Protein AF-A0A9W7KYF1-F1 (afdb_monomer)

Organism: NCBI:txid1714387

InterPro domains:
  IPR005123 Oxoglutarate/iron-dependent dioxygenase domain [PS51471] (275-374)
  IPR006620 Prolyl 4-hydroxylase, alpha subunit [SM00702] (197-373)

Sequence (445 aa):
MAAASLTLPQHHPLSLSLAASPSGSWTSSAPGLAEISIEPDSRSPYSCKTWLCLVGGAGLGADEDVLFGGDPRRPVCVRVLGVEMSHPGIDDLGCVVDAKFWAAVLKDDEVTLALIEKHLRILLSVEAETADGSTPSDLTKQKVGTITKFRNLKPANNSAILASTATLNPDHCHPDLSAFLSSPTTASLDFISSPTPGVYTFELFPPPFCAELVAIIDAFEATTLPRRRPNTMNNYGLVLTEIGLEAYATSLLERIIAPLSARLWPEEVFSTSLDAHHTFCVEYRAEELGKGDRNLDMHHDASEVTLNVCLGRGEFSASGLRFCGEFGKADHRQSKLQLQHSLGRAVLHLGRHRHGADDIASGERVNLIVWARSSAFRAAAAYGHVNPDGYPKKPESGEVHQVCLSKANDADYEARVKITETDTTTLAKRKYTPFSAPPKSCAKF

Nearest PDB structures (foldseek):
  6n1f-assembly6_D-2  TM=7.512E-01  e=1.565E-05  Burkholderia pseudomallei 1710b
  3dkq-assembly1_B-2  TM=5.457E-01  e=2.165E-06  Shewanella baltica OS155
  6n1f-assembly5_B  TM=5.625E-01  e=7.623E-06  Burkholderia pseudomallei 1710b
  4hmz-assembly1_A  TM=4.192E-01  e=8.978E-03  Streptomyces bikiniensis
  3ryk-assembly1_B  TM=3.007E-01  e=6.487E-02  Bacillus anthracis str. Ames

Foldseek 3Di:
DDDPPPPPPQFALALVQLVPDPDPQWDAPFRQKIWGWAQADPQFPCNVDIKIKIKFAPFLWPVVCVVPPNDPPGRMWIFIPPCPDQFFQAALRRTRRDPVLCCQQVVDSHRHPVSNNVSVNVRRRDDDPDDDDDGSSVNNVLLVVLLVVLCVVCFLVVDQLLDLQHADDPLQFDVVCVQCLVPVQDDDPPQWDDLDQQKIKGQTGDLVNLVSVVRSQVSSVPDPRDFDALDDQFPDWGFVVSNRNVNHLQNCCVRPVQSVLCVRCVVDPCNNFFRDKGKIKGKAAAVVVPDGHFKTAKDFAPAQKKKKAKSFDPDWDAWWKWWQAFALDQRHQHTDDTHDHDHRMIMMGGRRTIIMIHGTHHGMIMMIMMRTHGSNVVRCCSGVVDPDPSPPRDHHDDQRDLSSDDPVHDPCRVVNVVVVVVVVVVVVVVPDPDDDDDDDDDDDD

Structure (mmCIF, N/CA/C/O backbone):
data_AF-A0A9W7KYF1-F1
#
_entry.id   AF-A0A9W7KYF1-F1
#
loop_
_atom_site.group_PDB
_atom_site.id
_atom_site.type_symbol
_atom_site.label_atom_id
_atom_site.label_alt_id
_atom_site.label_comp_id
_atom_site.label_asym_id
_atom_site.label_entity_id
_atom_site.label_seq_id
_atom_site.pdbx_PDB_ins_code
_atom_site.Cartn_x
_atom_site.Cartn_y
_atom_site.Cartn_z
_atom_site.occupancy
_atom_site.B_iso_or_equiv
_atom_site.auth_seq_id
_atom_site.auth_comp_id
_atom_site.auth_asym_id
_atom_site.auth_atom_id
_atom_site.pdbx_PDB_model_num
ATOM 1 N N . MET A 1 1 ? 0.204 -2.495 -36.358 1.00 29.50 1 MET A N 1
ATOM 2 C CA . MET A 1 1 ? 0.672 -1.096 -36.249 1.00 29.50 1 MET A CA 1
ATOM 3 C C . MET A 1 1 ? 1.858 -1.085 -35.307 1.00 29.50 1 MET A C 1
ATOM 5 O O . MET A 1 1 ? 1.791 -1.772 -34.296 1.00 29.50 1 MET A O 1
ATOM 9 N N . ALA A 1 2 ? 2.956 -0.435 -35.698 1.00 24.34 2 ALA A N 1
ATOM 10 C CA . ALA A 1 2 ? 4.209 -0.426 -34.951 1.00 24.34 2 ALA A CA 1
ATOM 11 C C . ALA A 1 2 ? 3.977 0.064 -33.516 1.00 24.34 2 ALA A C 1
ATOM 13 O O . ALA A 1 2 ? 3.364 1.112 -33.319 1.00 24.34 2 ALA A O 1
ATOM 14 N N . ALA A 1 3 ? 4.448 -0.708 -32.534 1.00 24.06 3 ALA A N 1
ATOM 15 C CA . ALA A 1 3 ? 4.550 -0.244 -31.163 1.00 24.06 3 ALA A CA 1
ATOM 16 C C . ALA A 1 3 ? 5.411 1.021 -31.183 1.00 24.06 3 ALA A C 1
ATOM 18 O O . ALA A 1 3 ? 6.588 0.963 -31.545 1.00 24.06 3 ALA A O 1
ATOM 19 N N . ALA A 1 4 ? 4.812 2.166 -30.861 1.00 24.08 4 ALA A N 1
ATOM 20 C CA . ALA A 1 4 ? 5.579 3.349 -30.534 1.00 24.08 4 ALA A CA 1
ATOM 21 C C . ALA A 1 4 ? 6.437 2.969 -29.325 1.00 24.08 4 ALA A C 1
ATOM 23 O O . ALA A 1 4 ? 5.937 2.840 -28.209 1.00 24.08 4 ALA A O 1
ATOM 24 N N . SER A 1 5 ? 7.718 2.696 -29.574 1.00 28.28 5 SER A N 1
ATOM 25 C CA . SER A 1 5 ? 8.731 2.715 -28.534 1.00 28.28 5 SER A CA 1
ATOM 26 C C . SER A 1 5 ? 8.645 4.105 -27.926 1.00 28.28 5 SER A C 1
ATOM 28 O O . SER A 1 5 ? 9.065 5.073 -28.557 1.00 28.28 5 SER A O 1
ATOM 30 N N . LEU A 1 6 ? 8.032 4.213 -26.748 1.00 28.14 6 LEU A N 1
ATOM 31 C CA . LEU A 1 6 ? 8.177 5.367 -25.876 1.00 28.14 6 LEU A CA 1
ATOM 32 C C . LEU A 1 6 ? 9.672 5.475 -25.573 1.00 28.14 6 LEU A C 1
ATOM 34 O O . LEU A 1 6 ? 10.180 4.857 -24.643 1.00 28.14 6 LEU A O 1
ATOM 38 N N . THR A 1 7 ? 10.403 6.194 -26.420 1.00 30.31 7 THR A N 1
ATOM 39 C CA . THR A 1 7 ? 11.729 6.694 -26.087 1.00 30.31 7 THR A CA 1
ATOM 40 C C . THR A 1 7 ? 11.509 7.704 -24.976 1.00 30.31 7 THR A C 1
ATOM 42 O O . THR A 1 7 ? 11.184 8.861 -25.243 1.00 30.31 7 THR A O 1
ATOM 45 N N . LEU A 1 8 ? 11.593 7.234 -23.729 1.00 36.69 8 LEU A N 1
ATOM 46 C CA . LEU A 1 8 ? 11.694 8.106 -22.568 1.00 36.69 8 LEU A CA 1
ATOM 47 C C . LEU A 1 8 ? 12.859 9.079 -22.833 1.00 36.69 8 LEU A C 1
ATOM 49 O O . LEU A 1 8 ? 13.900 8.635 -23.335 1.00 36.69 8 LEU A O 1
ATOM 53 N N . PRO A 1 9 ? 12.686 10.393 -22.599 1.00 42.69 9 PRO A N 1
ATOM 54 C CA . PRO A 1 9 ? 13.756 11.364 -22.798 1.00 42.69 9 PRO A CA 1
ATOM 55 C C . PRO A 1 9 ? 14.997 10.896 -22.041 1.00 42.69 9 PRO A C 1
ATOM 57 O O . PRO A 1 9 ? 14.893 10.499 -20.882 1.00 42.69 9 PRO A O 1
ATOM 60 N N . GLN A 1 10 ? 16.147 10.891 -22.727 1.00 53.44 10 GLN A N 1
ATOM 61 C CA . GLN A 1 10 ? 17.312 10.129 -22.279 1.00 53.44 10 GLN A CA 1
ATOM 62 C C . GLN A 1 10 ? 17.768 10.486 -20.866 1.00 53.44 10 GLN A C 1
ATOM 64 O O . GLN A 1 10 ? 18.215 9.569 -20.210 1.00 53.44 10 GLN A O 1
ATOM 69 N N . HIS A 1 11 ? 17.567 11.713 -20.371 1.00 57.72 11 HIS A N 1
ATOM 70 C CA . HIS A 1 11 ? 17.575 12.066 -18.944 1.00 57.72 11 HIS A CA 1
ATOM 71 C C . HIS A 1 11 ? 16.837 13.409 -18.756 1.00 57.72 11 HIS A C 1
ATOM 73 O O . HIS A 1 11 ? 16.943 14.295 -19.604 1.00 57.72 11 HIS A O 1
ATOM 79 N N . HIS A 1 12 ? 16.087 13.587 -17.665 1.00 64.25 12 HIS A N 1
ATOM 80 C CA . HIS A 1 12 ? 15.487 14.884 -17.304 1.00 64.25 12 HIS A CA 1
ATOM 81 C C . HIS A 1 12 ? 16.576 15.878 -16.831 1.00 64.25 12 HIS A C 1
ATOM 83 O O . HIS A 1 12 ? 17.525 15.419 -16.197 1.00 64.25 12 HIS A O 1
ATOM 89 N N . PRO A 1 13 ? 16.469 17.211 -17.032 1.00 64.25 13 PRO A N 1
ATOM 90 C CA . PRO A 1 13 ? 17.468 18.177 -16.544 1.00 64.25 13 PRO A CA 1
ATOM 91 C C . PRO A 1 13 ? 17.846 18.021 -15.058 1.00 64.25 13 PRO A C 1
ATOM 93 O O . PRO A 1 13 ? 19.026 18.075 -14.713 1.00 64.25 13 PRO A O 1
ATOM 96 N N . LEU A 1 14 ? 16.885 17.699 -14.179 1.00 67.62 14 LEU A N 1
ATOM 97 C CA . LEU A 1 14 ? 17.199 17.390 -12.774 1.00 67.62 14 LEU A CA 1
ATOM 98 C C . LEU A 1 14 ? 18.061 16.144 -12.586 1.00 67.62 14 LEU A C 1
ATOM 100 O O . LEU A 1 14 ? 18.840 16.101 -11.642 1.00 67.62 14 LEU A O 1
ATOM 104 N N . SER A 1 15 ? 17.945 15.141 -13.456 1.00 64.69 15 SER A N 1
ATOM 105 C CA . SER A 1 15 ? 18.788 13.942 -13.404 1.00 64.69 15 SER A CA 1
ATOM 106 C C . SER A 1 15 ? 20.269 14.315 -13.568 1.00 64.69 15 SER A C 1
ATOM 108 O O . SER A 1 15 ? 21.120 13.792 -12.851 1.00 64.69 15 SER A O 1
ATOM 110 N N . LEU A 1 16 ? 20.576 15.310 -14.414 1.00 60.34 16 LEU A N 1
ATOM 111 C CA . LEU A 1 16 ? 21.928 15.866 -14.559 1.00 60.34 16 LEU A CA 1
ATOM 112 C C . LEU A 1 16 ? 22.352 16.678 -13.324 1.00 60.34 16 LEU A C 1
ATOM 114 O O . LEU A 1 16 ? 23.473 16.514 -12.843 1.00 60.34 16 LEU A O 1
ATOM 118 N N . SER A 1 17 ? 21.458 17.508 -12.770 1.00 62.62 17 SER A N 1
ATOM 119 C CA . SER A 1 17 ? 21.727 18.274 -11.539 1.00 62.62 17 SER A CA 1
ATOM 120 C C . SER A 1 17 ? 21.992 17.370 -10.328 1.00 62.62 17 SER A C 1
ATOM 122 O O . SER A 1 17 ? 22.847 17.702 -9.510 1.00 62.62 17 SER A O 1
ATOM 124 N N . LEU A 1 18 ? 21.284 16.242 -10.210 1.00 63.47 18 LEU A N 1
ATOM 125 C CA . LEU A 1 18 ? 21.453 15.252 -9.141 1.00 63.47 18 LEU A CA 1
ATOM 126 C C . LEU A 1 18 ? 22.800 14.521 -9.231 1.00 63.47 18 LEU A C 1
ATOM 128 O O . LEU A 1 18 ? 23.380 14.173 -8.208 1.00 63.47 18 LEU A O 1
ATOM 132 N N . ALA A 1 19 ? 23.320 14.317 -10.444 1.00 55.62 19 ALA A N 1
ATOM 133 C CA . ALA A 1 19 ? 24.601 13.653 -10.670 1.00 55.62 19 ALA A CA 1
ATOM 134 C C . ALA A 1 19 ? 25.825 14.566 -10.439 1.00 55.62 19 ALA A C 1
ATOM 136 O O . ALA A 1 19 ? 26.931 14.065 -10.237 1.00 55.62 19 ALA A O 1
ATOM 137 N N . ALA A 1 20 ? 25.655 15.894 -10.491 1.00 47.97 20 ALA A N 1
ATOM 138 C CA . ALA A 1 20 ? 26.758 16.845 -10.648 1.00 47.97 20 ALA A CA 1
ATOM 139 C C . ALA A 1 20 ? 27.249 17.545 -9.362 1.00 47.97 20 ALA A C 1
ATOM 141 O O . ALA A 1 20 ? 28.203 18.320 -9.444 1.00 47.97 20 ALA A O 1
ATOM 142 N N . SER A 1 21 ? 26.650 17.347 -8.177 1.00 49.94 21 SER A N 1
ATOM 143 C CA . SER A 1 21 ? 27.073 18.098 -6.974 1.00 49.94 21 SER A CA 1
ATOM 144 C C . SER A 1 21 ? 26.776 17.415 -5.633 1.00 49.94 21 SER A C 1
ATOM 146 O O . SER A 1 21 ? 25.646 17.472 -5.158 1.00 49.94 21 SER A O 1
ATOM 148 N N . PRO A 1 22 ? 27.795 16.892 -4.926 1.00 48.75 22 PRO A N 1
ATOM 149 C CA . PRO A 1 22 ? 27.780 16.799 -3.476 1.00 48.75 22 PRO A CA 1
ATOM 150 C C . PRO A 1 22 ? 28.412 18.077 -2.901 1.00 48.75 22 PRO A C 1
ATOM 152 O O . PRO A 1 22 ? 29.596 18.109 -2.567 1.00 48.75 22 PRO A O 1
ATOM 155 N N . SER A 1 23 ? 27.647 19.165 -2.812 1.00 46.78 23 SER A N 1
ATOM 156 C CA . SER A 1 23 ? 28.066 20.331 -2.024 1.00 46.78 23 SER A CA 1
ATOM 157 C C . SER A 1 23 ? 26.863 21.063 -1.428 1.00 46.78 23 SER A C 1
ATOM 159 O O . SER A 1 23 ? 26.029 21.578 -2.172 1.00 46.78 23 SER A O 1
ATOM 161 N N . GLY A 1 24 ? 26.808 21.154 -0.094 1.00 62.00 24 GLY A N 1
ATOM 162 C CA . GLY A 1 24 ? 25.816 21.940 0.657 1.00 62.00 24 GLY A CA 1
ATOM 163 C C . GLY A 1 24 ? 24.699 21.129 1.335 1.00 62.00 24 GLY A C 1
ATOM 164 O O . GLY A 1 24 ? 24.876 19.952 1.624 1.00 62.00 24 GLY A O 1
ATOM 165 N N . SER A 1 25 ? 23.566 21.793 1.595 1.00 61.53 25 SER A N 1
ATOM 166 C CA . SER A 1 25 ? 22.330 21.413 2.330 1.00 61.53 25 SER A CA 1
ATOM 167 C C . SER A 1 25 ? 21.547 20.189 1.819 1.00 61.53 25 SER A C 1
ATOM 169 O O . SER A 1 25 ? 20.420 19.941 2.258 1.00 61.53 25 SER A O 1
ATOM 171 N N . TRP A 1 26 ? 22.130 19.418 0.905 1.00 74.75 26 TRP A N 1
ATOM 172 C CA . TRP A 1 26 ? 21.479 18.337 0.173 1.00 74.75 26 TRP A CA 1
ATOM 173 C C . TRP A 1 26 ? 22.388 17.135 0.006 1.00 74.75 26 TRP A C 1
ATOM 175 O O . TRP A 1 26 ? 23.589 17.262 -0.246 1.00 74.75 26 TRP A O 1
ATOM 185 N N . THR A 1 27 ? 21.775 15.962 0.073 1.00 75.81 27 THR A N 1
ATOM 186 C CA . THR A 1 27 ? 22.416 14.666 -0.120 1.00 75.81 27 THR A CA 1
ATOM 187 C C . THR A 1 27 ? 21.661 13.889 -1.195 1.00 75.81 27 THR A C 1
ATOM 189 O O . THR A 1 27 ? 20.439 13.963 -1.303 1.00 75.81 27 THR A O 1
ATOM 192 N N . SER A 1 28 ? 22.384 13.146 -2.037 1.00 75.00 28 SER A N 1
ATOM 193 C CA . SER A 1 28 ? 21.749 12.156 -2.912 1.00 75.00 28 SER A CA 1
ATOM 194 C C . SER A 1 28 ? 21.692 10.832 -2.165 1.00 75.00 28 SER A C 1
ATOM 196 O O . SER A 1 28 ? 22.735 10.271 -1.828 1.00 75.00 28 SER A O 1
ATOM 198 N N . SER A 1 29 ? 20.482 10.354 -1.882 1.00 69.75 29 SER A N 1
ATOM 199 C CA . SER A 1 29 ? 20.260 9.080 -1.189 1.00 69.75 29 SER A CA 1
ATOM 200 C C . SER A 1 29 ? 20.114 7.903 -2.161 1.00 69.75 29 SER A C 1
ATOM 202 O O . SER A 1 29 ? 20.443 6.772 -1.808 1.00 69.75 29 SER A O 1
ATOM 204 N N . ALA A 1 30 ? 19.682 8.164 -3.401 1.00 78.56 30 ALA A N 1
ATOM 205 C CA . ALA A 1 30 ? 19.608 7.196 -4.495 1.00 78.56 30 ALA A CA 1
ATOM 206 C C . ALA A 1 30 ? 19.632 7.906 -5.867 1.00 78.56 30 ALA A C 1
ATOM 208 O O . ALA A 1 30 ? 19.342 9.103 -5.941 1.00 78.56 30 ALA A O 1
ATOM 209 N N . PRO A 1 31 ? 19.934 7.203 -6.980 1.00 81.50 31 PRO A N 1
ATOM 210 C CA . PRO A 1 31 ? 19.815 7.774 -8.320 1.00 81.50 31 PRO A CA 1
ATOM 211 C C . PRO A 1 31 ? 18.426 8.373 -8.551 1.00 81.50 31 PRO A C 1
ATOM 213 O O . PRO A 1 31 ? 17.417 7.711 -8.331 1.00 81.50 31 PRO A O 1
ATOM 216 N N . GLY A 1 32 ? 18.362 9.629 -8.992 1.00 80.62 32 GLY A N 1
ATOM 217 C CA . GLY A 1 32 ? 17.087 10.310 -9.211 1.00 80.62 32 GLY A CA 1
ATOM 218 C C . GLY A 1 32 ? 16.401 10.850 -7.948 1.00 80.62 32 GLY A C 1
ATOM 219 O O . GLY A 1 32 ? 15.364 11.495 -8.080 1.00 80.62 32 GLY A O 1
ATOM 220 N N . LEU A 1 33 ? 16.969 10.636 -6.755 1.00 86.19 33 LEU A N 1
ATOM 221 C CA . LEU A 1 33 ? 16.429 11.089 -5.474 1.00 86.19 33 LEU A CA 1
ATOM 222 C C . LEU A 1 33 ? 17.439 11.967 -4.720 1.00 86.19 33 LEU A C 1
ATOM 224 O O . LEU A 1 33 ? 18.577 11.562 -4.461 1.00 86.19 33 LEU A O 1
ATOM 228 N N . ALA A 1 34 ? 17.000 13.160 -4.332 1.00 87.69 34 ALA A N 1
ATOM 229 C CA . ALA A 1 34 ? 17.704 14.028 -3.398 1.00 87.69 34 ALA A CA 1
ATOM 230 C C . ALA A 1 34 ? 16.909 14.217 -2.117 1.00 87.69 34 ALA A C 1
ATOM 232 O O . ALA A 1 34 ? 15.682 14.286 -2.122 1.00 87.69 34 ALA A O 1
ATOM 233 N N . GLU A 1 35 ? 17.648 14.379 -1.037 1.00 89.19 35 GLU A N 1
ATOM 234 C CA . GLU A 1 35 ? 17.168 14.813 0.256 1.00 89.19 35 GLU A CA 1
ATOM 235 C C . GLU A 1 35 ? 17.724 16.212 0.527 1.00 89.19 35 GLU A C 1
ATOM 237 O O . GLU A 1 35 ? 18.906 16.481 0.304 1.00 89.19 35 GLU A O 1
ATOM 242 N N . ILE A 1 36 ? 16.860 17.121 0.969 1.00 89.00 36 ILE A N 1
ATOM 243 C CA . ILE A 1 36 ? 17.187 18.514 1.268 1.00 89.00 36 ILE A CA 1
ATOM 244 C C . ILE A 1 36 ? 16.769 18.801 2.701 1.00 89.00 36 ILE A C 1
ATOM 246 O O . ILE A 1 36 ? 15.604 18.617 3.061 1.00 89.00 36 ILE A O 1
ATOM 250 N N . SER A 1 37 ? 17.705 19.299 3.503 1.00 89.00 37 SER A N 1
ATOM 251 C CA . SER A 1 37 ? 17.412 19.804 4.844 1.00 89.00 37 SER A CA 1
ATOM 252 C C . SER A 1 37 ? 17.206 21.314 4.800 1.00 89.00 37 SER A C 1
ATOM 254 O O . SER A 1 37 ? 18.118 22.077 4.472 1.00 89.00 37 SER A O 1
ATOM 256 N N . ILE A 1 38 ? 15.998 21.757 5.141 1.00 87.38 38 ILE A N 1
ATOM 257 C CA . ILE A 1 38 ? 15.623 23.168 5.175 1.00 87.38 38 ILE A CA 1
ATOM 258 C C . ILE A 1 38 ? 15.496 23.628 6.622 1.00 87.38 38 ILE A C 1
ATOM 260 O O . ILE A 1 38 ? 14.592 23.219 7.346 1.00 87.38 38 ILE A O 1
ATOM 264 N N . GLU A 1 39 ? 16.377 24.539 7.014 1.00 84.88 39 GLU A N 1
ATOM 265 C CA . GLU A 1 39 ? 16.246 25.320 8.243 1.00 84.88 39 GLU A CA 1
ATOM 266 C C . GLU A 1 39 ? 15.586 26.666 7.905 1.00 84.88 39 GLU A C 1
ATOM 268 O O . GLU A 1 39 ? 16.143 27.424 7.097 1.00 84.88 39 GLU A O 1
ATOM 273 N N . PRO A 1 40 ? 14.393 26.967 8.446 1.00 77.19 40 PRO A N 1
ATOM 274 C CA . PRO A 1 40 ? 13.743 28.257 8.242 1.00 77.19 40 PRO A CA 1
ATOM 275 C C . PRO A 1 40 ? 14.566 29.414 8.825 1.00 77.19 40 PRO A C 1
ATOM 277 O O . PRO A 1 40 ? 15.349 29.234 9.757 1.00 77.19 40 PRO A O 1
ATOM 280 N N . ASP A 1 41 ? 14.372 30.625 8.290 1.00 75.25 41 ASP A N 1
ATOM 281 C CA . ASP A 1 41 ? 14.965 31.853 8.850 1.00 75.25 41 ASP A CA 1
ATOM 282 C C . ASP A 1 41 ? 14.582 31.999 10.334 1.00 75.25 41 ASP A C 1
ATOM 284 O O . ASP A 1 41 ? 13.485 31.610 10.734 1.00 75.25 41 ASP A O 1
ATOM 288 N N . SER A 1 42 ? 15.448 32.595 11.158 1.00 76.88 42 SER A N 1
ATOM 289 C CA . SER A 1 42 ? 15.198 32.781 12.596 1.00 76.88 42 SER A CA 1
ATOM 290 C C . SER A 1 42 ? 13.941 33.601 12.912 1.00 76.88 42 SER A C 1
ATOM 292 O O . SER A 1 42 ? 13.422 33.525 14.024 1.00 76.88 42 SER A O 1
ATOM 294 N N . ARG A 1 43 ? 13.433 34.370 11.945 1.00 73.56 43 ARG A N 1
ATOM 295 C CA . ARG A 1 43 ? 12.169 35.117 12.038 1.00 73.56 43 ARG A CA 1
ATOM 296 C C . ARG A 1 43 ? 10.941 34.287 11.664 1.00 73.56 43 ARG A C 1
ATOM 298 O O . ARG A 1 43 ? 9.827 34.761 11.856 1.00 73.56 43 ARG A O 1
ATOM 305 N N . SER A 1 44 ? 11.124 33.089 11.112 1.00 74.06 44 SER A N 1
ATOM 306 C CA . SER A 1 44 ? 10.028 32.177 10.791 1.00 74.06 44 SER A CA 1
ATOM 307 C C . SER A 1 44 ? 9.395 31.622 12.075 1.00 74.06 44 SER A C 1
ATOM 309 O O . SER A 1 44 ? 10.125 31.273 13.013 1.00 74.06 44 SER A O 1
ATOM 311 N N . PRO A 1 45 ? 8.062 31.431 12.110 1.00 68.88 45 PRO A N 1
ATOM 312 C CA . PRO A 1 45 ? 7.385 30.698 13.189 1.00 68.88 45 PRO A CA 1
ATOM 313 C C . PRO A 1 45 ? 7.877 29.248 13.319 1.00 68.88 45 PRO A C 1
ATOM 315 O O . PRO A 1 45 ? 7.692 28.618 14.357 1.00 68.88 45 PRO A O 1
ATOM 318 N N . TYR A 1 46 ? 8.507 28.715 12.268 1.00 73.69 46 TYR A N 1
ATOM 319 C CA . TYR A 1 46 ? 9.025 27.353 12.198 1.00 73.69 46 TYR A CA 1
ATOM 320 C C . TYR A 1 46 ? 10.544 27.289 12.408 1.00 73.69 46 TYR A C 1
ATOM 322 O O . TYR A 1 46 ? 11.146 26.253 12.152 1.00 73.69 46 TYR A O 1
ATOM 330 N N . SER A 1 47 ? 11.177 28.365 12.889 1.00 76.69 47 SER A N 1
ATOM 331 C CA . SER A 1 47 ? 12.635 28.466 13.087 1.00 76.69 47 SER A CA 1
ATOM 332 C C . SER A 1 47 ? 13.245 27.399 14.008 1.00 76.69 47 SER A C 1
ATOM 334 O O . SER A 1 47 ? 14.448 27.164 13.958 1.00 76.69 47 SER A O 1
ATOM 336 N N . CYS A 1 48 ? 12.437 26.723 14.832 1.00 75.94 48 CYS A N 1
ATOM 337 C CA . CYS A 1 48 ? 12.871 25.606 15.675 1.00 75.94 48 CYS A CA 1
ATOM 338 C C . CYS A 1 48 ? 12.801 24.227 14.993 1.00 75.94 48 CYS A C 1
ATOM 340 O O . CYS A 1 48 ? 13.176 23.231 15.613 1.00 75.94 48 CYS A O 1
ATOM 342 N N . LYS A 1 49 ? 12.301 24.145 13.753 1.00 78.88 49 LYS A N 1
ATOM 343 C CA . LYS A 1 49 ? 12.085 22.894 13.021 1.00 78.88 49 LYS A CA 1
ATOM 344 C C . LYS A 1 49 ? 12.980 22.832 11.788 1.00 78.88 49 LYS A C 1
ATOM 346 O O . LYS A 1 49 ? 12.902 23.688 10.915 1.00 78.88 49 LYS A O 1
ATOM 351 N N . THR A 1 50 ? 13.750 21.756 11.672 1.00 85.88 50 THR A N 1
ATOM 352 C CA . THR A 1 50 ? 14.381 21.370 10.407 1.00 85.88 50 THR A CA 1
ATOM 353 C C . THR A 1 50 ? 13.377 20.571 9.584 1.00 85.88 50 THR A C 1
ATOM 355 O O . THR A 1 50 ? 12.813 19.585 10.063 1.00 85.88 50 THR A O 1
ATOM 358 N N . TRP A 1 51 ? 13.133 20.995 8.349 1.00 86.81 51 TRP A N 1
ATOM 359 C CA . TRP A 1 51 ? 12.268 20.284 7.415 1.00 86.81 51 TRP A CA 1
ATOM 360 C C . TRP A 1 51 ? 13.104 19.393 6.515 1.00 86.81 51 TRP A C 1
ATOM 362 O O . TRP A 1 51 ? 14.004 19.870 5.824 1.00 86.81 51 TRP A O 1
ATOM 372 N N . LEU A 1 52 ? 12.772 18.108 6.495 1.00 89.31 52 LEU A N 1
ATOM 373 C CA . LEU A 1 52 ? 13.386 17.154 5.588 1.00 89.31 52 LEU A CA 1
ATOM 374 C C . LEU A 1 52 ? 12.520 17.016 4.339 1.00 89.31 52 LEU A C 1
ATOM 376 O O . LEU A 1 52 ? 11.338 16.697 4.445 1.00 89.31 52 LEU A O 1
ATOM 380 N N . CYS A 1 53 ? 13.086 17.286 3.167 1.00 89.94 53 CYS A N 1
ATOM 381 C CA . CYS A 1 53 ? 12.360 17.284 1.901 1.00 89.94 53 CYS A CA 1
ATOM 382 C C . CYS A 1 53 ? 13.004 16.303 0.923 1.00 89.94 53 CYS A C 1
ATOM 384 O O . CYS A 1 53 ? 14.198 16.394 0.656 1.00 89.94 53 CYS A O 1
ATOM 386 N N . LEU A 1 54 ? 12.212 15.410 0.343 1.00 89.56 54 LEU A N 1
ATOM 387 C CA . LEU A 1 54 ? 12.611 14.563 -0.772 1.00 89.56 54 LEU A CA 1
ATOM 388 C C . LEU A 1 54 ? 12.274 15.244 -2.096 1.00 89.56 54 LEU A C 1
ATOM 390 O O . LEU A 1 54 ? 11.179 15.783 -2.262 1.00 89.56 54 LEU A O 1
ATOM 394 N N . VAL A 1 55 ? 13.200 15.192 -3.048 1.00 88.12 55 VAL A N 1
ATOM 395 C CA . VAL A 1 55 ? 13.049 15.724 -4.406 1.00 88.12 55 VAL A CA 1
ATOM 396 C C . VAL A 1 55 ? 13.410 14.649 -5.414 1.00 88.12 55 VAL A C 1
ATOM 398 O O . VAL A 1 55 ? 14.474 14.040 -5.342 1.00 88.12 55 VAL A O 1
ATOM 401 N N . GLY A 1 56 ? 12.523 14.418 -6.371 1.00 84.50 56 GLY A N 1
ATOM 402 C CA . GLY A 1 56 ? 12.598 13.261 -7.256 1.00 84.50 56 GLY A CA 1
ATOM 403 C C . GLY A 1 56 ? 11.507 13.312 -8.312 1.00 84.50 56 GLY A C 1
ATOM 404 O O . GLY A 1 56 ? 11.001 14.390 -8.605 1.00 84.50 56 GLY A O 1
ATOM 405 N N . GLY A 1 57 ? 11.190 12.183 -8.940 1.00 76.81 57 GLY A N 1
ATOM 406 C CA . GLY A 1 57 ? 10.184 12.121 -10.006 1.00 76.81 57 GLY A CA 1
ATOM 407 C C . GLY A 1 57 ? 8.749 11.960 -9.497 1.00 76.81 57 GLY A C 1
ATOM 408 O O . GLY A 1 57 ? 8.505 11.918 -8.293 1.00 76.81 57 GLY A O 1
ATOM 409 N N . ALA A 1 58 ? 7.802 11.795 -10.424 1.00 66.19 58 ALA A N 1
ATOM 410 C CA . ALA A 1 58 ? 6.364 11.670 -10.143 1.00 66.19 58 ALA A CA 1
ATOM 411 C C . ALA A 1 58 ? 5.976 10.553 -9.146 1.00 66.19 58 ALA A C 1
ATOM 413 O O . ALA A 1 58 ? 4.873 10.568 -8.618 1.00 66.19 58 ALA A O 1
ATOM 414 N N . GLY A 1 59 ? 6.865 9.597 -8.860 1.00 65.12 59 GLY A N 1
ATOM 415 C CA . GLY A 1 59 ? 6.591 8.488 -7.944 1.00 65.12 59 GLY A CA 1
ATOM 416 C C . GLY A 1 59 ? 7.078 8.671 -6.500 1.00 65.12 59 GLY A C 1
ATOM 417 O O . GLY A 1 59 ? 7.099 7.694 -5.761 1.00 65.12 59 GLY A O 1
ATOM 418 N N . LEU A 1 60 ? 7.470 9.878 -6.077 1.00 70.94 60 LEU A N 1
ATOM 419 C CA . LEU A 1 60 ? 7.903 10.156 -4.695 1.00 70.94 60 LEU A CA 1
ATOM 420 C C . LEU A 1 60 ? 6.787 10.156 -3.626 1.00 70.94 60 LEU A C 1
ATOM 422 O O . LEU A 1 60 ? 7.066 10.346 -2.439 1.00 70.94 60 LEU A O 1
ATOM 426 N N . GLY A 1 61 ? 5.530 9.962 -4.026 1.00 59.34 61 GLY A N 1
ATOM 427 C CA . GLY A 1 61 ? 4.361 10.034 -3.150 1.00 59.34 61 GLY A CA 1
ATOM 428 C C . GLY A 1 61 ? 3.268 9.031 -3.513 1.00 59.34 61 GLY A C 1
ATOM 429 O O . GLY A 1 61 ? 3.505 8.028 -4.197 1.00 59.34 61 GLY A O 1
ATOM 430 N N . ALA A 1 62 ? 2.048 9.283 -3.028 1.00 53.06 62 ALA A N 1
ATOM 431 C CA . ALA A 1 62 ? 0.906 8.510 -3.481 1.00 53.06 62 ALA A CA 1
ATOM 432 C C . ALA A 1 62 ? 0.559 8.902 -4.929 1.00 53.06 62 ALA A C 1
ATOM 434 O O . ALA A 1 62 ? 0.418 10.086 -5.203 1.00 53.06 62 ALA A O 1
ATOM 435 N N . ASP A 1 63 ? 0.352 7.939 -5.841 1.00 49.59 63 ASP A N 1
ATOM 436 C CA . ASP A 1 63 ? -0.111 8.179 -7.231 1.00 49.59 63 ASP A CA 1
ATOM 437 C C . ASP A 1 63 ? -1.474 8.913 -7.343 1.00 49.59 63 ASP A C 1
ATOM 439 O O . ASP A 1 63 ? -2.056 9.029 -8.422 1.00 49.59 63 ASP A O 1
ATOM 443 N N . GLU A 1 64 ? -2.014 9.417 -6.234 1.00 49.09 64 GLU A N 1
ATOM 444 C CA . GLU A 1 64 ? -3.235 10.210 -6.190 1.00 49.09 64 GLU A CA 1
ATOM 445 C C . GLU A 1 64 ? -3.109 11.537 -6.947 1.00 49.09 64 GLU A C 1
ATOM 447 O O . GLU A 1 64 ? -4.116 12.012 -7.476 1.00 49.09 64 GLU A O 1
ATOM 452 N N . ASP A 1 65 ? -1.890 12.061 -7.118 1.00 39.00 65 ASP A N 1
ATOM 453 C CA . ASP A 1 65 ? -1.612 13.193 -8.013 1.00 39.00 65 ASP A CA 1
ATOM 454 C C . ASP A 1 65 ? -2.075 12.911 -9.457 1.00 39.00 65 ASP A C 1
ATOM 456 O O . ASP A 1 65 ? -2.555 13.811 -10.142 1.00 39.00 65 ASP A O 1
ATOM 460 N N . VAL A 1 66 ? -2.039 11.658 -9.923 1.00 41.53 66 VAL A N 1
ATOM 461 C CA . VAL A 1 66 ? -2.516 11.292 -11.272 1.00 41.53 66 VAL A CA 1
ATOM 462 C C . VAL A 1 66 ? -4.034 11.064 -11.297 1.00 41.53 66 VAL A C 1
ATOM 464 O O . VAL A 1 66 ? -4.680 11.235 -12.331 1.00 41.53 66 VAL A O 1
ATOM 467 N N . LEU A 1 67 ? -4.634 10.711 -10.157 1.00 35.19 67 LEU A N 1
ATOM 468 C CA . LEU A 1 67 ? -6.056 10.368 -10.044 1.00 35.19 67 LEU A CA 1
ATOM 469 C C . LEU A 1 67 ? -6.977 11.581 -9.854 1.00 35.19 67 LEU A C 1
ATOM 471 O O . LEU A 1 67 ? -8.156 11.493 -10.201 1.00 35.19 67 LEU A O 1
ATOM 475 N N . PHE A 1 68 ? -6.465 12.705 -9.343 1.00 30.88 68 PHE A N 1
ATOM 476 C CA . PHE A 1 68 ? -7.271 13.889 -9.004 1.00 30.88 68 PHE A CA 1
ATOM 477 C C . PHE A 1 68 ? -6.879 15.168 -9.762 1.00 30.88 68 PHE A C 1
ATOM 479 O O . PHE A 1 68 ? -7.230 16.271 -9.350 1.00 30.88 68 PHE A O 1
ATOM 486 N N . GLY A 1 69 ? -6.223 15.027 -10.918 1.00 29.69 69 GLY A N 1
ATOM 487 C CA . GLY A 1 69 ? -5.954 16.149 -11.824 1.00 29.69 69 GLY A CA 1
ATOM 488 C C . GLY A 1 69 ? -4.659 16.912 -11.543 1.00 29.69 69 GLY A C 1
ATOM 489 O O . GLY A 1 69 ? -4.516 18.045 -12.007 1.00 29.69 69 GLY A O 1
ATOM 490 N N . GLY A 1 70 ? -3.708 16.308 -10.826 1.00 36.22 70 GLY A N 1
ATOM 491 C CA . GLY A 1 70 ? -2.325 16.768 -10.832 1.00 36.22 70 GLY A CA 1
ATOM 492 C C . GLY A 1 70 ? -1.768 16.713 -12.253 1.00 36.22 70 GLY A C 1
ATOM 493 O O . GLY A 1 70 ? -2.112 15.842 -13.053 1.00 36.22 70 GLY A O 1
ATOM 494 N N . ASP A 1 71 ? -0.962 17.713 -12.603 1.00 43.78 71 ASP A N 1
ATOM 495 C CA . ASP A 1 71 ? -0.445 17.862 -13.958 1.00 43.78 71 ASP A CA 1
ATOM 496 C C . ASP A 1 71 ? 0.503 16.689 -14.290 1.00 43.78 71 ASP A C 1
ATOM 498 O O . ASP A 1 71 ? 1.595 16.619 -13.715 1.00 43.78 71 ASP A O 1
ATOM 502 N N . PRO A 1 72 ? 0.156 15.797 -15.244 1.00 40.66 72 PRO A N 1
ATOM 503 C CA . PRO A 1 72 ? 1.017 14.689 -15.667 1.00 40.66 72 PRO A CA 1
ATOM 504 C C . PRO A 1 72 ? 2.322 15.169 -16.327 1.00 40.66 72 PRO A C 1
ATOM 506 O O . PRO A 1 72 ? 3.175 14.358 -16.684 1.00 40.66 72 PRO A O 1
ATOM 509 N N . ARG A 1 73 ? 2.490 16.488 -16.497 1.00 41.62 73 ARG A N 1
ATOM 510 C CA . ARG A 1 73 ? 3.708 17.150 -16.966 1.00 41.62 73 ARG A CA 1
ATOM 511 C C . ARG A 1 73 ? 4.632 17.606 -15.841 1.00 41.62 73 ARG A C 1
ATOM 513 O O . ARG A 1 73 ? 5.534 18.378 -16.141 1.00 41.62 73 ARG A O 1
ATOM 520 N N . ARG A 1 74 ? 4.449 17.207 -14.576 1.00 58.69 74 ARG A N 1
ATOM 521 C CA . ARG A 1 74 ? 5.466 17.463 -13.541 1.00 58.69 74 ARG A CA 1
ATOM 522 C C . ARG A 1 74 ? 6.491 16.327 -13.540 1.00 58.69 74 ARG A C 1
ATOM 524 O O . ARG A 1 74 ? 6.269 15.311 -12.888 1.00 58.69 74 ARG A O 1
ATOM 531 N N . PRO A 1 75 ? 7.643 16.476 -14.220 1.00 65.12 75 PRO A N 1
ATOM 532 C CA . PRO A 1 75 ? 8.728 15.504 -14.127 1.00 65.12 75 PRO A CA 1
ATOM 533 C C . PRO A 1 75 ? 9.371 15.474 -12.732 1.00 65.12 75 PRO A C 1
ATOM 535 O O . PRO A 1 75 ? 10.269 14.671 -12.505 1.00 65.12 75 PRO A O 1
ATOM 538 N N . VAL A 1 76 ? 8.922 16.342 -11.815 1.00 79.31 76 VAL A N 1
ATOM 539 C CA . VAL A 1 76 ? 9.487 16.570 -10.488 1.00 79.31 76 VAL A CA 1
ATOM 540 C C . VAL A 1 76 ? 8.384 16.562 -9.440 1.00 79.31 76 VAL A C 1
ATOM 542 O O . VAL A 1 76 ? 7.385 17.262 -9.591 1.00 79.31 76 VAL A O 1
ATOM 545 N N . CYS A 1 77 ? 8.606 15.840 -8.351 1.00 84.00 77 CYS A N 1
ATOM 546 C CA . CYS A 1 77 ? 7.813 15.890 -7.133 1.00 84.00 77 CYS A CA 1
ATOM 547 C C . CYS A 1 77 ? 8.712 16.330 -5.971 1.00 84.00 77 CYS A C 1
ATOM 549 O O . CYS A 1 77 ? 9.909 16.021 -5.943 1.00 84.00 77 CYS A O 1
ATOM 551 N N . VAL A 1 78 ? 8.128 17.066 -5.025 1.00 86.88 78 VAL A N 1
ATOM 552 C CA . VAL A 1 78 ? 8.779 17.463 -3.777 1.00 86.88 78 VAL A CA 1
ATOM 553 C C . VAL A 1 78 ? 7.884 17.043 -2.623 1.00 86.88 78 VAL A C 1
ATOM 555 O O . VAL A 1 78 ? 6.741 17.495 -2.545 1.00 86.88 78 VAL A O 1
ATOM 558 N N . ARG A 1 79 ? 8.403 16.195 -1.735 1.00 88.00 79 ARG A N 1
ATOM 559 C CA . ARG A 1 79 ? 7.681 15.671 -0.575 1.00 88.00 79 ARG A CA 1
ATOM 560 C C . ARG A 1 79 ? 8.396 16.049 0.712 1.00 88.00 79 ARG A C 1
ATOM 562 O O . ARG A 1 79 ? 9.537 15.667 0.934 1.00 88.00 79 ARG A O 1
ATOM 569 N N . VAL A 1 80 ? 7.718 16.785 1.571 1.00 86.81 80 VAL A N 1
ATOM 570 C CA . VAL A 1 80 ? 8.172 17.137 2.910 1.00 86.81 80 VAL A CA 1
ATOM 571 C C . VAL A 1 80 ? 7.815 15.996 3.860 1.00 86.81 80 VAL A C 1
ATOM 573 O O . VAL A 1 80 ? 6.668 15.558 3.924 1.00 86.81 80 VAL A O 1
ATOM 576 N N . LEU A 1 81 ? 8.803 15.487 4.586 1.00 84.94 81 LEU A N 1
ATOM 577 C CA . LEU A 1 81 ? 8.639 14.399 5.544 1.00 84.94 81 LEU A CA 1
ATOM 578 C C . LEU A 1 81 ? 8.242 14.948 6.921 1.00 84.94 81 LEU A C 1
ATOM 580 O O . LEU A 1 81 ? 8.609 16.065 7.294 1.00 84.94 81 LEU A O 1
ATOM 584 N N . GLY A 1 82 ? 7.489 14.160 7.696 1.00 73.94 82 GLY A N 1
ATOM 585 C CA . GLY A 1 82 ? 7.105 14.536 9.065 1.00 73.94 82 GLY A CA 1
ATOM 586 C C . GLY A 1 82 ? 6.229 15.796 9.131 1.00 73.94 82 GLY A C 1
ATOM 587 O O . GLY A 1 82 ? 6.398 16.657 10.008 1.00 73.94 82 GLY A O 1
ATOM 588 N N . VAL A 1 83 ? 5.316 15.953 8.170 1.00 68.31 83 VAL A N 1
ATOM 589 C CA . VAL A 1 83 ? 4.332 17.043 8.159 1.00 68.31 83 VAL A CA 1
ATOM 590 C C . VAL A 1 83 ? 3.193 16.681 9.112 1.00 68.31 83 VAL A C 1
ATOM 592 O O . VAL A 1 83 ? 2.124 16.243 8.718 1.00 68.31 83 VAL A O 1
ATOM 595 N N . GLU A 1 84 ? 3.437 16.862 10.408 1.00 58.69 84 GLU A N 1
ATOM 596 C CA . GLU A 1 84 ? 2.429 16.641 11.459 1.00 58.69 84 GLU A CA 1
ATOM 597 C C . GLU A 1 84 ? 1.434 17.809 11.593 1.00 58.69 84 GLU A C 1
ATOM 599 O O . GLU A 1 84 ? 0.480 17.753 12.367 1.00 58.69 84 GLU A O 1
ATOM 604 N N . MET A 1 85 ? 1.671 18.900 10.861 1.00 60.25 85 MET A N 1
ATOM 605 C CA . MET A 1 85 ? 0.943 20.160 10.975 1.00 60.25 85 MET A CA 1
ATOM 606 C C . MET A 1 85 ? 0.491 20.620 9.592 1.00 60.25 85 MET A C 1
ATOM 608 O O . MET A 1 85 ? 1.259 20.528 8.638 1.00 60.25 85 MET A O 1
ATOM 612 N N . SER A 1 86 ? -0.716 21.179 9.478 1.00 65.88 86 SER A N 1
ATOM 613 C CA . SER A 1 86 ? -1.180 21.754 8.211 1.00 65.88 86 SER A CA 1
ATOM 614 C C . SER A 1 86 ? -0.283 22.922 7.796 1.00 65.88 86 SER A C 1
ATOM 616 O O . SER A 1 86 ? -0.221 23.922 8.518 1.00 65.88 86 SER A O 1
ATOM 618 N N . HIS A 1 87 ? 0.359 22.824 6.634 1.00 74.44 87 HIS A N 1
ATOM 619 C CA . HIS A 1 87 ? 1.145 23.907 6.050 1.00 74.44 87 HIS A CA 1
ATOM 620 C C . HIS A 1 87 ? 0.466 24.400 4.760 1.00 74.44 87 HIS A C 1
ATOM 622 O O . HIS A 1 87 ? 0.092 23.582 3.919 1.00 74.44 87 HIS A O 1
ATOM 628 N N . PRO A 1 88 ? 0.281 25.717 4.556 1.00 72.56 88 PRO A N 1
ATOM 629 C CA . PRO A 1 88 ? -0.236 26.239 3.294 1.00 72.56 88 PRO A CA 1
ATOM 630 C C . PRO A 1 88 ? 0.656 25.806 2.130 1.00 72.56 88 PRO A C 1
ATOM 632 O O . PRO A 1 88 ? 1.857 26.059 2.145 1.00 72.56 88 PRO A O 1
ATOM 635 N N . GLY A 1 89 ? 0.084 25.126 1.139 1.00 76.88 89 GLY A N 1
ATOM 636 C CA . GLY A 1 89 ? 0.839 24.702 -0.039 1.00 76.88 89 GLY A CA 1
ATOM 637 C C . GLY A 1 89 ? 1.535 23.344 0.064 1.00 76.88 89 GLY A C 1
ATOM 638 O O . GLY A 1 89 ? 2.225 22.959 -0.879 1.00 76.88 89 GLY A O 1
ATOM 639 N N . ILE A 1 90 ? 1.330 22.615 1.162 1.00 79.56 90 ILE A N 1
ATOM 640 C CA . ILE A 1 90 ? 1.707 21.207 1.312 1.00 79.56 90 ILE A CA 1
ATOM 641 C C . ILE A 1 90 ? 0.429 20.429 1.623 1.00 79.56 90 ILE A C 1
ATOM 643 O O . ILE A 1 90 ? -0.366 20.872 2.454 1.00 79.56 90 ILE A O 1
ATOM 647 N N . ASP A 1 91 ? 0.203 19.320 0.928 1.00 75.44 91 ASP A N 1
ATOM 648 C CA . ASP A 1 91 ? -0.940 18.453 1.200 1.00 75.44 91 ASP A CA 1
ATOM 649 C C . ASP A 1 91 ? -0.700 17.531 2.409 1.00 75.44 91 ASP A C 1
ATOM 651 O O . ASP A 1 91 ? 0.328 17.574 3.089 1.00 75.44 91 ASP A O 1
ATOM 655 N N . ASP A 1 92 ? -1.685 16.699 2.723 1.00 69.38 92 ASP A N 1
ATOM 656 C CA . ASP A 1 92 ? -1.643 15.771 3.849 1.00 69.38 92 ASP A CA 1
ATOM 657 C C . ASP A 1 92 ? -0.731 14.551 3.639 1.00 69.38 92 ASP A C 1
ATOM 659 O O . ASP A 1 92 ? -0.512 13.796 4.584 1.00 69.38 92 ASP A O 1
ATOM 663 N N . LEU A 1 93 ? -0.176 14.370 2.440 1.00 72.75 93 LEU A N 1
ATOM 664 C CA . LEU A 1 93 ? 0.851 13.370 2.133 1.00 72.75 93 LEU A CA 1
ATOM 665 C C . LEU A 1 93 ? 2.269 13.959 2.197 1.00 72.75 93 LEU A C 1
ATOM 667 O O . LEU A 1 93 ? 3.263 13.240 2.016 1.00 72.75 93 LEU A O 1
ATOM 671 N N . GLY A 1 94 ? 2.361 15.264 2.461 1.00 80.44 94 GLY A N 1
ATOM 672 C CA . GLY A 1 94 ? 3.594 16.031 2.473 1.00 80.44 94 GLY A CA 1
ATOM 673 C C . GLY A 1 94 ? 4.005 16.547 1.095 1.00 80.44 94 GLY A C 1
ATOM 674 O O . GLY A 1 94 ? 5.074 17.144 0.982 1.00 80.44 94 GLY A O 1
ATOM 675 N N . CYS A 1 95 ? 3.218 16.348 0.039 1.00 82.19 95 CYS A N 1
ATOM 676 C CA . CYS A 1 95 ? 3.581 16.803 -1.300 1.00 82.19 95 CYS A CA 1
ATOM 677 C C . CYS A 1 95 ? 3.376 18.315 -1.431 1.00 82.19 95 CYS A C 1
ATOM 679 O O . CYS A 1 95 ? 2.372 18.881 -0.993 1.00 82.19 95 CYS A O 1
ATOM 681 N N . VAL A 1 96 ? 4.342 18.994 -2.050 1.00 82.69 96 VAL A N 1
ATOM 682 C CA . VAL A 1 96 ? 4.226 20.423 -2.344 1.00 82.69 96 VAL A CA 1
ATOM 683 C C . VAL A 1 96 ? 3.224 20.612 -3.477 1.00 82.69 96 VAL A C 1
ATOM 685 O O . VAL A 1 96 ? 3.445 20.192 -4.612 1.00 82.69 96 VAL A O 1
ATOM 688 N N . VAL A 1 97 ? 2.138 21.311 -3.183 1.00 79.31 97 VAL A N 1
ATOM 689 C CA . VAL A 1 97 ? 1.016 21.574 -4.096 1.00 79.31 97 VAL A CA 1
ATOM 690 C C . VAL A 1 97 ? 0.833 23.068 -4.381 1.00 79.31 97 VAL A C 1
ATOM 692 O O . VAL A 1 97 ? 0.015 23.439 -5.221 1.00 79.31 97 VAL A O 1
ATOM 695 N N . ASP A 1 98 ? 1.620 23.933 -3.734 1.00 80.25 98 ASP A N 1
ATOM 696 C CA . ASP A 1 98 ? 1.554 25.386 -3.902 1.00 80.25 98 ASP A CA 1
ATOM 697 C C . ASP A 1 98 ? 1.782 25.837 -5.354 1.00 80.25 98 ASP A C 1
ATOM 699 O O . ASP A 1 98 ? 2.828 25.597 -5.962 1.00 80.25 98 ASP A O 1
ATOM 703 N N . ALA A 1 99 ? 0.805 26.550 -5.916 1.00 80.69 99 ALA A N 1
ATOM 704 C CA . ALA A 1 99 ? 0.876 27.003 -7.300 1.00 80.69 99 ALA A CA 1
ATOM 705 C C . ALA A 1 99 ? 1.982 28.048 -7.527 1.00 80.69 99 ALA A C 1
ATOM 707 O O . ALA A 1 99 ? 2.576 28.068 -8.605 1.00 80.69 99 ALA A O 1
ATOM 708 N N . LYS A 1 100 ? 2.289 28.902 -6.536 1.00 83.12 100 LYS A N 1
ATOM 709 C CA . LYS A 1 100 ? 3.337 29.931 -6.668 1.00 83.12 100 LYS A CA 1
ATOM 710 C C . LYS A 1 100 ? 4.726 29.298 -6.652 1.00 83.12 100 LYS A C 1
ATOM 712 O O . LYS A 1 100 ? 5.572 29.695 -7.451 1.00 83.12 100 LYS A O 1
ATOM 717 N N . PHE A 1 101 ? 4.940 28.302 -5.796 1.00 86.12 101 PHE A N 1
ATOM 718 C CA . PHE A 1 101 ? 6.137 27.469 -5.777 1.00 86.12 101 PHE A CA 1
ATOM 719 C C . PHE A 1 101 ? 6.375 26.858 -7.157 1.00 86.12 101 PHE A C 1
ATOM 721 O O . PHE A 1 101 ? 7.424 27.088 -7.757 1.00 86.12 101 PHE A O 1
ATOM 728 N N . TRP A 1 102 ? 5.380 26.160 -7.712 1.00 84.75 102 TRP A N 1
ATOM 729 C CA . TRP A 1 102 ? 5.539 25.498 -9.008 1.00 84.75 102 TRP A CA 1
ATOM 730 C C . TRP A 1 102 ? 5.678 26.476 -10.171 1.00 84.75 102 TRP A C 1
ATOM 732 O O . TRP A 1 102 ? 6.498 26.239 -11.052 1.00 84.75 102 TRP A O 1
ATOM 742 N N . ALA A 1 103 ? 4.960 27.601 -10.159 1.00 83.94 103 ALA A N 1
ATOM 743 C CA . ALA A 1 103 ? 5.129 28.648 -11.165 1.00 83.94 103 ALA A CA 1
ATOM 744 C C . ALA A 1 103 ? 6.545 29.249 -11.159 1.00 83.94 103 ALA A C 1
ATOM 746 O O . ALA A 1 103 ? 7.020 29.700 -12.198 1.00 83.94 103 ALA A O 1
ATOM 747 N N . ALA A 1 104 ? 7.221 29.263 -10.007 1.00 85.56 104 ALA A N 1
ATOM 748 C CA . ALA A 1 104 ? 8.590 29.747 -9.895 1.00 85.56 104 ALA A CA 1
ATOM 749 C C . ALA A 1 104 ? 9.636 28.679 -10.256 1.00 85.56 104 ALA A C 1
ATOM 751 O O . ALA A 1 104 ? 10.618 28.998 -10.922 1.00 85.56 104 ALA A O 1
ATOM 752 N N . VAL A 1 105 ? 9.418 27.424 -9.850 1.00 84.50 105 VAL A N 1
ATOM 753 C CA . VAL A 1 105 ? 10.322 26.294 -10.132 1.00 84.50 105 VAL A CA 1
ATOM 754 C C . VAL A 1 105 ? 10.287 25.884 -11.606 1.00 84.50 105 VAL A C 1
ATOM 756 O O . VAL A 1 105 ? 11.321 25.529 -12.158 1.00 84.50 105 VAL A O 1
ATOM 759 N N . LEU A 1 106 ? 9.120 25.953 -12.250 1.00 82.00 106 LEU A N 1
ATOM 760 C CA . LEU A 1 106 ? 8.907 25.541 -13.645 1.00 82.00 106 LEU A CA 1
ATOM 761 C C . LEU A 1 106 ? 8.913 26.727 -14.622 1.00 82.00 106 LEU A C 1
ATOM 763 O O . LEU A 1 106 ? 8.365 26.629 -15.718 1.00 82.00 106 LEU A O 1
ATOM 767 N N . LYS A 1 107 ? 9.456 27.877 -14.204 1.00 78.62 107 LYS A N 1
ATOM 768 C CA . LYS A 1 107 ? 9.438 29.104 -15.008 1.00 78.62 107 LYS A CA 1
ATOM 769 C C . LYS A 1 107 ? 10.286 28.988 -16.280 1.00 78.62 107 LYS A C 1
ATOM 771 O O . LYS A 1 107 ? 9.897 29.533 -17.309 1.00 78.62 107 LYS A O 1
ATOM 776 N N . ASP A 1 108 ? 11.421 28.307 -16.178 1.00 75.44 108 ASP A N 1
ATOM 777 C CA . ASP A 1 108 ? 12.409 28.129 -17.242 1.00 75.44 108 ASP A CA 1
ATOM 778 C C . ASP A 1 108 ? 12.565 26.626 -17.561 1.00 75.44 108 ASP A C 1
ATOM 780 O O . ASP A 1 108 ? 12.143 25.774 -16.778 1.00 75.44 108 ASP A O 1
ATOM 784 N N . ASP A 1 109 ? 13.195 26.283 -18.691 1.00 69.31 109 ASP A N 1
ATOM 785 C CA . ASP A 1 109 ? 13.368 24.883 -19.133 1.00 69.31 109 ASP A CA 1
ATOM 786 C C . ASP A 1 109 ? 14.355 24.068 -18.262 1.00 69.31 109 ASP A C 1
ATOM 788 O O . ASP A 1 109 ? 14.469 22.848 -18.409 1.00 69.31 109 ASP A O 1
ATOM 792 N N . GLU A 1 110 ? 15.079 24.719 -17.344 1.00 75.94 110 GLU A N 1
ATOM 793 C CA . GLU A 1 110 ? 16.077 24.093 -16.474 1.00 75.94 110 GLU A CA 1
ATOM 794 C C . GLU A 1 110 ? 15.624 24.092 -15.006 1.00 75.94 110 GLU A C 1
ATOM 796 O O . GLU A 1 110 ? 15.733 25.086 -14.286 1.00 75.94 110 GLU A O 1
ATOM 801 N N . VAL A 1 111 ? 15.149 22.937 -14.534 1.00 79.88 111 VAL A N 1
ATOM 802 C CA . VAL A 1 111 ? 14.843 22.723 -13.115 1.00 79.88 111 VAL A CA 1
ATOM 803 C C . VAL A 1 111 ? 16.090 22.185 -12.410 1.00 79.88 111 VAL A C 1
ATOM 805 O O . VAL A 1 111 ? 16.621 21.144 -12.796 1.00 79.88 111 VAL A O 1
ATOM 808 N N . THR A 1 112 ? 16.543 22.875 -11.360 1.00 83.50 112 THR A N 1
ATOM 809 C CA . THR A 1 112 ? 17.721 22.498 -10.556 1.00 83.50 112 THR A CA 1
ATOM 810 C C . THR A 1 112 ? 17.360 22.331 -9.086 1.00 83.50 112 THR A C 1
ATOM 812 O O . THR A 1 112 ? 16.396 22.929 -8.601 1.00 83.50 112 THR A O 1
ATOM 815 N N . LEU A 1 113 ? 18.170 21.569 -8.344 1.00 84.12 113 LEU A N 1
ATOM 816 C CA . LEU A 1 113 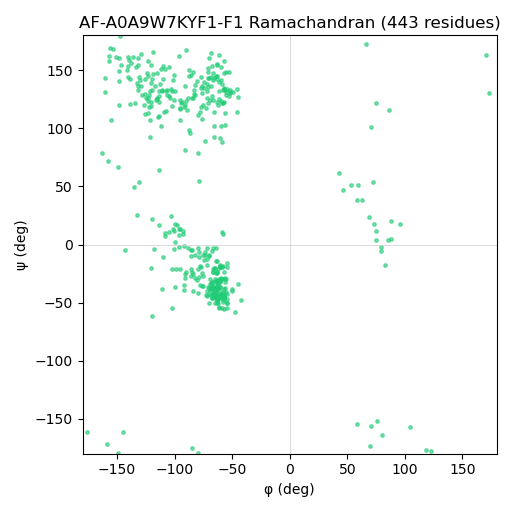? 18.041 21.505 -6.887 1.00 84.12 113 LEU A CA 1
ATOM 817 C C . LEU A 1 113 ? 18.167 22.907 -6.270 1.00 84.12 113 LEU A C 1
ATOM 819 O O . LEU A 1 113 ? 17.272 23.314 -5.535 1.00 84.12 113 LEU A O 1
ATOM 823 N N . ALA A 1 114 ? 19.187 23.685 -6.665 1.00 85.06 114 ALA A N 1
ATOM 824 C CA . ALA A 1 114 ? 19.408 25.085 -6.260 1.00 85.06 114 ALA A CA 1
ATOM 825 C C . ALA A 1 114 ? 18.114 25.923 -6.260 1.00 85.06 114 ALA A C 1
ATOM 827 O O . ALA A 1 114 ? 17.800 26.622 -5.291 1.00 85.06 114 ALA A O 1
ATOM 828 N N . LEU A 1 115 ? 17.346 25.820 -7.348 1.00 87.31 115 LEU A N 1
ATOM 829 C CA . LEU A 1 115 ? 16.073 26.512 -7.513 1.00 87.31 115 LEU A CA 1
ATOM 830 C C . LEU A 1 115 ? 14.989 25.972 -6.566 1.00 87.31 115 LEU A C 1
ATOM 832 O O . LEU A 1 115 ? 14.272 26.761 -5.948 1.00 87.31 115 LEU A O 1
ATOM 836 N N . ILE A 1 116 ? 14.894 24.648 -6.419 1.00 88.88 116 ILE A N 1
ATOM 837 C CA . ILE A 1 116 ? 13.922 23.987 -5.539 1.00 88.88 116 ILE A CA 1
ATOM 838 C C . ILE A 1 116 ? 14.146 24.365 -4.071 1.00 88.88 116 ILE A C 1
ATOM 840 O O . ILE A 1 116 ? 13.197 24.812 -3.433 1.00 88.88 116 ILE A O 1
ATOM 844 N N . GLU A 1 117 ? 15.367 24.274 -3.530 1.00 88.62 117 GLU A N 1
ATOM 845 C CA . GLU A 1 117 ? 15.630 24.692 -2.136 1.00 88.62 117 GLU A CA 1
ATOM 846 C C . GLU A 1 117 ? 15.314 26.163 -1.925 1.00 88.62 117 GLU A C 1
ATOM 848 O O . GLU A 1 117 ? 14.699 26.517 -0.921 1.00 88.62 117 GLU A O 1
ATOM 853 N N . LYS A 1 118 ? 15.715 27.033 -2.859 1.00 88.19 118 LYS A N 1
ATOM 854 C CA . LYS A 1 118 ? 15.437 28.466 -2.753 1.00 88.19 118 LYS A CA 1
ATOM 855 C C . LYS A 1 118 ? 13.940 28.712 -2.561 1.00 88.19 118 LYS A C 1
ATOM 857 O O . LYS A 1 118 ? 13.556 29.490 -1.689 1.00 88.19 118 LYS A O 1
ATOM 862 N N . HIS A 1 119 ? 13.099 28.056 -3.358 1.00 88.88 119 HIS A N 1
ATOM 863 C CA . HIS A 1 119 ? 11.650 28.220 -3.272 1.00 88.88 119 HIS A CA 1
ATOM 864 C C . HIS A 1 119 ? 11.015 27.435 -2.116 1.00 88.88 119 HIS A C 1
ATOM 866 O O . HIS A 1 119 ? 10.032 27.915 -1.555 1.00 88.88 119 HIS A O 1
ATOM 872 N N . LEU A 1 120 ? 11.606 26.317 -1.685 1.00 88.81 120 LEU A N 1
ATOM 873 C CA . LEU A 1 120 ? 11.218 25.610 -0.461 1.00 88.81 120 LEU A CA 1
ATOM 874 C C . LEU A 1 120 ? 11.466 26.463 0.779 1.00 88.81 120 LEU A C 1
ATOM 876 O O . LEU A 1 120 ? 10.589 26.553 1.629 1.00 88.81 120 LEU A O 1
ATOM 880 N N . ARG A 1 121 ? 12.618 27.139 0.869 1.00 87.75 121 ARG A N 1
ATOM 881 C CA . ARG A 1 121 ? 12.907 28.082 1.957 1.00 87.75 121 ARG A CA 1
ATOM 882 C C . ARG A 1 121 ? 11.845 29.162 2.019 1.00 87.75 121 ARG A C 1
ATOM 884 O O . ARG A 1 121 ? 11.360 29.437 3.103 1.00 87.75 121 ARG A O 1
ATOM 891 N N . ILE A 1 122 ? 11.442 29.734 0.883 1.00 86.38 122 ILE A N 1
ATOM 892 C CA . ILE A 1 122 ? 10.359 30.727 0.850 1.00 86.38 122 ILE A CA 1
ATOM 893 C C . ILE A 1 122 ? 9.059 30.103 1.361 1.00 86.38 122 ILE A C 1
ATOM 895 O O . ILE A 1 122 ? 8.491 30.638 2.306 1.00 86.38 122 ILE A O 1
ATOM 899 N N . LEU A 1 123 ? 8.630 28.974 0.785 1.00 84.44 123 LEU A N 1
ATOM 900 C CA . LEU A 1 123 ? 7.387 28.291 1.154 1.00 84.44 123 LEU A CA 1
ATOM 901 C C . LEU A 1 123 ? 7.333 27.989 2.658 1.00 84.44 123 LEU A C 1
ATOM 903 O O . LEU A 1 123 ? 6.376 28.373 3.315 1.00 84.44 123 LEU A O 1
ATOM 907 N N . LEU A 1 124 ? 8.387 27.380 3.200 1.00 83.69 124 LEU A N 1
ATOM 908 C CA . LEU A 1 124 ? 8.482 26.926 4.592 1.00 83.69 124 LEU A CA 1
ATOM 909 C C . LEU A 1 124 ? 8.813 28.046 5.595 1.00 83.69 124 LEU A C 1
ATOM 911 O O . LEU A 1 124 ? 8.893 27.785 6.795 1.00 83.69 124 LEU A O 1
ATOM 915 N N . SER A 1 125 ? 9.040 29.281 5.131 1.00 76.50 125 SER A N 1
ATOM 916 C CA . SER A 1 125 ? 9.325 30.433 6.002 1.00 76.50 125 SER A CA 1
ATOM 917 C C . SER A 1 125 ? 8.091 31.265 6.343 1.00 76.50 125 SER A C 1
ATOM 919 O O . SER A 1 125 ? 8.144 32.015 7.318 1.00 76.50 125 SER A O 1
ATOM 921 N N . VAL A 1 126 ? 7.017 31.190 5.550 1.00 64.94 126 VAL A N 1
ATOM 922 C CA . VAL A 1 126 ? 5.863 32.097 5.672 1.00 64.94 126 VAL A CA 1
ATOM 923 C C . VAL A 1 126 ? 4.896 31.615 6.759 1.00 64.94 126 VAL A C 1
ATOM 925 O O . VAL A 1 126 ? 4.508 30.449 6.774 1.00 64.94 126 VAL A O 1
ATOM 928 N N . GLU A 1 127 ? 4.447 32.518 7.638 1.00 54.84 127 GLU A N 1
ATOM 929 C CA . GLU A 1 127 ? 3.175 32.315 8.343 1.00 54.84 127 GLU A CA 1
ATOM 930 C C . GLU A 1 127 ? 2.036 32.314 7.318 1.00 54.84 127 GLU A C 1
ATOM 932 O O . GLU A 1 127 ? 2.080 33.028 6.318 1.00 54.84 127 GLU A O 1
ATOM 937 N N . ALA A 1 128 ? 1.011 31.498 7.553 1.00 50.09 128 ALA A N 1
ATOM 938 C CA . ALA A 1 128 ? -0.140 31.384 6.670 1.00 50.09 128 ALA A CA 1
ATOM 939 C C . ALA A 1 128 ? -0.894 32.724 6.518 1.00 50.09 128 ALA A C 1
ATOM 941 O O . ALA A 1 128 ? -1.829 32.996 7.268 1.00 50.09 128 ALA A O 1
ATOM 942 N N . GLU A 1 129 ? -0.558 33.544 5.519 1.00 40.34 129 GLU A N 1
ATOM 943 C CA . GLU A 1 129 ? -1.459 34.606 5.068 1.00 40.34 129 GLU A CA 1
ATOM 944 C C . GLU A 1 129 ? -2.572 33.976 4.225 1.00 40.34 129 GLU A C 1
ATOM 946 O O . GLU A 1 129 ? -2.363 33.489 3.112 1.00 40.34 129 GLU A O 1
ATOM 951 N N . THR A 1 130 ? -3.775 33.947 4.798 1.00 38.28 130 THR A N 1
ATOM 952 C CA . THR A 1 130 ? -4.982 33.429 4.150 1.00 38.28 130 THR A CA 1
ATOM 953 C C . THR A 1 130 ? -5.466 34.412 3.088 1.00 38.28 130 THR A C 1
ATOM 955 O O . THR A 1 130 ? -6.280 35.296 3.341 1.00 38.28 130 THR A O 1
ATOM 958 N N . ALA A 1 131 ? -4.969 34.245 1.868 1.00 35.91 131 ALA A N 1
ATOM 959 C CA . ALA A 1 131 ? -5.645 34.753 0.689 1.00 35.91 131 ALA A CA 1
ATOM 960 C C . ALA A 1 131 ? -6.561 33.645 0.158 1.00 35.91 131 ALA A C 1
ATOM 962 O O . ALA A 1 131 ? -6.066 32.592 -0.229 1.00 35.91 131 ALA A O 1
ATOM 963 N N . ASP A 1 132 ? -7.866 33.929 0.134 1.00 39.34 132 ASP A N 1
ATOM 964 C CA . ASP A 1 132 ? -8.870 33.221 -0.670 1.00 39.34 132 ASP A CA 1
ATOM 965 C C . ASP A 1 132 ? -9.221 31.776 -0.235 1.00 39.34 132 ASP A C 1
ATOM 967 O O . ASP A 1 132 ? -8.520 30.805 -0.497 1.00 39.34 132 ASP A O 1
ATOM 971 N N . GLY A 1 133 ? -10.365 31.658 0.453 1.00 48.50 133 GLY A N 1
ATOM 972 C CA . GLY A 1 133 ? -11.464 30.794 -0.003 1.00 48.50 133 GLY A CA 1
ATOM 973 C C . GLY A 1 133 ? -11.124 29.405 -0.549 1.00 48.50 133 GLY A C 1
ATOM 974 O O . GLY A 1 133 ? -11.518 29.057 -1.653 1.00 48.50 133 GLY A O 1
ATOM 975 N N . SER A 1 134 ? -10.525 28.578 0.296 1.00 45.12 134 SER A N 1
ATOM 976 C CA . SER A 1 134 ? -10.164 27.170 0.110 1.00 45.12 134 SER A CA 1
ATOM 977 C C . SER A 1 134 ? -8.815 26.869 -0.554 1.00 45.12 134 SER A C 1
ATOM 979 O O . SER A 1 134 ? -8.567 27.162 -1.718 1.00 45.12 134 SER A O 1
ATOM 981 N N . THR A 1 135 ? -7.922 26.242 0.216 1.00 45.84 135 THR A N 1
ATOM 982 C CA . THR A 1 135 ? -6.545 25.888 -0.179 1.00 45.84 135 THR A CA 1
ATOM 983 C C . THR A 1 135 ? -6.271 24.410 0.118 1.00 45.84 135 THR A C 1
ATOM 985 O O . THR A 1 135 ? -6.972 23.825 0.939 1.00 45.84 135 THR A O 1
ATOM 988 N N . PRO A 1 136 ? -5.214 23.788 -0.438 1.00 47.94 136 PRO A N 1
ATOM 989 C CA . PRO A 1 136 ? -4.805 22.426 -0.066 1.00 47.94 136 PRO A CA 1
ATOM 990 C C . PRO A 1 136 ? -4.567 22.213 1.443 1.00 47.94 136 PRO A C 1
ATOM 992 O O . PRO A 1 136 ? -4.681 21.093 1.931 1.00 47.94 136 PRO A O 1
ATOM 995 N N . SER A 1 137 ? -4.363 23.299 2.207 1.00 52.59 137 SER A N 1
ATOM 996 C CA . SER A 1 137 ? -4.351 23.271 3.677 1.00 52.59 137 SER A CA 1
ATOM 997 C C . SER A 1 137 ? -5.675 22.801 4.299 1.00 52.59 137 SER A C 1
ATOM 999 O O . SER A 1 137 ? -5.686 22.381 5.456 1.00 52.59 137 SER A O 1
ATOM 1001 N N . ASP A 1 138 ? -6.785 22.842 3.561 1.00 60.50 138 ASP A N 1
ATOM 1002 C CA . ASP A 1 138 ? -8.102 22.432 4.042 1.00 60.50 138 ASP A CA 1
ATOM 1003 C C . ASP A 1 138 ? -8.299 20.927 4.015 1.00 60.50 138 ASP A C 1
ATOM 1005 O O . ASP A 1 138 ? -8.978 20.424 4.900 1.00 60.50 138 ASP A O 1
ATOM 1009 N N . LEU A 1 139 ? -7.674 20.200 3.083 1.00 64.50 139 LEU A N 1
ATOM 1010 C CA . LEU A 1 139 ? -7.727 18.736 3.074 1.00 64.50 139 LEU A CA 1
ATOM 1011 C C . LEU A 1 139 ? -6.970 18.171 4.274 1.00 64.50 139 LEU A C 1
ATOM 1013 O O . LEU A 1 139 ? -7.529 17.379 5.029 1.00 64.50 139 LEU A O 1
ATOM 1017 N N . THR A 1 140 ? -5.761 18.669 4.549 1.00 68.44 140 THR A N 1
ATOM 1018 C CA . THR A 1 140 ? -5.011 18.296 5.757 1.00 68.44 140 THR A CA 1
ATOM 1019 C C . THR A 1 140 ? -5.771 18.674 7.027 1.00 68.44 140 THR A C 1
ATOM 1021 O O . THR A 1 140 ? -5.909 17.850 7.930 1.00 68.44 140 THR A O 1
ATOM 1024 N N . LYS A 1 141 ? -6.341 19.887 7.110 1.00 70.62 141 LYS A N 1
ATOM 1025 C CA . LYS A 1 141 ? -7.181 20.288 8.257 1.00 70.62 141 LYS A CA 1
ATOM 1026 C C . LYS A 1 141 ? -8.444 19.435 8.376 1.00 70.62 141 LYS A C 1
ATOM 1028 O O . LYS A 1 141 ? -8.848 19.102 9.489 1.00 70.62 141 LYS A O 1
ATOM 1033 N N . GLN A 1 142 ? -9.066 19.066 7.260 1.00 76.62 142 GLN A N 1
ATOM 1034 C CA . GLN A 1 142 ? -10.250 18.214 7.216 1.00 76.62 142 GLN A CA 1
ATOM 1035 C C . GLN A 1 142 ? -9.918 16.798 7.677 1.00 76.62 142 GLN A C 1
ATOM 1037 O O . GLN A 1 142 ? -10.667 16.256 8.489 1.00 76.62 142 GLN A O 1
ATOM 1042 N N . LYS A 1 143 ? -8.801 16.221 7.227 1.00 82.12 143 LYS A N 1
ATOM 1043 C CA . LYS A 1 143 ? -8.290 14.921 7.673 1.00 82.12 143 LYS A CA 1
ATOM 1044 C C . LYS A 1 143 ? -7.970 14.941 9.159 1.00 82.12 143 LYS A C 1
ATOM 1046 O O . LYS A 1 143 ? -8.560 14.177 9.917 1.00 82.12 143 LYS A O 1
ATOM 1051 N N . VAL A 1 144 ? -7.144 15.884 9.619 1.00 82.00 144 VAL A N 1
ATOM 1052 C CA . VAL A 1 144 ? -6.812 16.045 11.048 1.00 82.00 144 VAL A CA 1
ATOM 1053 C C . VAL A 1 144 ? -8.076 16.249 11.888 1.00 82.00 144 VAL A C 1
ATOM 1055 O O . VAL A 1 144 ? -8.233 15.635 12.947 1.00 82.00 144 VAL A O 1
ATOM 1058 N N . GLY A 1 145 ? -9.020 17.060 11.409 1.00 86.19 145 GLY A N 1
ATOM 1059 C CA . GLY A 1 145 ? -10.314 17.271 12.052 1.00 86.19 145 GLY A CA 1
ATOM 1060 C C . GLY A 1 145 ? -11.180 16.010 12.085 1.00 86.19 145 GLY A C 1
ATOM 1061 O O . GLY A 1 145 ? -11.831 15.748 13.096 1.00 86.19 145 GLY A O 1
ATOM 1062 N N . THR A 1 146 ? -11.169 15.213 11.017 1.00 90.19 146 THR A N 1
ATOM 1063 C CA . THR A 1 146 ? -11.871 13.926 10.912 1.00 90.19 146 THR A CA 1
ATOM 1064 C C . THR A 1 146 ? -11.299 12.922 11.902 1.00 90.19 146 THR A C 1
ATOM 1066 O O . THR A 1 146 ? -12.047 12.396 12.723 1.00 90.19 146 THR A O 1
ATOM 1069 N N . ILE A 1 147 ? -9.977 12.752 11.919 1.00 91.06 147 ILE A N 1
ATOM 1070 C CA . ILE A 1 147 ? -9.258 11.880 12.854 1.00 91.06 147 ILE A CA 1
ATOM 1071 C C . ILE A 1 147 ? -9.532 12.298 14.301 1.00 91.06 147 ILE A C 1
ATOM 1073 O O . ILE A 1 147 ? -9.859 11.463 15.141 1.00 91.06 147 ILE A O 1
ATOM 1077 N N . THR A 1 148 ? -9.450 13.596 14.603 1.00 91.38 148 THR A N 1
ATOM 1078 C CA . THR A 1 148 ? -9.697 14.117 15.958 1.00 91.38 148 THR A CA 1
ATOM 1079 C C . THR A 1 148 ? -11.131 13.843 16.405 1.00 91.38 148 THR A C 1
ATOM 1081 O O . THR A 1 148 ? -11.354 13.337 17.505 1.00 91.38 148 THR A O 1
ATOM 1084 N N . LYS A 1 149 ? -12.118 14.131 15.546 1.00 94.12 149 LYS A N 1
ATOM 1085 C CA . LYS A 1 149 ? -13.531 13.841 15.831 1.00 94.12 149 LYS A CA 1
ATOM 1086 C C . LYS A 1 149 ? -13.759 12.350 16.032 1.00 94.12 149 LYS A C 1
ATOM 1088 O O . LYS A 1 149 ? -14.429 11.988 16.991 1.00 94.12 149 LYS A O 1
ATOM 1093 N N . PHE A 1 150 ? -13.183 11.508 15.177 1.00 94.88 150 PHE A N 1
ATOM 1094 C CA . PHE A 1 150 ? -13.322 10.061 15.277 1.00 94.88 150 PHE A CA 1
ATOM 1095 C C . PHE A 1 150 ? -12.717 9.516 16.574 1.00 94.88 150 PHE A C 1
ATOM 1097 O O . PHE A 1 150 ? -13.402 8.818 17.315 1.00 94.88 150 PHE A O 1
ATOM 1104 N N . ARG A 1 151 ? -11.489 9.916 16.930 1.00 93.81 151 ARG A N 1
ATOM 1105 C CA . ARG A 1 151 ? -10.847 9.540 18.205 1.00 93.81 151 ARG A CA 1
ATOM 1106 C C . ARG A 1 151 ? -11.678 9.950 19.423 1.00 93.81 151 ARG A C 1
ATOM 1108 O O . ARG A 1 151 ? -11.787 9.178 20.373 1.00 93.81 151 ARG A O 1
ATOM 1115 N N . ASN A 1 152 ? -12.327 11.115 19.385 1.00 94.31 152 ASN A N 1
ATOM 1116 C CA . ASN A 1 152 ? -13.200 11.574 20.471 1.00 94.31 152 ASN A CA 1
ATOM 1117 C C . ASN A 1 152 ? -14.447 10.693 20.674 1.00 94.31 152 ASN A C 1
ATOM 1119 O O . ASN A 1 152 ? -15.009 10.700 21.770 1.00 94.31 152 ASN A O 1
ATOM 1123 N N . LEU A 1 153 ? -14.854 9.908 19.668 1.00 94.00 153 LEU A N 1
ATOM 1124 C CA . LEU A 1 153 ? -15.912 8.899 19.807 1.00 94.00 153 LEU A CA 1
ATOM 1125 C C . LEU A 1 153 ? -15.445 7.645 20.560 1.00 94.00 153 LEU A C 1
ATOM 1127 O O . LEU A 1 153 ? -16.277 6.812 20.908 1.00 94.00 153 LEU A O 1
ATOM 1131 N N . LYS A 1 154 ? -14.140 7.516 20.839 1.00 91.56 154 LYS A N 1
ATOM 1132 C CA . LYS A 1 154 ? -13.518 6.365 21.516 1.00 91.56 154 LYS A CA 1
ATOM 1133 C C . LYS A 1 154 ? -13.870 5.022 20.848 1.00 91.56 154 LYS A C 1
ATOM 1135 O O . LYS A 1 154 ? -14.317 4.100 21.538 1.00 91.56 154 LYS A O 1
ATOM 1140 N N . PRO A 1 155 ? -13.682 4.894 19.520 1.00 90.88 155 PRO A N 1
ATOM 1141 C CA . PRO A 1 155 ? -14.002 3.671 18.784 1.00 90.88 155 PRO A CA 1
ATOM 1142 C C . PRO A 1 155 ? -13.247 2.466 19.357 1.00 90.88 155 PRO A C 1
ATOM 1144 O O . PRO A 1 155 ? -12.134 2.609 19.872 1.00 90.88 155 PRO A O 1
ATOM 1147 N N . ALA A 1 156 ? -13.880 1.290 19.289 1.00 88.75 156 ALA A N 1
ATOM 1148 C CA . ALA A 1 156 ? -13.336 0.025 19.790 1.00 88.75 156 ALA A CA 1
ATOM 1149 C C . ALA A 1 156 ? -12.724 0.135 21.205 1.00 88.75 156 ALA A C 1
ATOM 1151 O O . ALA A 1 156 ? -11.612 -0.319 21.454 1.00 88.75 156 ALA A O 1
ATOM 1152 N N . ASN A 1 157 ? -13.437 0.781 22.137 1.00 88.88 157 ASN A N 1
ATOM 1153 C CA . ASN A 1 157 ? -12.986 1.017 23.516 1.00 88.88 157 ASN A CA 1
ATOM 1154 C C . ASN A 1 157 ? -11.663 1.795 23.625 1.00 88.88 157 ASN A C 1
ATOM 1156 O O . ASN A 1 157 ? -10.862 1.536 24.521 1.00 88.88 157 ASN A O 1
ATOM 1160 N N . ASN A 1 158 ? -11.464 2.787 22.750 1.00 87.19 158 ASN A N 1
ATOM 1161 C CA . ASN A 1 158 ? -10.236 3.581 22.678 1.00 87.19 158 ASN A CA 1
ATOM 1162 C C . ASN A 1 158 ? -9.003 2.707 22.405 1.00 87.19 158 ASN A C 1
ATOM 1164 O O . ASN A 1 158 ? -8.005 2.767 23.128 1.00 87.19 158 ASN A O 1
ATOM 1168 N N . SER A 1 159 ? -9.120 1.887 21.360 1.00 92.06 159 SER A N 1
ATOM 1169 C CA . SER A 1 159 ? -8.058 1.015 20.868 1.00 92.06 159 SER A CA 1
ATOM 1170 C C . SER A 1 159 ? -6.710 1.744 20.770 1.00 92.06 159 SER A C 1
ATOM 1172 O O . SER A 1 159 ? -6.611 2.860 20.249 1.00 92.06 159 SER A O 1
ATOM 1174 N N . ALA A 1 160 ? -5.653 1.092 21.261 1.00 93.81 160 ALA A N 1
ATOM 1175 C CA . ALA A 1 160 ? -4.313 1.669 21.318 1.00 93.81 160 ALA A CA 1
ATOM 1176 C C . ALA A 1 160 ? -3.706 1.908 19.926 1.00 93.81 160 ALA A C 1
ATOM 1178 O O . ALA A 1 160 ? -2.859 2.790 19.777 1.00 93.81 160 ALA A O 1
ATOM 1179 N N . ILE A 1 161 ? -4.157 1.178 18.898 1.00 94.38 161 ILE A N 1
ATOM 1180 C CA . ILE A 1 161 ? -3.621 1.322 17.537 1.00 94.38 161 ILE A CA 1
ATOM 1181 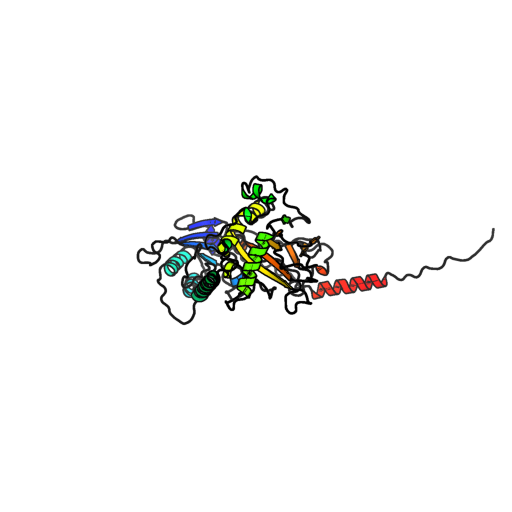C C . ILE A 1 161 ? -4.046 2.627 16.851 1.00 94.38 161 ILE A C 1
ATOM 1183 O O . ILE A 1 161 ? -3.449 3.011 15.850 1.00 94.38 161 ILE A O 1
ATOM 1187 N N . LEU A 1 162 ? -5.020 3.350 17.415 1.00 93.75 162 LEU A N 1
ATOM 1188 C CA . LEU A 1 162 ? -5.425 4.681 16.954 1.00 93.75 162 LEU A CA 1
ATOM 1189 C C . LEU A 1 162 ? -4.572 5.816 17.528 1.00 93.75 162 LEU A C 1
ATOM 1191 O O . LEU A 1 162 ? -4.782 6.973 17.150 1.00 93.75 162 LEU A O 1
ATOM 1195 N N . ALA A 1 163 ? -3.639 5.537 18.443 1.00 91.75 163 ALA A N 1
ATOM 1196 C CA . ALA A 1 163 ? -2.716 6.547 18.951 1.00 91.75 163 ALA A CA 1
ATOM 1197 C C . ALA A 1 163 ? -1.812 7.078 17.823 1.00 91.75 163 ALA A C 1
ATOM 1199 O O . ALA A 1 163 ? -1.391 6.333 16.943 1.00 91.75 163 ALA A O 1
ATOM 1200 N N . SER A 1 164 ? -1.454 8.366 17.862 1.00 87.19 164 SER A N 1
ATOM 1201 C CA . SER A 1 164 ? -0.540 8.965 16.870 1.00 87.19 164 SER A CA 1
ATOM 1202 C C . SER A 1 164 ? 0.876 8.384 16.908 1.00 87.19 164 SER A C 1
ATOM 1204 O O . SER A 1 164 ? 1.641 8.591 15.979 1.00 87.19 164 SER A O 1
ATOM 1206 N N . THR A 1 165 ? 1.217 7.658 17.970 1.00 91.38 165 THR A N 1
ATOM 1207 C CA . THR A 1 165 ? 2.491 6.956 18.164 1.00 91.38 165 THR A CA 1
ATOM 1208 C C . THR A 1 165 ? 2.314 5.435 18.177 1.00 91.38 165 THR A C 1
ATOM 1210 O O . THR A 1 165 ? 3.176 4.713 18.678 1.00 91.38 165 THR A O 1
ATOM 1213 N N . ALA A 1 166 ? 1.174 4.934 17.689 1.00 94.56 166 ALA A N 1
ATOM 1214 C CA . ALA A 1 166 ? 0.893 3.508 17.653 1.00 94.56 166 ALA A CA 1
ATOM 1215 C C . ALA A 1 166 ? 1.948 2.756 16.836 1.00 94.56 166 ALA A C 1
ATOM 1217 O O . ALA A 1 166 ? 2.343 3.183 15.755 1.00 94.56 166 ALA A O 1
ATOM 1218 N N . THR A 1 167 ? 2.365 1.601 17.348 1.00 96.12 167 THR A N 1
ATOM 1219 C CA . THR A 1 167 ? 3.306 0.705 16.675 1.00 96.12 167 THR A CA 1
ATOM 1220 C C . THR A 1 167 ? 2.783 -0.726 16.702 1.00 96.12 167 THR A C 1
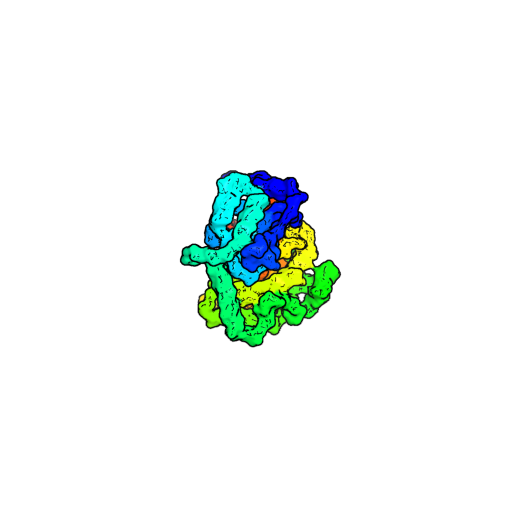ATOM 1222 O O . THR A 1 167 ? 1.917 -1.082 17.508 1.00 96.12 167 THR A O 1
ATOM 1225 N N . LEU A 1 168 ? 3.305 -1.568 15.811 1.00 94.81 168 LEU A N 1
ATOM 1226 C CA . LEU A 1 168 ? 2.974 -2.987 15.762 1.00 94.81 168 LEU A CA 1
ATOM 1227 C C . LEU A 1 168 ? 3.481 -3.702 17.030 1.00 94.81 168 LEU A C 1
ATOM 1229 O O . LEU A 1 168 ? 4.662 -4.006 17.151 1.00 94.81 168 LEU A O 1
ATOM 1233 N N . ASN A 1 169 ? 2.617 -3.996 17.994 1.00 91.94 169 ASN A N 1
ATOM 1234 C CA . ASN A 1 169 ? 2.965 -4.855 19.127 1.00 91.94 169 ASN A CA 1
ATOM 1235 C C . ASN A 1 169 ? 3.031 -6.334 18.673 1.00 91.94 169 ASN A C 1
ATOM 1237 O O . ASN A 1 169 ? 2.166 -6.747 17.898 1.00 91.94 169 ASN A O 1
ATOM 1241 N N . PRO A 1 170 ? 4.006 -7.144 19.136 1.00 91.38 170 PRO A N 1
ATOM 1242 C CA . PRO A 1 170 ? 3.969 -8.602 18.998 1.00 91.38 170 PRO A CA 1
ATOM 1243 C C . PRO A 1 170 ? 2.621 -9.262 19.326 1.00 91.38 170 PRO A C 1
ATOM 1245 O O . PRO A 1 170 ? 2.252 -10.203 18.635 1.00 91.38 170 PRO A O 1
ATOM 1248 N N . ASP A 1 171 ? 1.854 -8.744 20.292 1.00 92.94 171 ASP A N 1
ATOM 1249 C CA . ASP A 1 171 ? 0.520 -9.270 20.644 1.00 92.94 171 ASP A CA 1
ATOM 1250 C C . ASP A 1 171 ? -0.521 -9.094 19.523 1.00 92.94 171 ASP A C 1
ATOM 1252 O O . ASP A 1 171 ? -1.537 -9.789 19.486 1.00 92.94 171 ASP A O 1
ATOM 1256 N N . HIS A 1 172 ? -0.273 -8.179 18.582 1.00 96.44 172 HIS A N 1
ATOM 1257 C CA . HIS A 1 172 ? -1.092 -8.027 17.380 1.00 96.44 172 HIS A CA 1
ATOM 1258 C C . HIS A 1 172 ? -0.763 -9.078 16.314 1.00 96.44 172 HIS A C 1
ATOM 1260 O O . HIS A 1 172 ? -1.470 -9.155 15.315 1.00 96.44 172 HIS A O 1
ATOM 1266 N N . CYS A 1 173 ? 0.318 -9.846 16.474 1.00 97.75 173 CYS A N 1
ATOM 1267 C CA . CYS A 1 173 ? 0.820 -10.779 15.472 1.00 97.75 173 CYS A CA 1
ATOM 1268 C C . CYS A 1 173 ? 0.613 -12.235 15.902 1.00 97.75 173 CYS A C 1
ATOM 1270 O O . CYS A 1 173 ? 0.578 -12.560 17.088 1.00 97.75 173 CYS A O 1
ATOM 1272 N N . HIS A 1 174 ? 0.504 -13.138 14.931 1.00 97.81 174 HIS A N 1
ATOM 1273 C CA . HIS A 1 174 ? 0.491 -14.569 15.198 1.00 97.81 174 HIS A CA 1
ATOM 1274 C C . HIS A 1 174 ? 1.818 -14.988 15.870 1.00 97.81 174 HIS A C 1
ATOM 1276 O O . HIS A 1 174 ? 2.880 -14.511 15.452 1.00 97.81 174 HIS A O 1
ATOM 1282 N N . PRO A 1 175 ? 1.807 -15.883 16.880 1.00 96.25 175 PRO A N 1
ATOM 1283 C CA . PRO A 1 175 ? 3.007 -16.240 17.645 1.00 96.25 175 PRO A CA 1
ATOM 1284 C C . PRO A 1 175 ? 4.189 -16.744 16.806 1.00 96.25 175 PRO A C 1
ATOM 1286 O O . PRO A 1 175 ? 5.343 -16.511 17.172 1.00 96.25 175 PRO A O 1
ATOM 1289 N N . ASP A 1 176 ? 3.920 -17.373 15.661 1.00 96.06 176 ASP A N 1
ATOM 1290 C CA . ASP A 1 176 ? 4.954 -17.882 14.748 1.00 96.06 176 ASP A CA 1
ATOM 1291 C C . ASP A 1 176 ? 5.850 -16.771 14.169 1.00 96.06 176 ASP A C 1
ATOM 1293 O O . ASP A 1 176 ? 6.987 -17.030 13.777 1.00 96.06 176 ASP A O 1
ATOM 1297 N N . LEU A 1 177 ? 5.387 -15.514 14.173 1.00 95.94 177 LEU A N 1
ATOM 1298 C CA . LEU A 1 177 ? 6.168 -14.360 13.719 1.00 95.94 177 LEU A CA 1
ATOM 1299 C C . LEU A 1 177 ? 7.117 -13.822 14.800 1.00 95.94 177 LEU A C 1
ATOM 1301 O O . LEU A 1 177 ? 7.946 -12.965 14.503 1.00 95.94 177 LEU A O 1
ATOM 1305 N N . SER A 1 178 ? 7.031 -14.289 16.048 1.00 94.81 178 SER A N 1
ATOM 1306 C CA . SER A 1 178 ? 7.778 -13.724 17.187 1.00 94.81 178 SER A CA 1
ATOM 1307 C C . SER A 1 178 ? 9.300 -13.705 16.986 1.00 94.81 178 SER A C 1
ATOM 1309 O O . SER A 1 178 ? 9.953 -12.690 17.253 1.00 94.81 178 SER A O 1
ATOM 1311 N N . ALA A 1 179 ? 9.866 -14.802 16.473 1.00 95.88 179 ALA A N 1
ATOM 1312 C CA . ALA A 1 179 ? 11.291 -14.903 16.168 1.00 95.88 179 ALA A CA 1
ATOM 1313 C C . ALA A 1 179 ? 11.695 -13.917 15.063 1.00 95.88 179 ALA A C 1
ATOM 1315 O O . ALA A 1 179 ? 12.701 -13.219 15.190 1.00 95.88 179 ALA A O 1
ATOM 1316 N N . PHE A 1 180 ? 10.872 -13.808 14.017 1.00 97.31 180 PHE A N 1
ATOM 1317 C CA . PHE A 1 180 ? 11.075 -12.853 12.933 1.00 97.31 180 PHE A CA 1
ATOM 1318 C C . PHE A 1 180 ? 10.999 -11.405 13.420 1.00 97.31 180 PHE A C 1
ATOM 1320 O O . PHE A 1 180 ? 11.912 -10.630 13.162 1.00 97.31 180 PHE A O 1
ATOM 1327 N N . LEU A 1 181 ? 9.987 -11.049 14.208 1.00 95.81 181 LEU A N 1
ATOM 1328 C CA . LEU A 1 181 ? 9.825 -9.704 14.769 1.00 95.81 181 LEU A CA 1
ATOM 1329 C C . LEU A 1 181 ? 10.999 -9.275 15.657 1.00 95.81 181 LEU A C 1
ATOM 1331 O O . LEU A 1 181 ? 11.285 -8.083 15.762 1.00 95.81 181 LEU A O 1
ATOM 1335 N N . SER A 1 182 ? 11.657 -10.239 16.300 1.00 95.88 182 SER A N 1
ATOM 1336 C CA . SER A 1 182 ? 12.808 -10.004 17.176 1.00 95.88 182 SER A CA 1
ATOM 1337 C C . SER A 1 182 ? 14.134 -9.946 16.410 1.00 95.88 182 SER A C 1
ATOM 1339 O O . SER A 1 182 ? 15.096 -9.336 16.873 1.00 95.88 182 SER A O 1
ATOM 1341 N N . SER A 1 183 ? 14.236 -10.612 15.259 1.00 96.38 183 SER A N 1
ATOM 1342 C CA . SER A 1 183 ? 15.470 -10.711 14.465 1.00 96.38 183 SER A CA 1
ATOM 1343 C C . SER A 1 183 ? 15.158 -10.822 12.966 1.00 96.38 183 SER A C 1
ATOM 1345 O O . SER A 1 183 ? 15.437 -11.851 12.349 1.00 96.38 183 SER A O 1
ATOM 1347 N N . PRO A 1 184 ? 14.600 -9.768 12.344 1.00 94.75 184 PRO A N 1
ATOM 1348 C CA . PRO A 1 184 ? 13.997 -9.857 11.009 1.00 94.75 184 PRO A CA 1
ATOM 1349 C C . PRO A 1 184 ? 15.005 -10.148 9.889 1.00 94.75 184 PRO A C 1
ATOM 1351 O O . PRO A 1 184 ? 14.646 -10.655 8.830 1.00 94.75 184 PRO A O 1
ATOM 1354 N N . THR A 1 185 ? 16.287 -9.865 10.119 1.00 94.69 185 THR A N 1
ATOM 1355 C CA . THR A 1 185 ? 17.358 -10.119 9.150 1.00 94.69 185 THR A CA 1
ATOM 1356 C C . THR A 1 185 ? 17.862 -11.560 9.176 1.00 94.69 185 THR A C 1
ATOM 1358 O O . THR A 1 185 ? 18.297 -12.060 8.138 1.00 94.69 185 THR A O 1
ATOM 1361 N N . THR A 1 186 ? 17.794 -12.250 10.318 1.00 95.75 186 THR A N 1
ATOM 1362 C CA . THR A 1 186 ? 18.453 -13.554 10.531 1.00 95.75 186 THR A CA 1
ATOM 1363 C C . THR A 1 186 ? 17.505 -14.690 10.892 1.00 95.75 186 THR A C 1
ATOM 1365 O O . THR A 1 186 ? 17.875 -15.848 10.701 1.00 95.75 186 THR A O 1
ATOM 1368 N N . ALA A 1 187 ? 16.300 -14.396 11.383 1.00 96.81 187 ALA A N 1
ATOM 1369 C CA . ALA A 1 187 ? 15.320 -15.411 11.744 1.00 96.81 187 ALA A CA 1
ATOM 1370 C C . ALA A 1 187 ? 14.939 -16.296 10.547 1.00 96.81 187 ALA A C 1
ATOM 1372 O O . ALA A 1 187 ? 15.004 -15.882 9.382 1.00 96.81 187 ALA A O 1
ATOM 1373 N N . SER A 1 188 ? 14.527 -17.527 10.859 1.00 95.94 188 SER A N 1
ATOM 1374 C CA . SER A 1 188 ? 13.948 -18.428 9.866 1.00 95.94 188 SER A CA 1
ATOM 1375 C C . SER A 1 188 ? 12.604 -17.891 9.372 1.00 95.94 188 SER A C 1
ATOM 1377 O O . SER A 1 188 ? 11.857 -17.273 10.131 1.00 95.94 188 SER A O 1
ATOM 1379 N N . LEU A 1 189 ? 12.291 -18.157 8.103 1.00 97.44 189 LEU A N 1
ATOM 1380 C CA . LEU A 1 189 ? 11.013 -17.809 7.475 1.00 97.44 189 LEU A CA 1
ATOM 1381 C C . LEU A 1 189 ? 10.091 -19.031 7.339 1.00 97.44 189 LEU A C 1
ATOM 1383 O O . LEU A 1 189 ? 9.215 -19.040 6.483 1.00 97.44 189 LEU A O 1
ATOM 1387 N N . ASP A 1 190 ? 10.268 -20.056 8.181 1.00 96.69 190 ASP A N 1
ATOM 1388 C CA . ASP A 1 190 ? 9.481 -21.304 8.138 1.00 96.69 190 ASP A CA 1
ATOM 1389 C C . ASP A 1 190 ? 7.970 -21.087 8.351 1.00 96.69 190 ASP A C 1
ATOM 1391 O O . ASP A 1 190 ? 7.163 -21.942 7.996 1.00 96.69 190 ASP A O 1
ATOM 1395 N N . PHE A 1 191 ? 7.574 -19.931 8.894 1.00 97.12 191 PHE A N 1
ATOM 1396 C CA . PHE A 1 191 ? 6.172 -19.520 9.025 1.00 97.12 191 PHE A CA 1
ATOM 1397 C C . PHE A 1 191 ? 5.532 -19.092 7.688 1.00 97.12 191 PHE A C 1
ATOM 1399 O O . PHE A 1 191 ? 4.320 -18.880 7.625 1.00 97.12 191 PHE A O 1
ATOM 1406 N N . ILE A 1 192 ? 6.325 -18.951 6.619 1.00 98.12 192 ILE A N 1
ATOM 1407 C CA . ILE A 1 192 ? 5.879 -18.540 5.286 1.00 98.12 192 ILE A CA 1
ATOM 1408 C C . ILE A 1 192 ? 5.787 -19.752 4.360 1.00 98.12 192 ILE A C 1
ATOM 1410 O O . ILE A 1 192 ? 6.722 -20.533 4.213 1.00 98.12 192 ILE A O 1
ATOM 1414 N N . SER A 1 193 ? 4.667 -19.857 3.650 1.00 97.69 193 SER A N 1
ATOM 1415 C CA . SER A 1 193 ? 4.483 -20.774 2.522 1.00 97.69 193 SER A CA 1
ATOM 1416 C C . SER A 1 193 ? 4.453 -20.008 1.198 1.00 97.69 193 SER A C 1
ATOM 1418 O O . SER A 1 193 ? 4.014 -18.862 1.158 1.00 97.69 193 SER A O 1
ATOM 1420 N N . SER A 1 194 ? 4.875 -20.637 0.097 1.00 97.75 194 SER A N 1
ATOM 1421 C CA . SER A 1 194 ? 4.758 -20.069 -1.255 1.00 97.75 194 SER A CA 1
ATOM 1422 C C . SER A 1 194 ? 3.938 -21.005 -2.152 1.00 97.75 194 SER A C 1
ATOM 1424 O O . SER A 1 194 ? 4.489 -21.949 -2.718 1.00 97.75 194 SER A O 1
ATOM 1426 N N . PRO A 1 195 ? 2.608 -20.807 -2.254 1.00 96.44 195 PRO A N 1
ATOM 1427 C CA . PRO A 1 195 ? 1.742 -21.667 -3.067 1.00 96.44 195 PRO A CA 1
ATOM 1428 C C . PRO A 1 195 ? 2.010 -21.557 -4.578 1.00 96.44 195 PRO A C 1
ATOM 1430 O O . PRO A 1 195 ? 1.701 -22.476 -5.331 1.00 96.44 195 PRO A O 1
ATOM 1433 N N . THR A 1 196 ? 2.583 -20.441 -5.028 1.00 95.94 196 THR A N 1
ATOM 1434 C CA . THR A 1 196 ? 3.116 -20.244 -6.382 1.00 95.94 196 THR A CA 1
ATOM 1435 C C . THR A 1 196 ? 4.310 -19.291 -6.289 1.00 95.94 196 THR A C 1
ATOM 1437 O O . THR A 1 196 ? 4.300 -18.435 -5.400 1.00 95.94 196 THR A O 1
ATOM 1440 N N . PRO A 1 197 ? 5.327 -19.390 -7.170 1.00 95.31 197 PRO A N 1
ATOM 1441 C CA . PRO A 1 197 ? 6.487 -18.503 -7.124 1.00 95.31 197 PRO A CA 1
ATOM 1442 C C . PRO A 1 197 ? 6.096 -17.025 -7.027 1.00 95.31 197 PRO A C 1
ATOM 1444 O O . PRO A 1 197 ? 5.243 -16.561 -7.779 1.00 95.31 197 PRO A O 1
ATOM 1447 N N . GLY A 1 198 ? 6.713 -16.306 -6.086 1.00 95.75 198 GLY A N 1
ATOM 1448 C CA . GLY A 1 198 ? 6.506 -14.870 -5.884 1.00 95.75 198 GLY A CA 1
ATOM 1449 C C . GLY A 1 198 ? 5.185 -14.472 -5.209 1.00 95.75 198 GLY A C 1
ATOM 1450 O O . GLY A 1 198 ? 4.936 -13.278 -5.042 1.00 95.75 198 GLY A O 1
ATOM 1451 N N . VAL A 1 199 ? 4.366 -15.440 -4.789 1.00 98.19 199 VAL A N 1
ATOM 1452 C CA . VAL A 1 199 ? 3.225 -15.229 -3.889 1.00 98.19 199 VAL A CA 1
ATOM 1453 C C . VAL A 1 199 ? 3.502 -15.986 -2.599 1.00 98.19 199 VAL A C 1
ATOM 1455 O O . VAL A 1 199 ? 3.750 -17.195 -2.616 1.00 98.19 199 VAL A O 1
ATOM 1458 N N . TYR A 1 200 ? 3.457 -15.273 -1.481 1.00 98.69 200 TYR A N 1
ATOM 1459 C CA . TYR A 1 200 ? 3.767 -15.794 -0.156 1.00 98.69 200 TYR A CA 1
ATOM 1460 C C . TYR A 1 200 ? 2.557 -15.671 0.759 1.00 98.69 200 TYR A C 1
ATOM 1462 O O . TYR A 1 200 ? 1.825 -14.688 0.698 1.00 98.69 200 TYR A O 1
ATOM 1470 N N . THR A 1 201 ? 2.341 -16.664 1.613 1.00 98.62 201 THR A N 1
ATOM 1471 C CA . THR A 1 201 ? 1.218 -16.710 2.551 1.00 98.62 201 THR A CA 1
ATOM 1472 C C . THR A 1 201 ? 1.700 -17.075 3.942 1.00 98.62 201 THR A C 1
ATOM 1474 O O . THR A 1 201 ? 2.520 -17.984 4.079 1.00 98.62 201 THR A O 1
ATOM 1477 N N . PHE A 1 202 ? 1.163 -16.419 4.963 1.00 98.56 202 PHE A N 1
ATOM 1478 C CA . PHE A 1 202 ? 1.450 -16.715 6.366 1.00 98.56 202 PHE A CA 1
ATOM 1479 C C . PHE A 1 202 ? 0.318 -16.213 7.260 1.00 98.56 202 PHE A C 1
ATOM 1481 O O . PHE A 1 202 ? -0.431 -15.318 6.873 1.00 98.56 202 PHE A O 1
ATOM 1488 N N . GLU A 1 203 ? 0.182 -16.775 8.456 1.00 98.38 203 GLU A N 1
ATOM 1489 C CA . GLU A 1 203 ? -0.766 -16.276 9.453 1.00 98.38 203 GLU A CA 1
ATOM 1490 C C . GLU A 1 203 ? -0.161 -15.030 10.110 1.00 98.38 203 GLU A C 1
ATOM 1492 O O . GLU A 1 203 ? 0.889 -15.112 10.741 1.00 98.38 203 GLU A O 1
ATOM 1497 N N . LEU A 1 204 ? -0.768 -13.857 9.903 1.00 98.50 204 LEU A N 1
ATOM 1498 C CA . LEU A 1 204 ? -0.221 -12.583 10.378 1.00 98.50 204 LEU A CA 1
ATOM 1499 C C . LEU A 1 204 ? -0.947 -12.099 11.624 1.00 98.50 204 LEU A C 1
ATOM 1501 O O . LEU A 1 204 ? -0.293 -11.839 12.627 1.00 98.50 204 LEU A O 1
ATOM 1505 N N . PHE A 1 205 ? -2.271 -11.972 11.578 1.00 98.44 205 PHE A N 1
ATOM 1506 C CA . PHE A 1 205 ? -3.049 -11.425 12.688 1.00 98.44 205 PHE A CA 1
ATOM 1507 C C . PHE A 1 205 ? -3.849 -12.520 13.395 1.00 98.44 205 PHE A C 1
ATOM 1509 O O . PHE A 1 205 ? -4.535 -13.296 12.732 1.00 98.44 205 PHE A O 1
ATOM 1516 N N . PRO A 1 206 ? -3.812 -12.596 14.737 1.00 97.69 206 PRO A N 1
ATOM 1517 C CA . PRO A 1 206 ? -4.679 -13.499 15.468 1.00 97.69 206 PRO A CA 1
ATOM 1518 C C . PRO A 1 206 ? -6.134 -12.985 15.416 1.00 97.69 206 PRO A C 1
ATOM 1520 O O . PRO A 1 206 ? -6.358 -11.770 15.373 1.00 97.69 206 PRO A O 1
ATOM 1523 N N . PRO A 1 207 ? -7.147 -13.872 15.494 1.00 97.38 207 PRO A N 1
ATOM 1524 C CA . PRO A 1 207 ? -8.559 -13.490 15.396 1.00 97.38 207 PRO A CA 1
ATOM 1525 C C . PRO A 1 207 ? -9.011 -12.328 16.302 1.00 97.38 207 PRO A C 1
ATOM 1527 O O . PRO A 1 207 ? -9.760 -11.478 15.816 1.00 97.38 207 PRO A O 1
ATOM 1530 N N . PRO A 1 208 ? -8.564 -12.213 17.575 1.00 96.81 208 PRO A N 1
ATOM 1531 C CA . PRO A 1 208 ? -8.933 -11.075 18.419 1.00 96.81 208 PRO A CA 1
ATOM 1532 C C . PRO A 1 208 ? -8.478 -9.7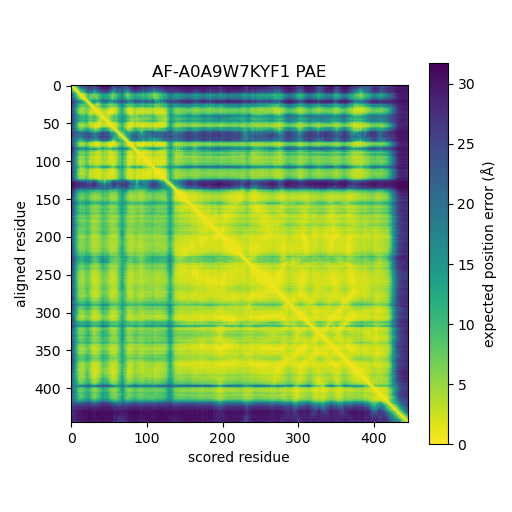27 17.850 1.00 96.81 208 PRO A C 1
ATOM 1534 O O . PRO A 1 208 ? -9.216 -8.749 17.937 1.00 96.81 208 PRO A O 1
ATOM 1537 N N . PHE A 1 209 ? -7.299 -9.681 17.225 1.00 97.56 209 PHE A N 1
ATOM 1538 C CA . PHE A 1 209 ? -6.781 -8.453 16.631 1.00 97.56 209 PHE A CA 1
ATOM 1539 C C . PHE A 1 209 ? -7.486 -8.115 15.308 1.00 97.56 209 PHE A C 1
ATOM 1541 O O . PHE A 1 209 ? -7.795 -6.953 15.048 1.00 97.56 209 PHE A O 1
ATOM 1548 N N . CYS A 1 210 ? -7.844 -9.125 14.504 1.00 98.25 210 CYS A N 1
ATOM 1549 C CA . CYS A 1 210 ? -8.725 -8.918 13.350 1.00 98.25 210 CYS A CA 1
ATOM 1550 C C . CYS A 1 210 ? -10.062 -8.290 13.770 1.00 98.25 210 CYS A C 1
ATOM 1552 O O . CYS A 1 210 ? -10.505 -7.325 13.150 1.00 98.25 210 CYS A O 1
ATOM 1554 N N . ALA A 1 211 ? -10.675 -8.791 14.848 1.00 97.12 211 ALA A N 1
ATOM 1555 C CA . ALA A 1 211 ? -11.931 -8.256 15.370 1.00 97.12 211 ALA A CA 1
ATOM 1556 C C . ALA A 1 211 ? -11.797 -6.806 15.867 1.00 97.12 211 ALA A C 1
ATOM 1558 O O . ALA A 1 211 ? -12.705 -6.006 15.655 1.00 97.12 211 ALA A O 1
ATOM 1559 N N . GLU A 1 212 ? -10.670 -6.444 16.487 1.00 97.31 212 GLU A N 1
ATOM 1560 C CA . GLU A 1 212 ? -10.386 -5.063 16.895 1.00 97.31 212 GLU A CA 1
ATOM 1561 C C . GLU A 1 212 ? -10.305 -4.114 15.689 1.00 97.31 212 GLU A C 1
ATOM 1563 O O . GLU A 1 212 ? -10.954 -3.065 15.690 1.00 97.31 212 GLU A O 1
ATOM 1568 N N . LEU A 1 213 ? -9.576 -4.496 14.633 1.00 97.38 213 LEU A N 1
ATOM 1569 C CA . LEU A 1 213 ? -9.487 -3.710 13.396 1.00 97.38 213 LEU A CA 1
ATOM 1570 C C . LEU A 1 213 ? -10.854 -3.541 12.723 1.00 97.38 213 LEU A C 1
ATOM 1572 O O . LEU A 1 213 ? -11.210 -2.427 12.337 1.00 97.38 213 LEU A O 1
ATOM 1576 N N . VAL A 1 214 ? -11.635 -4.619 12.618 1.00 97.56 214 VAL A N 1
ATOM 1577 C CA . VAL A 1 214 ? -12.997 -4.568 12.061 1.00 97.56 214 VAL A CA 1
ATOM 1578 C C . VAL A 1 214 ? -13.889 -3.663 12.907 1.00 97.56 214 VAL A C 1
ATOM 1580 O O . VAL A 1 214 ? -14.573 -2.813 12.354 1.00 97.56 214 VAL A O 1
ATOM 1583 N N . ALA A 1 215 ? -13.818 -3.742 14.238 1.00 97.19 215 ALA A N 1
ATOM 1584 C CA . ALA A 1 215 ? -14.593 -2.868 15.117 1.00 97.19 215 ALA A CA 1
ATOM 1585 C C . ALA A 1 215 ? -14.242 -1.378 14.945 1.00 97.19 215 ALA A C 1
ATOM 1587 O O . ALA A 1 215 ? -15.121 -0.524 15.066 1.00 97.19 215 ALA A O 1
ATOM 1588 N N . ILE A 1 216 ? -12.979 -1.044 14.656 1.00 97.31 216 ILE A N 1
ATOM 1589 C CA . ILE A 1 216 ? -12.569 0.331 14.330 1.00 97.31 216 ILE A CA 1
ATOM 1590 C C . ILE A 1 216 ? -13.165 0.769 12.988 1.00 97.31 216 ILE A C 1
ATOM 1592 O O . ILE A 1 216 ? -13.708 1.871 12.903 1.00 97.31 216 ILE A O 1
ATOM 1596 N N . ILE A 1 217 ? -13.079 -0.083 11.963 1.00 96.00 217 ILE A N 1
ATOM 1597 C CA . ILE A 1 217 ? -13.646 0.179 10.632 1.00 96.00 217 ILE A CA 1
ATOM 1598 C C . ILE A 1 217 ? -15.157 0.410 10.759 1.00 96.00 217 ILE A C 1
ATOM 1600 O O . ILE A 1 217 ? -15.634 1.486 10.406 1.00 96.00 217 ILE A O 1
ATOM 1604 N N . ASP A 1 218 ? -15.884 -0.524 11.372 1.00 95.44 218 ASP A N 1
ATOM 1605 C CA . ASP A 1 218 ? -17.336 -0.458 11.573 1.00 95.44 218 ASP A CA 1
ATOM 1606 C C . ASP A 1 218 ? -17.742 0.797 12.359 1.00 95.44 218 ASP A C 1
ATOM 1608 O O . ASP A 1 218 ? -18.715 1.478 12.020 1.00 95.44 218 ASP A O 1
ATOM 1612 N N . ALA A 1 219 ? -16.974 1.154 13.396 1.00 96.19 219 ALA A N 1
ATOM 1613 C CA . ALA A 1 219 ? -17.218 2.366 14.169 1.00 96.19 219 ALA A CA 1
ATOM 1614 C C . ALA A 1 219 ? -17.060 3.635 13.321 1.00 96.19 219 ALA A C 1
ATOM 1616 O O . ALA A 1 219 ? -17.813 4.586 13.532 1.00 96.19 219 ALA A O 1
ATOM 1617 N N . PHE A 1 220 ? -16.111 3.672 12.378 1.00 95.44 220 PHE A N 1
ATOM 1618 C CA . PHE A 1 220 ? -15.964 4.798 11.454 1.00 95.44 220 PHE A CA 1
ATOM 1619 C C . PHE A 1 220 ? -17.100 4.831 10.429 1.00 95.44 220 PHE A C 1
ATOM 1621 O O . PHE A 1 220 ? -17.680 5.894 10.188 1.00 95.44 220 PHE A O 1
ATOM 1628 N N . GLU A 1 221 ? -17.454 3.678 9.858 1.00 93.06 221 GLU A N 1
ATOM 1629 C CA . GLU A 1 221 ? -18.535 3.544 8.876 1.00 93.06 221 GLU A CA 1
ATOM 1630 C C . GLU A 1 221 ? -19.901 3.967 9.432 1.00 93.06 221 GLU A C 1
ATOM 1632 O O . GLU A 1 221 ? -20.724 4.518 8.696 1.00 93.06 221 GLU A O 1
ATOM 1637 N N . ALA A 1 222 ? -20.121 3.776 10.736 1.00 94.44 222 ALA A N 1
ATOM 1638 C CA . ALA A 1 222 ? -21.315 4.227 11.449 1.00 94.44 222 ALA A CA 1
ATOM 1639 C C . ALA A 1 222 ? -21.404 5.759 11.613 1.00 94.44 222 ALA A C 1
ATOM 1641 O O . ALA A 1 222 ? -22.439 6.278 12.039 1.00 94.44 222 ALA A O 1
ATOM 1642 N N . THR A 1 223 ? -20.342 6.504 11.292 1.00 94.81 223 THR A N 1
ATOM 1643 C CA . THR A 1 223 ? -20.333 7.969 11.370 1.00 94.81 223 THR A CA 1
ATOM 1644 C C . THR A 1 223 ? -20.779 8.633 10.064 1.00 94.81 223 THR A C 1
ATOM 1646 O O . THR A 1 223 ? -20.838 8.035 8.991 1.00 94.81 223 THR A O 1
ATOM 1649 N N . THR A 1 224 ? -21.044 9.939 10.136 1.00 93.31 224 THR A N 1
ATOM 1650 C CA . THR A 1 224 ? -21.220 10.804 8.958 1.00 93.31 224 THR A CA 1
ATOM 1651 C C . THR A 1 224 ? -19.942 11.571 8.611 1.00 93.31 224 THR A C 1
ATOM 1653 O O . THR A 1 224 ? -20.012 12.601 7.936 1.00 93.31 224 THR A O 1
ATOM 1656 N N . LEU A 1 225 ? -18.786 11.148 9.135 1.00 91.50 225 LEU A N 1
ATOM 1657 C CA . LEU A 1 225 ? -17.521 11.815 8.857 1.00 91.50 225 LEU A CA 1
ATOM 1658 C C . LEU A 1 225 ? -17.130 11.630 7.378 1.00 91.50 225 LEU A C 1
ATOM 1660 O O . LEU A 1 225 ? -17.562 10.664 6.738 1.00 91.50 225 LEU A O 1
ATOM 1664 N N . PRO A 1 226 ? -16.347 12.563 6.804 1.00 86.75 226 PRO A N 1
ATOM 1665 C CA . PRO A 1 226 ? -15.864 12.436 5.435 1.00 86.75 226 PRO A CA 1
ATOM 1666 C C . PRO A 1 226 ? -15.114 11.116 5.238 1.00 86.75 226 PRO A C 1
ATOM 1668 O O . PRO A 1 226 ? -14.241 10.776 6.030 1.00 86.75 226 PRO A O 1
ATOM 1671 N N . ARG A 1 227 ? -15.458 10.388 4.172 1.00 81.94 227 ARG A N 1
ATOM 1672 C CA . ARG A 1 227 ? -14.829 9.116 3.806 1.00 81.94 227 ARG A CA 1
ATOM 1673 C C . ARG A 1 227 ? -14.212 9.226 2.420 1.00 81.94 227 ARG A C 1
ATOM 1675 O O . ARG A 1 227 ? -14.835 9.781 1.511 1.00 81.94 227 ARG A O 1
ATOM 1682 N N . ARG A 1 228 ? -13.022 8.661 2.251 1.00 78.69 228 ARG A N 1
ATOM 1683 C CA . ARG A 1 228 ? -12.377 8.520 0.948 1.00 78.69 228 ARG A CA 1
ATOM 1684 C C . ARG A 1 228 ? -12.545 7.093 0.448 1.00 78.69 228 ARG A C 1
ATOM 1686 O O . ARG A 1 228 ? -12.472 6.155 1.239 1.00 78.69 228 ARG A O 1
ATOM 1693 N N . ARG A 1 229 ? -12.771 6.936 -0.859 1.00 79.12 229 ARG A N 1
ATOM 1694 C CA . ARG A 1 229 ? -12.760 5.609 -1.484 1.00 79.12 229 ARG A CA 1
ATOM 1695 C C . ARG A 1 229 ? -11.363 4.990 -1.361 1.00 79.12 229 ARG A C 1
ATOM 1697 O O . ARG A 1 229 ? -10.390 5.727 -1.509 1.00 79.12 229 ARG A O 1
ATOM 1704 N N . PRO A 1 230 ? -11.264 3.672 -1.136 1.00 80.69 230 PRO A N 1
ATOM 1705 C CA . PRO A 1 230 ? -9.977 3.002 -0.957 1.00 80.69 230 PRO A CA 1
ATOM 1706 C C . PRO A 1 230 ? -9.103 3.043 -2.218 1.00 80.69 230 PRO A C 1
ATOM 1708 O O . PRO A 1 230 ? -7.896 3.257 -2.127 1.00 80.69 230 PRO A O 1
ATOM 1711 N N . ASN A 1 231 ? -9.712 2.862 -3.395 1.00 80.19 231 ASN A N 1
ATOM 1712 C CA . ASN A 1 231 ? -9.064 2.958 -4.703 1.00 80.19 231 ASN A CA 1
ATOM 1713 C C . ASN A 1 231 ? -10.115 3.224 -5.808 1.00 80.19 231 ASN A C 1
ATOM 1715 O O . ASN A 1 231 ? -11.282 3.499 -5.521 1.00 80.19 231 ASN A O 1
ATOM 1719 N N . THR A 1 232 ? -9.703 3.176 -7.077 1.00 77.38 232 THR A N 1
ATOM 1720 C CA . THR A 1 232 ? -10.574 3.427 -8.241 1.00 77.38 232 THR A CA 1
ATOM 1721 C C . THR A 1 232 ? -11.489 2.266 -8.625 1.00 77.38 232 THR A C 1
ATOM 1723 O O . THR A 1 232 ? -12.458 2.487 -9.351 1.00 77.38 232 THR A O 1
ATOM 1726 N N . MET A 1 233 ? -11.194 1.049 -8.171 1.00 82.88 233 MET A N 1
ATOM 1727 C CA . MET A 1 233 ? -11.901 -0.178 -8.543 1.00 82.88 233 MET A CA 1
ATOM 1728 C C . MET A 1 233 ? -12.877 -0.668 -7.461 1.00 82.88 233 MET A C 1
ATOM 1730 O O . MET A 1 233 ? -13.812 -1.397 -7.780 1.00 82.88 233 MET A O 1
ATOM 1734 N N . ASN A 1 234 ? -12.701 -0.246 -6.207 1.00 86.38 234 ASN A N 1
ATOM 1735 C CA . ASN A 1 234 ? -13.567 -0.581 -5.079 1.00 86.38 234 ASN A CA 1
ATOM 1736 C C . ASN A 1 234 ? -14.490 0.589 -4.709 1.00 86.38 234 ASN A C 1
ATOM 1738 O O . ASN A 1 234 ? -14.064 1.741 -4.571 1.00 86.38 234 ASN A O 1
ATOM 1742 N N . ASN A 1 235 ? -15.770 0.286 -4.505 1.00 85.25 235 ASN A N 1
ATOM 1743 C CA . ASN A 1 235 ? -16.770 1.248 -4.048 1.00 85.25 235 ASN A CA 1
ATOM 1744 C C . ASN A 1 235 ? -16.885 1.293 -2.519 1.00 85.25 235 ASN A C 1
ATOM 1746 O O . ASN A 1 235 ? -17.341 2.312 -1.993 1.00 85.25 235 ASN A O 1
ATOM 1750 N N . TYR A 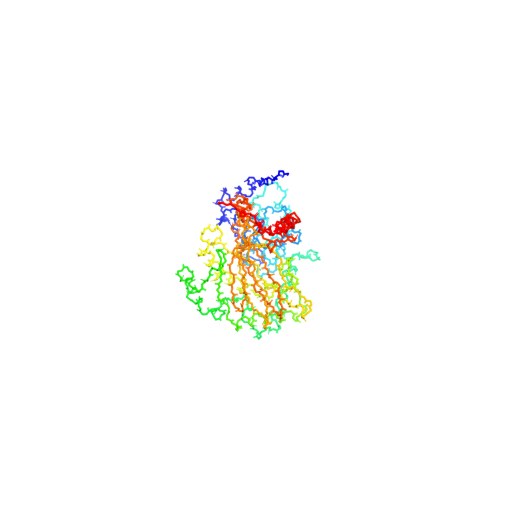1 236 ? -16.489 0.218 -1.830 1.00 89.50 236 TYR A N 1
ATOM 1751 C CA . TYR A 1 236 ? -16.645 0.043 -0.383 1.00 89.50 236 TYR A CA 1
ATOM 1752 C C . TYR A 1 236 ? -15.306 -0.221 0.316 1.00 89.50 236 TYR A C 1
ATOM 1754 O O . TYR A 1 236 ? -14.418 -0.867 -0.243 1.00 89.50 236 TYR A O 1
ATOM 1762 N N . GLY A 1 237 ? -15.180 0.296 1.540 1.00 92.38 237 GLY A N 1
ATOM 1763 C CA . GLY A 1 237 ? -13.951 0.307 2.331 1.00 92.38 237 GLY A CA 1
ATOM 1764 C C . GLY A 1 237 ? -13.452 1.716 2.655 1.00 92.38 237 GLY A C 1
ATOM 1765 O O . GLY A 1 237 ? -14.094 2.718 2.323 1.00 92.38 237 GLY A O 1
ATOM 1766 N N . LEU A 1 238 ? -12.300 1.790 3.323 1.00 92.31 238 LEU A N 1
ATOM 1767 C CA . LEU A 1 238 ? -11.740 3.015 3.897 1.00 92.31 238 LEU A CA 1
ATOM 1768 C C . LEU A 1 238 ? -10.231 3.086 3.670 1.00 92.31 238 LEU A C 1
ATOM 1770 O O . LEU A 1 238 ? -9.526 2.094 3.826 1.00 92.31 238 LEU A O 1
ATOM 1774 N N . VAL A 1 239 ? -9.712 4.282 3.400 1.00 92.31 239 VAL A N 1
ATOM 1775 C CA . VAL A 1 239 ? -8.273 4.553 3.527 1.00 92.31 239 VAL A CA 1
ATOM 1776 C C . VAL A 1 239 ? -7.950 4.716 5.013 1.00 92.31 239 VAL A C 1
ATOM 1778 O O . VAL A 1 239 ? -8.496 5.593 5.679 1.00 92.31 239 VAL A O 1
ATOM 1781 N N . LEU A 1 240 ? -7.090 3.860 5.566 1.00 92.56 240 LEU A N 1
ATOM 1782 C CA . LEU A 1 240 ? -6.906 3.765 7.019 1.00 92.56 240 LEU A CA 1
ATOM 1783 C C . LEU A 1 240 ? -6.075 4.919 7.599 1.00 92.56 240 LEU A C 1
ATOM 1785 O O . LEU A 1 240 ? -6.237 5.286 8.765 1.00 92.56 240 LEU A O 1
ATOM 1789 N N . THR A 1 241 ? -5.226 5.543 6.785 1.00 89.06 241 THR A N 1
ATOM 1790 C CA . THR A 1 241 ? -4.506 6.766 7.173 1.00 89.06 241 THR A CA 1
ATOM 1791 C C . THR A 1 241 ? -5.471 7.937 7.410 1.00 89.06 241 THR A C 1
ATOM 1793 O O . THR A 1 241 ? -5.241 8.743 8.309 1.00 89.06 241 THR A O 1
ATOM 1796 N N . GLU A 1 242 ? -6.616 7.974 6.717 1.00 86.88 242 GLU A N 1
ATOM 1797 C CA . GLU A 1 242 ? -7.661 9.002 6.879 1.00 86.88 242 GLU A CA 1
ATOM 1798 C C . GL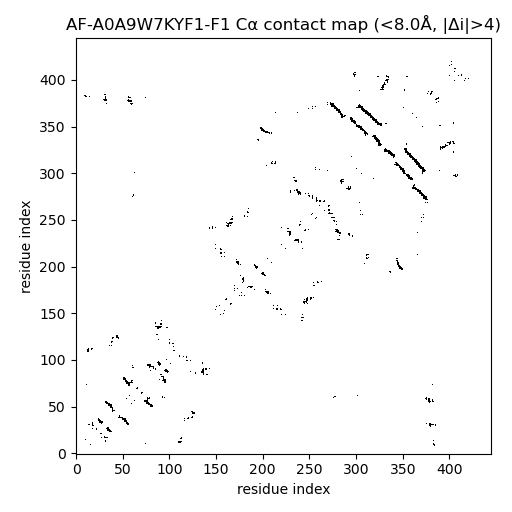U A 1 242 ? -8.444 8.884 8.191 1.00 86.88 242 GLU A C 1
ATOM 1800 O O . GLU A 1 242 ? -9.085 9.842 8.627 1.00 86.88 242 GLU A O 1
ATOM 1805 N N . ILE A 1 243 ? -8.380 7.723 8.848 1.00 91.38 243 ILE A N 1
ATOM 1806 C CA . ILE A 1 243 ? -9.076 7.467 10.118 1.00 91.38 243 ILE A CA 1
ATOM 1807 C C . ILE A 1 243 ? -8.114 7.394 11.312 1.00 91.38 243 ILE A C 1
ATOM 1809 O O . ILE A 1 243 ? -8.530 7.105 12.433 1.00 91.38 243 ILE A O 1
ATOM 1813 N N . GLY A 1 244 ? -6.833 7.713 11.096 1.00 91.06 244 GLY A N 1
ATOM 1814 C CA . GLY A 1 244 ? -5.841 7.873 12.160 1.00 91.06 244 GLY A CA 1
ATOM 1815 C C . GLY A 1 244 ? -4.983 6.644 12.452 1.00 91.06 244 GLY A C 1
ATOM 1816 O O . GLY A 1 244 ? -4.360 6.612 13.512 1.00 91.06 244 GLY A O 1
ATOM 1817 N N . LEU A 1 245 ? -4.925 5.671 11.534 1.00 94.38 245 LEU A N 1
ATOM 1818 C CA . LEU A 1 245 ? -4.083 4.468 11.641 1.00 94.38 245 LEU A CA 1
ATOM 1819 C C . LEU A 1 245 ? -2.731 4.594 10.916 1.00 94.38 245 LEU A C 1
ATOM 1821 O O . LEU A 1 245 ? -2.042 3.597 10.723 1.00 94.38 245 LEU A O 1
ATOM 1825 N N . GLU A 1 246 ? -2.329 5.802 10.514 1.00 91.56 246 GLU A N 1
ATOM 1826 C CA . GLU A 1 246 ? -1.090 6.022 9.757 1.00 91.56 246 GLU A CA 1
ATOM 1827 C C . GLU A 1 246 ? 0.161 5.526 10.491 1.00 91.56 246 GLU A C 1
ATOM 1829 O O . GLU A 1 246 ? 0.912 4.743 9.921 1.00 91.56 246 GLU A O 1
ATOM 1834 N N . ALA A 1 247 ? 0.346 5.892 11.764 1.00 92.44 247 ALA A N 1
ATOM 1835 C CA . ALA A 1 247 ? 1.501 5.454 12.554 1.00 92.44 247 ALA A CA 1
ATOM 1836 C C . ALA A 1 247 ? 1.584 3.922 12.665 1.00 92.44 247 ALA A C 1
ATOM 1838 O O . ALA A 1 247 ? 2.646 3.326 12.479 1.00 92.44 247 ALA A O 1
ATOM 1839 N N . TYR A 1 248 ? 0.437 3.274 12.886 1.00 96.88 248 TYR A N 1
ATOM 1840 C CA . TYR A 1 248 ? 0.356 1.820 12.942 1.00 96.88 248 TYR A CA 1
ATOM 1841 C C . TYR A 1 248 ? 0.702 1.173 11.594 1.00 96.88 248 TYR A C 1
ATOM 1843 O O . TYR A 1 248 ? 1.490 0.228 11.544 1.00 96.88 248 TYR A O 1
ATOM 1851 N N . ALA A 1 249 ? 0.150 1.697 10.497 1.00 96.06 249 ALA A N 1
ATOM 1852 C CA . ALA A 1 249 ? 0.418 1.221 9.144 1.00 96.06 249 ALA A CA 1
ATOM 1853 C C . ALA A 1 249 ? 1.889 1.414 8.735 1.00 96.06 249 ALA A C 1
ATOM 1855 O O . ALA A 1 249 ? 2.488 0.503 8.163 1.00 96.06 249 ALA A O 1
ATOM 1856 N N . THR A 1 250 ? 2.504 2.541 9.108 1.00 95.06 250 THR A N 1
ATOM 1857 C CA . THR A 1 250 ? 3.949 2.769 8.946 1.00 95.06 250 THR A CA 1
ATOM 1858 C C . THR A 1 250 ? 4.747 1.723 9.719 1.00 95.06 250 THR A C 1
ATOM 1860 O O . THR A 1 250 ? 5.643 1.094 9.163 1.00 95.06 250 THR A O 1
ATOM 1863 N N . SER A 1 251 ? 4.366 1.429 10.965 1.00 97.44 251 SER A N 1
ATOM 1864 C CA . SER A 1 251 ? 5.027 0.381 11.747 1.00 97.44 251 SER A CA 1
ATOM 1865 C C . SER A 1 251 ? 4.870 -1.015 11.124 1.00 97.44 251 SER A C 1
ATOM 1867 O O . SER A 1 251 ? 5.801 -1.817 11.181 1.00 97.44 251 SER A O 1
ATOM 1869 N N . LEU A 1 252 ? 3.728 -1.315 10.497 1.00 97.94 252 LEU A N 1
ATOM 1870 C CA . LEU A 1 252 ? 3.511 -2.567 9.765 1.00 97.94 252 LEU A CA 1
ATOM 1871 C C . LEU A 1 252 ? 4.416 -2.668 8.524 1.00 97.94 252 LEU A C 1
ATOM 1873 O O . LEU A 1 252 ? 5.013 -3.722 8.287 1.00 97.94 252 LEU A O 1
ATOM 1877 N N . LEU A 1 253 ? 4.566 -1.574 7.769 1.00 98.00 253 LEU A N 1
ATOM 1878 C CA . LEU A 1 253 ? 5.522 -1.477 6.663 1.00 98.00 253 LEU A CA 1
ATOM 1879 C C . LEU A 1 253 ? 6.951 -1.757 7.148 1.00 98.00 253 LEU A C 1
ATOM 1881 O O . LEU A 1 253 ? 7.603 -2.668 6.640 1.00 98.00 253 LEU A O 1
ATOM 1885 N N . GLU A 1 254 ? 7.415 -1.015 8.150 1.00 97.62 254 GLU A N 1
ATOM 1886 C CA . GLU A 1 254 ? 8.803 -1.049 8.628 1.00 97.62 254 GLU A CA 1
ATOM 1887 C C . GLU A 1 254 ? 9.181 -2.373 9.299 1.00 97.62 254 GLU A C 1
ATOM 1889 O O . GLU A 1 254 ? 10.319 -2.827 9.185 1.00 97.62 254 GLU A O 1
ATOM 1894 N N . ARG A 1 255 ? 8.244 -3.003 10.018 1.00 97.75 255 ARG A N 1
ATOM 1895 C CA . ARG A 1 255 ? 8.542 -4.180 10.852 1.00 97.75 255 ARG A CA 1
ATOM 1896 C C . ARG A 1 255 ? 8.208 -5.512 10.201 1.00 97.75 255 ARG A C 1
ATOM 1898 O O . ARG A 1 255 ? 8.751 -6.526 10.634 1.00 97.75 255 ARG A O 1
ATOM 1905 N N . ILE A 1 256 ? 7.334 -5.526 9.195 1.00 98.25 256 ILE A N 1
ATOM 1906 C CA . ILE A 1 256 ? 6.932 -6.751 8.492 1.00 98.25 256 ILE A CA 1
ATOM 1907 C C . ILE A 1 256 ? 7.280 -6.666 7.013 1.00 98.25 256 ILE A C 1
ATOM 1909 O O . ILE A 1 256 ? 8.066 -7.476 6.525 1.00 98.25 256 ILE A O 1
ATOM 1913 N N . ILE A 1 257 ? 6.713 -5.699 6.292 1.00 98.69 257 ILE A N 1
ATOM 1914 C CA . ILE A 1 257 ? 6.739 -5.717 4.824 1.00 98.69 257 ILE A CA 1
ATOM 1915 C C . ILE A 1 257 ? 8.150 -5.456 4.290 1.00 98.69 257 ILE A C 1
ATOM 1917 O O . ILE A 1 257 ? 8.640 -6.238 3.478 1.00 98.69 257 ILE A O 1
ATOM 1921 N N . ALA A 1 258 ? 8.823 -4.402 4.755 1.00 98.50 258 ALA A N 1
ATOM 1922 C CA . ALA A 1 258 ? 10.157 -4.040 4.281 1.00 98.50 258 ALA A CA 1
ATOM 1923 C C . ALA A 1 258 ? 11.218 -5.113 4.606 1.00 98.50 258 ALA A C 1
ATOM 1925 O O . ALA A 1 258 ? 11.951 -5.507 3.693 1.00 98.50 258 ALA A O 1
ATOM 1926 N N . PRO A 1 259 ? 11.284 -5.686 5.828 1.00 98.44 259 PRO A N 1
ATOM 1927 C CA . PRO A 1 259 ? 12.256 -6.740 6.102 1.00 98.44 259 PRO A CA 1
ATOM 1928 C C . PRO A 1 259 ? 11.950 -8.053 5.368 1.00 98.44 259 PRO A C 1
ATOM 1930 O O . PRO A 1 259 ? 12.882 -8.733 4.937 1.00 98.44 259 PRO A O 1
ATOM 1933 N N . LEU A 1 260 ? 10.671 -8.402 5.165 1.00 98.62 260 LEU A N 1
ATOM 1934 C CA . LEU A 1 260 ? 10.307 -9.547 4.322 1.00 98.62 260 LEU A CA 1
ATOM 1935 C C . LEU A 1 260 ? 10.668 -9.307 2.858 1.00 98.62 260 LEU A C 1
ATOM 1937 O O . LEU A 1 260 ? 11.223 -10.201 2.230 1.00 98.62 260 LEU A O 1
ATOM 1941 N N . SER A 1 261 ? 10.421 -8.108 2.333 1.00 98.56 261 SER A N 1
ATOM 1942 C CA . SER A 1 261 ? 10.788 -7.727 0.967 1.00 98.56 261 SER A CA 1
ATOM 1943 C C . SER A 1 261 ? 12.279 -7.951 0.703 1.00 98.56 261 SER A C 1
ATOM 1945 O O . SER A 1 261 ? 12.641 -8.670 -0.229 1.00 98.56 261 SER A O 1
ATOM 1947 N N . ALA A 1 262 ? 13.140 -7.449 1.591 1.00 98.25 262 ALA A N 1
ATOM 1948 C CA . ALA A 1 262 ? 14.591 -7.620 1.502 1.00 98.25 262 ALA A CA 1
ATOM 1949 C C . ALA A 1 262 ? 15.042 -9.094 1.514 1.00 98.25 262 ALA A C 1
ATOM 1951 O O . ALA A 1 262 ? 16.086 -9.435 0.960 1.00 98.25 262 ALA A O 1
ATOM 1952 N N . ARG A 1 263 ? 14.278 -9.976 2.171 1.00 98.06 263 ARG A N 1
ATOM 1953 C CA . ARG A 1 263 ? 14.605 -11.401 2.325 1.00 98.06 263 ARG A CA 1
ATOM 1954 C C . ARG A 1 263 ? 14.008 -12.290 1.234 1.00 98.06 263 ARG A C 1
ATOM 1956 O O . ARG A 1 263 ? 14.626 -13.301 0.904 1.00 98.06 263 ARG A O 1
ATOM 1963 N N . LEU A 1 264 ? 12.816 -11.963 0.739 1.00 98.31 264 LEU A N 1
ATOM 1964 C CA . LEU A 1 264 ? 12.052 -12.776 -0.214 1.00 98.31 264 LEU A CA 1
ATOM 1965 C C . LEU A 1 264 ? 12.351 -12.413 -1.670 1.00 98.31 264 LEU A C 1
ATOM 1967 O O . LEU A 1 264 ? 12.274 -13.292 -2.523 1.00 98.31 264 LEU A O 1
ATOM 1971 N N . TRP A 1 265 ? 12.724 -11.157 -1.928 1.00 97.75 265 TRP A N 1
ATOM 1972 C CA . TRP A 1 265 ? 13.042 -10.645 -3.261 1.00 97.75 265 TRP A CA 1
ATOM 1973 C C . TRP A 1 265 ? 14.370 -9.872 -3.292 1.00 97.75 265 TRP A C 1
ATOM 1975 O O . TRP A 1 265 ? 14.395 -8.718 -3.722 1.00 97.75 265 TRP A O 1
ATOM 1985 N N . PRO A 1 266 ? 15.493 -10.453 -2.828 1.00 97.06 266 PRO A N 1
ATOM 1986 C CA . PRO A 1 266 ? 16.783 -9.754 -2.781 1.00 97.06 266 PRO A CA 1
ATOM 1987 C C . PRO A 1 266 ? 17.291 -9.296 -4.161 1.00 97.06 266 PRO A C 1
ATOM 1989 O O . PRO A 1 266 ? 18.173 -8.444 -4.242 1.00 97.06 266 PRO A O 1
ATOM 1992 N N . GLU A 1 267 ? 16.769 -9.866 -5.246 1.00 95.31 267 GLU A N 1
ATOM 1993 C CA . GLU A 1 267 ? 17.065 -9.479 -6.623 1.00 95.31 267 GLU A CA 1
ATOM 1994 C C . GLU A 1 267 ? 16.355 -8.197 -7.082 1.00 95.31 267 GLU A C 1
ATOM 1996 O O . GLU A 1 267 ? 16.781 -7.585 -8.064 1.00 95.31 267 GLU A O 1
ATOM 2001 N N . GLU A 1 268 ? 15.283 -7.784 -6.403 1.00 95.50 268 GLU A N 1
ATOM 2002 C CA . GLU A 1 268 ? 14.543 -6.575 -6.757 1.00 95.50 268 GLU A CA 1
ATOM 2003 C C . GLU A 1 268 ? 15.290 -5.328 -6.279 1.00 95.50 268 GLU A C 1
ATOM 2005 O O . GLU A 1 268 ? 15.721 -5.231 -5.128 1.00 95.50 268 GLU A O 1
ATOM 2010 N N . VAL A 1 269 ? 15.393 -4.325 -7.153 1.00 92.88 269 VAL A N 1
ATOM 2011 C CA . VAL A 1 269 ? 16.146 -3.085 -6.883 1.00 92.88 269 VAL A CA 1
ATOM 2012 C C . VAL A 1 269 ? 15.558 -2.294 -5.706 1.00 92.88 269 VAL A C 1
ATOM 2014 O O . VAL A 1 269 ? 16.287 -1.615 -4.986 1.00 92.88 269 VAL A O 1
ATOM 2017 N N . PHE A 1 270 ? 14.245 -2.388 -5.490 1.00 93.38 270 PHE A N 1
ATOM 2018 C CA . PHE A 1 270 ? 13.533 -1.719 -4.396 1.00 93.38 270 PHE A CA 1
ATOM 2019 C C . PHE A 1 270 ? 13.533 -2.504 -3.077 1.00 93.38 270 PHE A C 1
ATOM 2021 O O . PHE A 1 270 ? 12.993 -2.021 -2.082 1.00 93.38 270 PHE A O 1
ATOM 2028 N N . SER A 1 271 ? 14.074 -3.727 -3.056 1.00 96.12 271 SER A N 1
ATOM 2029 C CA . SER A 1 271 ? 13.798 -4.707 -1.995 1.00 96.12 271 SER A CA 1
ATOM 2030 C C . SER A 1 271 ? 14.136 -4.222 -0.583 1.00 96.12 271 SER A C 1
ATOM 2032 O O . SER A 1 271 ? 13.449 -4.600 0.366 1.00 96.12 271 SER A O 1
ATOM 2034 N N . THR A 1 272 ? 15.135 -3.346 -0.451 1.00 95.88 272 THR A N 1
ATOM 2035 C CA . THR A 1 272 ? 15.617 -2.776 0.817 1.00 95.88 272 THR A CA 1
ATOM 2036 C C . THR A 1 272 ? 15.259 -1.301 1.016 1.00 95.88 272 THR A C 1
ATOM 2038 O O . THR A 1 272 ? 15.819 -0.661 1.903 1.00 95.88 272 THR A O 1
ATOM 2041 N N . SER A 1 273 ? 14.402 -0.722 0.175 1.00 94.06 273 SER A N 1
ATOM 2042 C CA . SER A 1 273 ? 14.137 0.725 0.151 1.00 94.06 273 SER A CA 1
ATOM 2043 C C . SER A 1 273 ? 12.647 1.069 0.116 1.00 94.06 273 SER A C 1
ATOM 2045 O O . SER A 1 273 ? 12.281 2.137 -0.371 1.00 94.06 273 SER A O 1
ATOM 2047 N N . LEU A 1 274 ? 11.788 0.170 0.611 1.00 95.06 274 LEU A N 1
ATOM 2048 C CA . LEU A 1 274 ? 10.370 0.456 0.839 1.00 95.06 274 LEU A CA 1
ATOM 2049 C C . LEU A 1 274 ? 10.215 1.413 2.033 1.00 95.06 274 LEU A C 1
ATOM 2051 O O . LEU A 1 274 ? 10.645 1.089 3.139 1.00 95.06 274 LEU A O 1
ATOM 2055 N N . ASP A 1 275 ? 9.598 2.569 1.808 1.00 91.62 275 ASP A N 1
ATOM 2056 C CA . ASP A 1 275 ? 9.542 3.699 2.749 1.00 91.62 275 ASP A CA 1
ATOM 2057 C C . ASP A 1 275 ? 8.196 4.453 2.743 1.00 91.62 275 ASP A C 1
ATOM 2059 O O . ASP A 1 275 ? 7.969 5.349 3.555 1.00 91.62 275 ASP A O 1
ATOM 2063 N N . ALA A 1 276 ? 7.281 4.092 1.844 1.00 89.56 276 ALA A N 1
ATOM 2064 C CA . ALA A 1 276 ? 5.954 4.685 1.749 1.00 89.56 276 ALA A CA 1
ATOM 2065 C C . ALA A 1 276 ? 4.872 3.606 1.659 1.00 89.56 276 ALA A C 1
ATOM 2067 O O . ALA A 1 276 ? 5.116 2.489 1.198 1.00 89.56 276 ALA A O 1
ATOM 2068 N N . HIS A 1 277 ? 3.651 3.938 2.080 1.00 92.38 277 HIS A N 1
ATOM 2069 C CA . HIS A 1 277 ? 2.506 3.041 1.951 1.00 92.38 277 HIS A CA 1
ATOM 2070 C C . HIS A 1 277 ? 1.220 3.776 1.577 1.00 92.38 277 HIS A C 1
ATOM 2072 O O . HIS A 1 277 ? 1.017 4.931 1.942 1.00 92.38 277 HIS A O 1
ATOM 2078 N N . HIS A 1 278 ? 0.342 3.074 0.862 1.00 91.31 278 HIS A N 1
ATOM 2079 C CA . HIS A 1 278 ? -1.087 3.378 0.800 1.00 91.31 278 HIS A CA 1
ATOM 2080 C C . HIS A 1 278 ? -1.835 2.229 1.469 1.00 91.31 278 HIS A C 1
ATOM 2082 O O . HIS A 1 278 ? -1.838 1.107 0.959 1.00 91.31 278 HIS A O 1
ATOM 2088 N N . THR A 1 279 ? -2.415 2.499 2.637 1.00 94.56 279 THR A N 1
ATOM 2089 C CA . THR A 1 279 ? -3.047 1.477 3.477 1.00 94.56 279 THR A CA 1
ATOM 2090 C C . THR A 1 279 ? -4.547 1.699 3.550 1.00 94.56 279 THR A C 1
ATOM 2092 O O . THR A 1 279 ? -5.010 2.758 3.979 1.00 94.56 279 THR A O 1
ATOM 2095 N N . PHE A 1 280 ? -5.318 0.693 3.159 1.00 95.81 280 PHE A N 1
ATOM 2096 C CA . PHE A 1 280 ? -6.770 0.772 3.051 1.00 95.81 280 PHE A CA 1
ATOM 2097 C C . PHE A 1 280 ? -7.422 -0.580 3.340 1.00 95.81 280 PHE A C 1
ATOM 2099 O O . PHE A 1 280 ? -6.775 -1.621 3.261 1.00 95.81 280 PHE A O 1
ATOM 2106 N N . CYS A 1 281 ? -8.708 -0.580 3.670 1.00 96.75 281 CYS A N 1
ATOM 2107 C CA . CYS A 1 281 ? -9.522 -1.785 3.648 1.00 96.75 281 CYS A CA 1
ATOM 2108 C C . CYS A 1 281 ? -10.449 -1.797 2.431 1.00 96.75 281 CYS A C 1
ATOM 2110 O O . CYS A 1 281 ? -10.840 -0.748 1.917 1.00 96.75 281 CYS A O 1
ATOM 2112 N N . VAL A 1 282 ? -10.796 -2.998 1.981 1.00 96.19 282 VAL A N 1
ATOM 2113 C CA . VAL A 1 282 ? -11.830 -3.240 0.969 1.00 96.19 282 VAL A CA 1
ATOM 2114 C C . VAL A 1 282 ? -12.867 -4.191 1.532 1.00 96.19 282 VAL A C 1
ATOM 2116 O O . VAL A 1 282 ? -12.534 -5.073 2.329 1.00 96.19 282 VAL A O 1
ATOM 2119 N N . GLU A 1 283 ? -14.112 -4.019 1.103 1.00 95.06 283 GLU A N 1
ATOM 2120 C CA . GLU A 1 283 ? -15.237 -4.789 1.621 1.00 95.06 283 GLU A CA 1
ATOM 2121 C C . GLU A 1 283 ? -15.970 -5.510 0.502 1.00 95.06 283 GLU A C 1
ATOM 2123 O O . GLU A 1 283 ? -16.461 -4.894 -0.446 1.00 95.06 283 GLU A O 1
ATOM 2128 N N . TYR A 1 284 ? -16.067 -6.826 0.651 1.00 95.75 284 TYR A N 1
ATOM 2129 C CA . TYR A 1 284 ? -16.878 -7.674 -0.201 1.00 95.75 284 TYR A CA 1
ATOM 2130 C C . TYR A 1 284 ? -18.109 -8.113 0.570 1.00 95.75 284 TYR A C 1
ATOM 2132 O O . TYR A 1 284 ? -18.014 -8.578 1.706 1.00 95.75 284 TYR A O 1
ATOM 2140 N N . ARG A 1 285 ? -19.268 -8.001 -0.062 1.00 95.31 285 ARG A N 1
ATOM 2141 C CA . ARG A 1 285 ? -20.557 -8.355 0.528 1.00 95.31 285 ARG A CA 1
ATOM 2142 C C . ARG A 1 285 ? -21.279 -9.278 -0.436 1.00 95.31 285 ARG A C 1
ATOM 2144 O O . ARG A 1 285 ? -21.274 -9.009 -1.632 1.00 95.31 285 ARG A O 1
ATOM 2151 N N . ALA A 1 286 ? -21.900 -10.344 0.044 1.00 95.06 286 ALA A N 1
ATOM 2152 C CA . ALA A 1 286 ? -22.657 -11.257 -0.810 1.00 95.06 286 ALA A CA 1
ATOM 2153 C C . ALA A 1 286 ? -23.953 -10.640 -1.350 1.00 95.06 286 ALA A C 1
ATOM 2155 O O . ALA A 1 286 ? -24.473 -9.659 -0.811 1.00 95.06 286 ALA A O 1
ATOM 2156 N N . GLU A 1 287 ? -24.488 -11.227 -2.426 1.00 93.75 287 GLU A N 1
ATOM 2157 C CA . GLU A 1 287 ? -25.714 -10.744 -3.074 1.00 93.75 287 GLU A CA 1
ATOM 2158 C C . GLU A 1 287 ? -26.899 -10.647 -2.111 1.00 93.75 287 GLU A C 1
ATOM 2160 O O . GLU A 1 287 ? -27.611 -9.640 -2.100 1.00 93.75 287 GLU A O 1
ATOM 2165 N N . GLU A 1 288 ? -27.029 -11.643 -1.235 1.00 93.75 288 GLU A N 1
ATOM 2166 C CA . GLU A 1 288 ? -28.065 -11.741 -0.203 1.00 93.75 288 GLU A CA 1
ATOM 2167 C C . GLU A 1 288 ? -28.108 -10.540 0.759 1.00 93.75 288 GLU A C 1
ATOM 2169 O O . GLU A 1 288 ? -29.153 -10.244 1.335 1.00 93.75 288 GLU A O 1
ATOM 2174 N N . LEU A 1 289 ? -27.000 -9.808 0.903 1.00 92.38 289 LEU A N 1
ATOM 2175 C CA . LEU A 1 289 ? -26.865 -8.674 1.817 1.00 92.38 289 LEU A CA 1
ATOM 2176 C C . LEU A 1 289 ? -27.116 -7.313 1.144 1.00 92.38 289 LEU A C 1
ATOM 2178 O O . LEU A 1 289 ? -26.895 -6.262 1.755 1.00 92.38 289 LEU A O 1
ATOM 2182 N N . GLY A 1 290 ? -27.586 -7.301 -0.105 1.00 92.62 290 GLY A N 1
ATOM 2183 C CA . GLY A 1 290 ? -27.867 -6.070 -0.843 1.00 92.62 290 GLY A CA 1
ATOM 2184 C C . GLY A 1 290 ? -26.590 -5.397 -1.344 1.00 92.62 290 GLY A C 1
ATOM 2185 O O . GLY A 1 290 ? -25.616 -6.073 -1.639 1.00 92.62 290 GLY A O 1
ATOM 2186 N N . LYS A 1 291 ? -26.581 -4.071 -1.513 1.00 90.94 291 LYS A N 1
ATOM 2187 C CA . LYS A 1 291 ? -25.489 -3.353 -2.204 1.00 90.94 291 LYS A CA 1
ATOM 2188 C C . LYS A 1 291 ? -24.111 -3.599 -1.571 1.00 90.94 291 LYS A C 1
ATOM 2190 O O . LYS A 1 291 ? -23.973 -3.484 -0.361 1.00 90.94 291 LYS A O 1
ATOM 2195 N N . GLY A 1 292 ? -23.113 -3.868 -2.405 1.00 89.81 292 GLY A N 1
ATOM 2196 C CA . GLY A 1 292 ? -21.720 -4.070 -2.016 1.00 89.81 292 GLY A CA 1
ATOM 2197 C C . GLY A 1 292 ? -20.901 -4.578 -3.200 1.00 89.81 292 GLY A C 1
ATOM 2198 O O . GLY A 1 292 ? -21.482 -5.055 -4.180 1.00 89.81 292 GLY A O 1
ATOM 2199 N N . ASP A 1 293 ? -19.576 -4.481 -3.121 1.00 93.56 293 ASP A N 1
ATOM 2200 C CA . ASP A 1 293 ? -18.704 -5.105 -4.117 1.00 93.56 293 ASP A CA 1
ATOM 2201 C C . ASP A 1 293 ? -18.737 -6.634 -3.926 1.00 93.56 293 ASP A C 1
ATOM 2203 O O . ASP A 1 293 ? -18.766 -7.129 -2.798 1.00 93.56 293 ASP A O 1
ATOM 2207 N N . ARG A 1 294 ? -18.789 -7.402 -5.021 1.00 94.94 294 ARG A N 1
ATOM 2208 C CA . ARG A 1 294 ? -18.836 -8.884 -4.973 1.00 94.94 294 ARG A CA 1
ATOM 2209 C C . ARG A 1 294 ? -17.482 -9.522 -5.215 1.00 94.94 294 ARG A C 1
ATOM 2211 O O . ARG A 1 294 ? -17.156 -10.541 -4.616 1.00 94.94 294 ARG A O 1
ATOM 2218 N N . ASN A 1 295 ? -16.728 -8.894 -6.101 1.00 93.75 295 ASN A N 1
ATOM 2219 C CA . ASN A 1 295 ? -15.462 -9.338 -6.641 1.00 93.75 295 ASN A CA 1
ATOM 2220 C C . ASN A 1 295 ? -14.594 -8.114 -6.932 1.00 93.75 295 ASN A C 1
ATOM 2222 O O . ASN A 1 295 ? -15.013 -6.969 -6.729 1.00 93.75 295 ASN A O 1
ATOM 2226 N N . LEU A 1 296 ? -13.388 -8.372 -7.422 1.00 93.81 296 LEU A N 1
ATOM 2227 C CA . LEU A 1 296 ? -12.518 -7.352 -7.980 1.00 93.81 296 LEU A CA 1
ATOM 2228 C C . LEU A 1 296 ? -11.857 -7.913 -9.237 1.00 93.81 296 LEU A C 1
ATOM 2230 O O . LEU A 1 296 ? -11.182 -8.943 -9.173 1.00 93.81 296 LEU A O 1
ATOM 2234 N N . ASP A 1 297 ? -12.077 -7.241 -10.368 1.00 93.75 297 ASP A N 1
ATOM 2235 C CA . ASP A 1 297 ? -11.585 -7.666 -11.684 1.00 93.75 297 ASP A CA 1
ATOM 2236 C C . ASP A 1 297 ? -10.045 -7.725 -11.738 1.00 93.75 297 ASP A C 1
ATOM 2238 O O . ASP A 1 297 ? -9.354 -7.146 -10.900 1.00 93.75 297 ASP A O 1
ATOM 2242 N N . MET A 1 298 ? -9.489 -8.415 -12.733 1.00 95.88 298 MET A N 1
ATOM 2243 C CA . MET A 1 298 ? -8.048 -8.620 -12.882 1.00 95.88 298 MET A CA 1
ATOM 2244 C C . MET A 1 298 ? -7.276 -7.309 -13.048 1.00 95.88 298 MET A C 1
ATOM 2246 O O . MET A 1 298 ? -7.531 -6.535 -13.970 1.00 95.88 298 MET A O 1
ATOM 2250 N N . HIS A 1 299 ? -6.280 -7.083 -12.199 1.00 95.06 299 HIS A N 1
ATOM 2251 C CA . HIS A 1 299 ? -5.476 -5.863 -12.160 1.00 95.06 299 HIS A CA 1
ATOM 2252 C C . HIS A 1 299 ? -4.041 -6.148 -11.697 1.00 95.06 299 HIS A C 1
ATOM 2254 O O . HIS A 1 299 ? -3.653 -7.293 -11.462 1.00 95.06 299 HIS A O 1
ATOM 2260 N N . HIS A 1 300 ? -3.247 -5.084 -11.625 1.00 93.75 300 HIS A N 1
ATOM 2261 C CA . HIS A 1 300 ? -1.983 -5.027 -10.897 1.00 93.75 300 HIS A CA 1
ATOM 2262 C C . HIS A 1 300 ? -2.116 -3.914 -9.867 1.00 93.75 300 HIS A C 1
ATOM 2264 O O . HIS A 1 300 ? -2.870 -2.961 -10.091 1.00 93.75 300 HIS A O 1
ATOM 2270 N N . ASP A 1 301 ? -1.364 -4.005 -8.785 1.00 93.94 301 ASP A N 1
ATOM 2271 C CA . ASP A 1 301 ? -1.333 -2.939 -7.800 1.00 93.94 301 ASP A CA 1
ATOM 2272 C C . ASP A 1 301 ? -0.343 -1.856 -8.201 1.00 93.94 301 ASP A C 1
ATOM 2274 O O . ASP A 1 301 ? 0.717 -2.119 -8.771 1.00 93.94 301 ASP A O 1
ATOM 2278 N N . ALA A 1 302 ? -0.658 -0.620 -7.825 1.00 89.25 302 ALA A N 1
ATOM 2279 C CA . ALA A 1 302 ? 0.276 0.490 -7.908 1.00 89.25 302 ALA A CA 1
ATOM 2280 C C . ALA A 1 302 ? 1.269 0.436 -6.733 1.00 89.25 302 ALA A C 1
ATOM 2282 O O . ALA A 1 302 ? 1.382 1.392 -5.970 1.00 89.25 302 ALA A O 1
ATOM 2283 N N . SER A 1 303 ? 1.960 -0.680 -6.537 1.00 92.94 303 SER A N 1
ATOM 2284 C CA . SER A 1 303 ? 2.899 -0.919 -5.438 1.00 92.94 303 SER A CA 1
ATOM 2285 C C . SER A 1 303 ? 4.119 -1.675 -5.952 1.00 92.94 303 SER A C 1
ATOM 2287 O O . SER A 1 303 ? 4.056 -2.342 -6.983 1.00 92.94 303 SER A O 1
ATOM 2289 N N . GLU A 1 304 ? 5.228 -1.590 -5.226 1.00 95.81 304 GLU A N 1
ATOM 2290 C CA . GLU A 1 304 ? 6.332 -2.524 -5.441 1.00 95.81 304 GLU A CA 1
ATOM 2291 C C . GLU A 1 304 ? 6.016 -3.858 -4.739 1.00 95.81 304 GLU A C 1
ATOM 2293 O O . GLU A 1 304 ? 6.161 -4.932 -5.325 1.00 95.81 304 GLU A O 1
ATOM 2298 N N . VAL A 1 305 ? 5.472 -3.793 -3.516 1.00 98.44 305 VAL A N 1
ATOM 2299 C CA . VAL A 1 305 ? 5.000 -4.953 -2.745 1.00 98.44 305 VAL A CA 1
ATOM 2300 C C . VAL A 1 305 ? 3.600 -4.683 -2.197 1.00 98.44 305 VAL A C 1
ATOM 2302 O O . VAL A 1 305 ? 3.336 -3.620 -1.639 1.00 98.44 305 VAL A O 1
ATOM 2305 N N . THR A 1 306 ? 2.709 -5.664 -2.297 1.00 98.69 306 THR A N 1
ATOM 2306 C CA . THR A 1 306 ? 1.380 -5.647 -1.681 1.00 98.69 306 THR A CA 1
ATOM 2307 C C . THR A 1 306 ? 1.294 -6.673 -0.563 1.00 98.69 306 THR A C 1
ATOM 2309 O O . THR A 1 306 ? 1.636 -7.843 -0.748 1.00 98.69 306 THR A O 1
ATOM 2312 N N . LEU A 1 307 ? 0.773 -6.239 0.584 1.00 98.88 307 LEU A N 1
ATOM 2313 C CA . LEU A 1 307 ? 0.274 -7.102 1.652 1.00 98.88 307 LEU A CA 1
ATOM 2314 C C . LEU A 1 307 ? -1.261 -7.081 1.635 1.00 98.88 307 LEU A C 1
ATOM 2316 O O . LEU A 1 307 ? -1.857 -6.010 1.698 1.00 98.88 307 LEU A O 1
ATOM 2320 N N . ASN A 1 308 ? -1.895 -8.251 1.602 1.00 98.69 308 ASN A N 1
ATOM 2321 C CA . ASN A 1 308 ? -3.346 -8.427 1.661 1.00 98.69 308 ASN A CA 1
ATOM 2322 C C . ASN A 1 308 ? -3.715 -9.384 2.802 1.00 98.69 308 ASN A C 1
ATOM 2324 O O . ASN A 1 308 ? -3.421 -10.578 2.734 1.00 98.69 308 ASN A O 1
ATOM 2328 N N . VAL A 1 309 ? -4.375 -8.878 3.841 1.00 98.62 309 VAL A N 1
ATOM 2329 C CA . VAL A 1 309 ? -4.752 -9.641 5.038 1.00 98.62 309 VAL A CA 1
ATOM 2330 C C . VAL A 1 309 ? -6.265 -9.770 5.116 1.00 98.62 309 VAL A C 1
ATOM 2332 O O . VAL A 1 309 ? -6.971 -8.765 5.077 1.00 98.62 309 VAL A O 1
ATOM 2335 N N . CYS A 1 310 ? -6.785 -10.985 5.262 1.00 98.19 310 CYS A N 1
ATOM 2336 C CA . CYS A 1 310 ? -8.218 -11.186 5.473 1.00 98.19 310 CYS A CA 1
ATOM 2337 C C . CYS A 1 310 ? -8.566 -10.918 6.940 1.00 98.19 310 CYS A C 1
ATOM 2339 O O . CYS A 1 310 ? -8.199 -11.691 7.824 1.00 98.19 310 CYS A O 1
ATOM 2341 N N . LEU A 1 311 ? -9.305 -9.842 7.204 1.00 97.88 311 LEU A N 1
ATOM 2342 C CA . LEU A 1 311 ? -9.794 -9.509 8.545 1.00 97.88 311 LEU A CA 1
ATOM 2343 C C . LEU A 1 311 ? -11.119 -10.209 8.871 1.00 97.88 311 LEU A C 1
ATOM 2345 O O . LEU A 1 311 ? -11.452 -10.363 10.042 1.00 97.88 311 LEU A O 1
ATOM 2349 N N . GLY A 1 312 ? -11.860 -10.640 7.843 1.00 94.44 312 GLY A N 1
ATOM 2350 C CA . GLY A 1 312 ? -13.214 -11.180 7.991 1.00 94.44 312 GLY A CA 1
ATOM 2351 C C . GLY A 1 312 ? -14.221 -10.127 8.473 1.00 94.44 312 GLY A C 1
ATOM 2352 O O . GLY A 1 312 ? -13.857 -8.998 8.784 1.00 94.44 312 GLY A O 1
ATOM 2353 N N . ARG A 1 313 ? -15.508 -10.481 8.491 1.00 91.94 313 ARG A N 1
ATOM 2354 C CA . ARG A 1 313 ? -16.591 -9.721 9.146 1.00 91.94 313 ARG A CA 1
ATOM 2355 C C . ARG A 1 313 ? -17.737 -10.701 9.418 1.00 91.94 313 ARG A C 1
ATOM 2357 O O . ARG A 1 313 ? -18.752 -10.720 8.732 1.00 91.94 313 ARG A O 1
ATOM 2364 N N . GLY A 1 314 ? -17.509 -11.585 10.391 1.00 88.56 314 GLY A N 1
ATOM 2365 C CA . GLY A 1 314 ? -18.331 -12.779 10.608 1.00 88.56 314 GLY A CA 1
ATOM 2366 C C . GLY A 1 314 ? -17.980 -13.923 9.650 1.00 88.56 314 GLY A C 1
ATOM 2367 O O . GLY A 1 314 ? -16.909 -13.930 9.040 1.00 88.56 314 GLY A O 1
ATOM 2368 N N . GLU A 1 315 ? -18.882 -14.900 9.546 1.00 90.62 315 GLU A N 1
ATOM 2369 C CA . GLU A 1 315 ? -18.732 -16.045 8.643 1.00 90.62 315 GLU A CA 1
ATOM 2370 C C . GLU A 1 315 ? -18.986 -15.631 7.187 1.00 90.62 315 GLU A C 1
ATOM 2372 O O . GLU A 1 315 ? -19.979 -14.967 6.880 1.00 90.62 315 GLU A O 1
ATOM 2377 N N . PHE A 1 316 ? -18.118 -16.072 6.279 1.00 92.88 316 PHE A N 1
ATOM 2378 C CA . PHE A 1 316 ? -18.265 -15.867 4.839 1.00 92.88 316 PHE A CA 1
ATOM 2379 C C . PHE A 1 316 ? -17.832 -17.116 4.069 1.00 92.88 316 PHE A C 1
ATOM 2381 O O . PHE A 1 316 ? -17.124 -17.977 4.593 1.00 92.88 316 PHE A O 1
ATOM 2388 N N . SER A 1 317 ? -18.252 -17.224 2.808 1.00 90.88 317 SER A N 1
ATOM 2389 C CA . SER A 1 317 ? -17.834 -18.321 1.930 1.00 90.88 317 SER A CA 1
ATOM 2390 C C . SER A 1 317 ? -17.500 -17.843 0.517 1.00 90.88 317 SER A C 1
ATOM 2392 O O . SER A 1 317 ? -17.977 -16.800 0.060 1.00 90.88 317 SER A O 1
ATOM 2394 N N . ALA A 1 318 ? -16.669 -18.629 -0.175 1.00 83.38 318 ALA A N 1
ATOM 2395 C CA . ALA A 1 318 ? -16.028 -18.262 -1.439 1.00 83.38 318 ALA A CA 1
ATOM 2396 C C . ALA A 1 318 ? -15.169 -16.982 -1.319 1.00 83.38 318 ALA A C 1
ATOM 2398 O O . ALA A 1 318 ? -14.650 -16.682 -0.245 1.00 83.38 318 ALA A O 1
ATOM 2399 N N . SER A 1 319 ? -14.968 -16.252 -2.419 1.00 83.81 319 SER A N 1
ATOM 2400 C CA . SER A 1 319 ? -14.046 -15.114 -2.518 1.00 83.81 319 SER A CA 1
ATOM 2401 C C . SER A 1 319 ? -12.554 -15.487 -2.524 1.00 83.81 319 SER A C 1
ATOM 2403 O O . SER A 1 319 ? -11.745 -14.986 -1.747 1.00 83.81 319 SER A O 1
ATOM 2405 N N . GLY A 1 320 ? -12.144 -16.380 -3.424 1.00 91.62 320 GLY A N 1
ATOM 2406 C CA . GLY A 1 320 ? -10.723 -16.678 -3.628 1.00 91.62 320 GLY A CA 1
ATOM 2407 C C . GLY A 1 320 ? -9.923 -15.467 -4.133 1.00 91.62 320 GLY A C 1
ATOM 2408 O O . GLY A 1 320 ? -10.467 -14.571 -4.774 1.00 91.62 320 GLY A O 1
ATOM 2409 N N . LEU A 1 321 ? -8.619 -15.440 -3.865 1.00 96.19 321 LEU A N 1
ATOM 2410 C CA . LEU A 1 321 ? -7.667 -14.568 -4.554 1.00 96.19 321 LEU A CA 1
ATOM 2411 C C . LEU A 1 321 ? -7.058 -15.337 -5.722 1.00 96.19 321 LEU A C 1
ATOM 2413 O O . LEU A 1 321 ? -6.469 -16.406 -5.537 1.00 96.19 321 LEU A O 1
ATOM 2417 N N . ARG A 1 322 ? -7.195 -14.802 -6.930 1.00 97.06 322 ARG A N 1
ATOM 2418 C CA . ARG A 1 322 ? -6.704 -15.435 -8.151 1.00 97.06 322 ARG A CA 1
ATOM 2419 C C . ARG A 1 322 ? -5.480 -14.704 -8.664 1.00 97.06 322 ARG A C 1
ATOM 2421 O O . ARG A 1 322 ? -5.550 -13.504 -8.873 1.00 97.06 322 ARG A O 1
ATOM 2428 N N . PHE A 1 323 ? -4.406 -15.440 -8.939 1.00 97.81 323 PHE A N 1
ATOM 2429 C CA . PHE A 1 323 ? -3.159 -14.917 -9.502 1.00 97.81 323 PHE A CA 1
ATOM 2430 C C . PHE A 1 323 ? -2.931 -15.442 -10.924 1.00 97.81 323 PHE A C 1
ATOM 2432 O O . PHE A 1 323 ? -3.150 -16.625 -11.215 1.00 97.81 323 PHE A O 1
ATOM 2439 N N . CYS A 1 324 ? -2.484 -14.552 -11.808 1.00 96.50 324 CYS A N 1
ATOM 2440 C CA . CYS A 1 324 ? -2.506 -14.702 -13.261 1.00 96.50 324 CYS A CA 1
ATOM 2441 C C . CYS A 1 324 ? -1.185 -14.272 -13.936 1.00 96.50 324 CYS A C 1
ATOM 2443 O O . CYS A 1 324 ? -1.189 -13.506 -14.907 1.00 96.50 324 CYS A O 1
ATOM 2445 N N . GLY A 1 325 ? -0.058 -14.766 -13.418 1.00 94.25 325 GLY A N 1
ATOM 2446 C CA . GLY A 1 325 ? 1.287 -14.407 -13.879 1.00 94.25 325 GLY A CA 1
ATOM 2447 C C . GLY A 1 325 ? 1.669 -12.967 -13.530 1.00 94.25 325 GLY A C 1
ATOM 2448 O O . GLY A 1 325 ? 0.939 -12.267 -12.826 1.00 94.25 325 GLY A O 1
ATOM 2449 N N . GLU A 1 326 ? 2.813 -12.508 -14.026 1.00 92.75 326 GLU A N 1
ATOM 2450 C CA . GLU A 1 326 ? 3.328 -11.163 -13.737 1.00 92.75 326 GLU A CA 1
ATOM 2451 C C . GLU A 1 326 ? 3.264 -10.255 -14.959 1.00 92.75 326 GLU A C 1
ATOM 2453 O O . GLU A 1 326 ? 3.537 -10.670 -16.088 1.00 92.75 326 GLU A O 1
ATOM 2458 N N . PHE A 1 327 ? 2.953 -8.982 -14.737 1.00 90.94 327 PHE A N 1
ATOM 2459 C CA . PHE A 1 327 ? 3.107 -7.960 -15.760 1.00 90.94 327 PHE A CA 1
ATOM 2460 C C . PHE A 1 327 ? 4.550 -7.907 -16.270 1.00 90.94 327 PHE A C 1
ATOM 2462 O O . PHE A 1 327 ? 5.509 -7.920 -15.500 1.00 90.94 327 PHE A O 1
ATOM 2469 N N . GLY A 1 328 ? 4.704 -7.854 -17.594 1.00 88.44 328 GLY A N 1
ATOM 2470 C CA . GLY A 1 328 ? 6.013 -7.786 -18.242 1.00 88.44 328 GLY A CA 1
ATOM 2471 C C . GLY A 1 328 ? 6.764 -9.114 -18.341 1.00 88.44 328 GLY A C 1
ATOM 2472 O O . GLY A 1 328 ? 7.793 -9.174 -19.019 1.00 88.44 328 GLY A O 1
ATOM 2473 N N . LYS A 1 329 ? 6.248 -10.194 -17.746 1.00 91.81 329 LYS A N 1
ATOM 2474 C CA . LYS A 1 329 ? 6.767 -11.549 -17.945 1.00 91.81 329 LYS A CA 1
ATOM 2475 C C . LYS A 1 329 ? 5.976 -12.294 -19.018 1.00 91.81 329 LYS A C 1
ATOM 2477 O O . LYS A 1 329 ? 4.872 -11.931 -19.409 1.00 91.81 329 LYS A O 1
ATOM 2482 N N . ALA A 1 330 ? 6.598 -13.358 -19.513 1.00 92.25 330 ALA A N 1
ATOM 2483 C CA . ALA A 1 330 ? 6.059 -14.199 -20.572 1.00 92.25 330 ALA A CA 1
ATOM 2484 C C . ALA A 1 330 ? 4.762 -14.926 -20.175 1.00 92.25 330 ALA A C 1
ATOM 2486 O O . ALA A 1 330 ? 3.971 -15.281 -21.043 1.00 92.25 330 ALA A O 1
ATOM 2487 N N . ASP A 1 331 ? 4.548 -15.147 -18.880 1.00 92.25 331 ASP A N 1
ATOM 2488 C CA . ASP A 1 331 ? 3.397 -15.849 -18.323 1.00 92.25 331 ASP A CA 1
ATOM 2489 C C . ASP A 1 331 ? 2.237 -14.924 -17.926 1.00 92.25 331 ASP A C 1
ATOM 2491 O O . ASP A 1 331 ? 1.276 -15.374 -17.299 1.00 92.25 331 ASP A O 1
ATOM 2495 N N . HIS A 1 332 ? 2.309 -13.6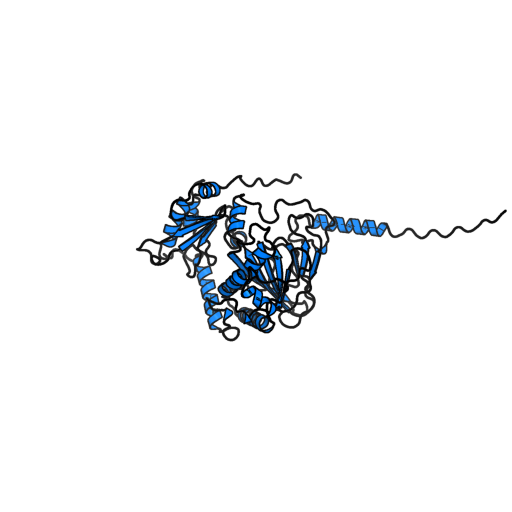41 -18.287 1.00 91.81 332 HIS A N 1
ATOM 2496 C CA . HIS A 1 332 ? 1.241 -12.681 -18.053 1.00 91.81 332 HIS A CA 1
ATOM 2497 C C . HIS A 1 332 ? -0.105 -13.208 -18.588 1.00 91.81 332 HIS A C 1
ATOM 2499 O O . HIS A 1 332 ? -0.197 -13.672 -19.725 1.00 91.81 332 HIS A O 1
ATOM 2505 N N . ARG A 1 333 ? -1.156 -13.125 -17.759 1.00 94.00 333 ARG A N 1
ATOM 2506 C CA . ARG A 1 333 ? -2.525 -13.613 -18.032 1.00 94.00 333 ARG A CA 1
ATOM 2507 C C . ARG A 1 333 ? -2.672 -15.141 -18.107 1.00 94.00 333 ARG A C 1
ATOM 2509 O O . ARG A 1 333 ? -3.648 -15.651 -18.659 1.00 94.00 333 ARG A O 1
ATOM 2516 N N . GLN A 1 334 ? -1.759 -15.878 -17.476 1.00 94.81 334 GLN A N 1
ATOM 2517 C CA . GLN A 1 334 ? -1.898 -17.315 -17.224 1.00 94.81 334 GLN A CA 1
ATOM 2518 C C . GLN A 1 334 ? -2.293 -17.565 -15.774 1.00 94.81 334 GLN A C 1
ATOM 2520 O O . GLN A 1 334 ? -1.529 -17.251 -14.869 1.00 94.81 334 GLN A O 1
ATOM 2525 N N . SER A 1 335 ? -3.454 -18.176 -15.538 1.00 95.31 335 SER A N 1
ATOM 2526 C CA . SER A 1 335 ? -3.882 -18.556 -14.181 1.00 95.31 335 SER A CA 1
ATOM 2527 C C . SER A 1 335 ? -2.863 -19.501 -13.535 1.00 95.31 335 SER A C 1
ATOM 2529 O O . SER A 1 335 ? -2.573 -20.562 -14.090 1.00 95.31 335 SER A O 1
ATOM 2531 N N . LYS A 1 336 ? -2.314 -19.095 -12.385 1.00 95.56 336 LYS A N 1
ATOM 2532 C CA . LY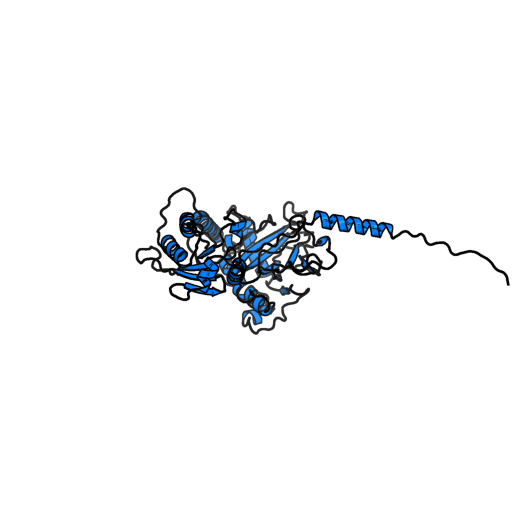S A 1 336 ? -1.301 -19.843 -11.620 1.00 95.56 336 LYS A CA 1
ATOM 2533 C C . LYS A 1 336 ? -1.837 -20.380 -10.301 1.00 95.56 336 LYS A C 1
ATOM 2535 O O . LYS A 1 336 ? -1.484 -21.482 -9.902 1.00 95.56 336 LYS A O 1
ATOM 2540 N N . LEU A 1 337 ? -2.680 -19.599 -9.629 1.00 96.56 337 LEU A N 1
ATOM 2541 C CA . LEU A 1 337 ? -3.180 -19.915 -8.297 1.00 96.56 337 LEU A CA 1
ATOM 2542 C C . LEU A 1 337 ? -4.591 -19.359 -8.113 1.00 96.56 337 LEU A C 1
ATOM 2544 O O . LEU A 1 337 ? -4.881 -18.239 -8.529 1.00 96.56 337 LEU A O 1
ATOM 2548 N N . GLN A 1 338 ? -5.438 -20.137 -7.446 1.00 96.56 338 GLN A N 1
ATOM 2549 C CA . GLN A 1 338 ? -6.659 -19.667 -6.805 1.00 96.56 338 GLN A CA 1
ATOM 2550 C C . GLN A 1 338 ? -6.543 -20.013 -5.319 1.00 96.56 338 GLN A C 1
ATOM 2552 O O . GLN A 1 338 ? -6.597 -21.182 -4.939 1.00 96.56 338 GLN A O 1
ATOM 2557 N N . LEU A 1 339 ? -6.325 -19.002 -4.490 1.00 95.31 339 LEU A N 1
ATOM 2558 C CA . LEU A 1 339 ? -6.095 -19.142 -3.061 1.00 95.31 339 LEU A CA 1
ATOM 2559 C C . LEU A 1 339 ? -7.381 -18.827 -2.301 1.00 95.31 339 LEU A C 1
ATOM 2561 O O . LEU A 1 339 ? -7.921 -17.733 -2.431 1.00 95.31 339 LEU A O 1
ATOM 2565 N N . GLN A 1 340 ? -7.845 -19.754 -1.466 1.00 93.44 340 GLN A N 1
ATOM 2566 C CA . GLN A 1 340 ? -8.907 -19.448 -0.510 1.00 93.44 340 GLN A CA 1
ATOM 2567 C C . GLN A 1 340 ? -8.324 -18.630 0.641 1.00 93.44 340 GLN A C 1
ATOM 2569 O O . GLN A 1 340 ? -7.386 -19.067 1.319 1.00 93.44 340 GLN A O 1
ATOM 2574 N N . HIS A 1 341 ? -8.861 -17.427 0.826 1.00 92.06 341 HIS A N 1
ATOM 2575 C CA . HIS A 1 341 ? -8.418 -16.526 1.883 1.00 92.06 341 HIS A CA 1
ATOM 2576 C C . HIS A 1 341 ? -9.144 -16.838 3.190 1.00 92.06 341 HIS A C 1
ATOM 2578 O O . HIS A 1 341 ? -10.305 -17.242 3.167 1.00 92.06 341 HIS A O 1
ATOM 2584 N N . SER A 1 342 ? -8.471 -16.670 4.324 1.00 94.00 342 SER A N 1
ATOM 2585 C CA . SER A 1 342 ? -9.009 -17.023 5.642 1.00 94.00 342 SER A CA 1
ATOM 2586 C C . SER A 1 342 ? -8.629 -15.989 6.689 1.00 94.00 342 SER A C 1
ATOM 2588 O O . SER A 1 342 ? -7.600 -15.333 6.563 1.00 94.00 342 SER A O 1
ATOM 2590 N N . LEU A 1 343 ? -9.452 -15.870 7.732 1.00 97.12 343 LEU A N 1
ATOM 2591 C CA . LEU A 1 343 ? -9.252 -14.940 8.843 1.00 97.12 343 LEU A CA 1
ATOM 2592 C C . LEU A 1 343 ? -7.803 -14.946 9.355 1.00 97.12 343 LEU A C 1
ATOM 2594 O O . LEU A 1 343 ? -7.279 -16.004 9.684 1.00 97.12 343 LEU A O 1
ATOM 2598 N N . GLY A 1 344 ? -7.182 -13.769 9.426 1.00 98.00 344 GLY A N 1
ATOM 2599 C CA . GLY A 1 344 ? -5.828 -13.574 9.951 1.00 98.00 344 GLY A CA 1
ATOM 2600 C C . GLY A 1 344 ? -4.694 -13.852 8.964 1.00 98.00 344 GLY A C 1
ATOM 2601 O O . GLY A 1 344 ? -3.577 -13.354 9.156 1.00 98.00 344 GLY A O 1
ATOM 2602 N N . ARG A 1 345 ? -4.969 -14.575 7.873 1.00 98.19 345 ARG A N 1
ATOM 2603 C CA . ARG A 1 345 ? -3.973 -14.891 6.851 1.00 98.19 345 ARG A CA 1
ATOM 2604 C C . ARG A 1 345 ? -3.570 -13.638 6.092 1.00 98.19 345 ARG A C 1
ATOM 2606 O O . ARG A 1 345 ? -4.420 -12.858 5.666 1.00 98.19 345 ARG A O 1
ATOM 2613 N N . ALA A 1 346 ? -2.273 -13.498 5.865 1.00 98.69 346 ALA A N 1
ATOM 2614 C CA . ALA A 1 346 ? -1.666 -12.551 4.952 1.00 98.69 346 ALA A CA 1
ATOM 2615 C C . ALA A 1 346 ? -1.279 -13.229 3.635 1.00 98.69 346 ALA A C 1
ATOM 2617 O O . ALA A 1 346 ? -0.846 -14.384 3.608 1.00 98.69 346 ALA A O 1
ATOM 2618 N N . VAL A 1 347 ? -1.390 -12.470 2.551 1.00 98.75 347 VAL A N 1
ATOM 2619 C CA . VAL A 1 347 ? -0.811 -12.765 1.243 1.00 98.75 347 VAL A CA 1
ATOM 2620 C C . VAL A 1 347 ? 0.119 -11.614 0.885 1.00 98.75 347 VAL A C 1
ATOM 2622 O O . VAL A 1 347 ? -0.312 -10.464 0.862 1.00 98.75 347 VAL A O 1
ATOM 2625 N N . LEU A 1 348 ? 1.387 -11.920 0.633 1.00 98.81 348 LEU A N 1
ATOM 2626 C CA . LEU A 1 348 ? 2.418 -10.964 0.254 1.00 98.81 348 LEU A CA 1
ATOM 2627 C C . LEU A 1 348 ? 2.894 -11.282 -1.164 1.00 98.81 348 LEU A C 1
ATOM 2629 O O . LEU A 1 348 ? 3.297 -12.412 -1.452 1.00 98.81 348 LEU A O 1
ATOM 2633 N N . HIS A 1 349 ? 2.843 -10.302 -2.056 1.00 98.69 349 HIS A N 1
ATOM 2634 C CA . HIS A 1 349 ? 3.262 -10.458 -3.448 1.00 98.69 349 HIS A CA 1
ATOM 2635 C C . HIS A 1 349 ? 3.763 -9.133 -4.018 1.00 98.69 349 HIS A C 1
ATOM 2637 O O . HIS A 1 349 ? 3.454 -8.066 -3.499 1.00 98.69 349 HIS A O 1
ATOM 2643 N N . LEU A 1 350 ? 4.513 -9.190 -5.116 1.00 98.25 350 LEU A N 1
ATOM 2644 C CA . LEU A 1 350 ? 4.885 -7.988 -5.868 1.00 98.25 350 LEU A CA 1
ATOM 2645 C C . LEU A 1 350 ? 3.648 -7.331 -6.492 1.00 98.25 350 LEU A C 1
ATOM 2647 O O . LEU A 1 350 ? 2.749 -8.045 -6.949 1.00 98.25 350 LEU A O 1
ATOM 2651 N N . GLY A 1 351 ? 3.596 -6.000 -6.551 1.00 96.81 351 GLY A N 1
ATOM 2652 C CA . GLY A 1 351 ? 2.418 -5.283 -7.064 1.00 96.81 351 GLY A CA 1
ATOM 2653 C C . GLY A 1 351 ? 2.126 -5.573 -8.538 1.00 96.81 351 GLY A C 1
ATOM 2654 O O . GLY A 1 351 ? 0.972 -5.705 -8.948 1.00 96.81 351 GLY A O 1
ATOM 2655 N N . ARG A 1 352 ? 3.175 -5.827 -9.327 1.00 95.00 352 ARG A N 1
ATOM 2656 C CA . ARG A 1 352 ? 3.078 -6.278 -10.724 1.00 95.00 352 ARG A CA 1
ATOM 2657 C C . ARG A 1 352 ? 2.516 -7.693 -10.924 1.00 95.00 352 ARG A C 1
ATOM 2659 O O . ARG A 1 352 ? 2.332 -8.099 -12.075 1.00 95.00 352 ARG A O 1
ATOM 2666 N N . HIS A 1 353 ? 2.262 -8.475 -9.869 1.00 96.75 353 HIS A N 1
ATOM 2667 C CA . HIS A 1 353 ? 1.532 -9.737 -10.023 1.00 96.75 353 HIS A CA 1
ATOM 2668 C C . HIS A 1 353 ? 0.097 -9.454 -10.439 1.00 96.75 353 HIS A C 1
ATOM 2670 O O . HIS A 1 353 ? -0.645 -8.755 -9.746 1.00 96.75 353 HIS A O 1
ATOM 2676 N N . ARG A 1 354 ? -0.320 -10.041 -11.560 1.00 96.56 354 ARG A N 1
ATOM 2677 C CA . ARG A 1 354 ? -1.697 -9.911 -12.008 1.00 96.56 354 ARG A CA 1
ATOM 2678 C C . ARG A 1 354 ? -2.592 -10.717 -11.095 1.00 96.56 354 ARG A C 1
ATOM 2680 O O . ARG A 1 354 ? -2.374 -11.922 -10.947 1.00 96.56 354 ARG A O 1
ATOM 2687 N N . HIS A 1 355 ? -3.608 -10.087 -10.536 1.00 97.75 355 HIS A N 1
ATOM 2688 C CA . HIS A 1 355 ? -4.521 -10.774 -9.643 1.00 97.75 355 HIS A CA 1
ATOM 2689 C C . HIS A 1 355 ? -5.913 -10.142 -9.615 1.00 97.75 355 HIS A C 1
ATOM 2691 O O . HIS A 1 355 ? -6.135 -9.065 -10.161 1.00 97.75 355 HIS A O 1
ATOM 2697 N N . GLY A 1 356 ? -6.858 -10.851 -9.007 1.00 96.62 356 GLY A N 1
ATOM 2698 C CA . GLY A 1 356 ? -8.227 -10.403 -8.772 1.00 96.62 356 GLY A CA 1
ATOM 2699 C C . GLY A 1 356 ? -8.849 -11.152 -7.595 1.00 96.62 356 GLY A C 1
ATOM 2700 O O . GLY A 1 356 ? -8.292 -12.146 -7.114 1.00 96.62 356 GLY A O 1
ATOM 2701 N N . ALA A 1 357 ? -10.001 -10.681 -7.131 1.00 95.69 357 ALA A N 1
ATOM 2702 C CA . ALA A 1 357 ? -10.802 -11.372 -6.126 1.00 95.69 357 ALA A CA 1
ATOM 2703 C C . ALA A 1 357 ? -12.005 -12.023 -6.811 1.00 95.69 357 ALA A C 1
ATOM 2705 O O . ALA A 1 357 ? -12.749 -11.337 -7.506 1.00 95.69 357 ALA A O 1
ATOM 2706 N N . ASP A 1 358 ? -12.196 -13.327 -6.615 1.00 94.62 358 ASP A N 1
ATOM 2707 C CA . ASP A 1 358 ? -13.391 -14.033 -7.080 1.00 94.62 358 ASP A CA 1
ATOM 2708 C C . ASP A 1 358 ? -14.634 -13.569 -6.286 1.00 94.62 358 ASP A C 1
ATOM 2710 O O . ASP A 1 358 ? -14.524 -12.993 -5.196 1.00 94.62 358 ASP A O 1
ATOM 2714 N N . ASP A 1 359 ? -15.823 -13.881 -6.807 1.00 94.62 359 ASP A N 1
ATOM 2715 C CA . ASP A 1 359 ? -17.096 -13.576 -6.150 1.00 94.62 359 ASP A CA 1
ATOM 2716 C C . ASP A 1 359 ? -17.190 -14.170 -4.736 1.00 94.62 359 ASP A C 1
ATOM 2718 O O . ASP A 1 359 ? -16.906 -15.352 -4.500 1.00 94.62 359 ASP A O 1
ATOM 2722 N N . ILE A 1 360 ? -17.630 -13.340 -3.790 1.00 95.25 360 ILE A N 1
ATOM 2723 C CA . ILE A 1 360 ? -18.098 -13.784 -2.476 1.00 95.25 360 ILE A CA 1
ATOM 2724 C C . ILE A 1 360 ? -19.501 -14.393 -2.601 1.00 95.25 360 ILE A C 1
ATOM 2726 O O . ILE A 1 360 ? -20.398 -13.802 -3.205 1.00 95.25 360 ILE A O 1
ATOM 2730 N N . ALA A 1 361 ? -19.692 -15.587 -2.037 1.00 94.12 361 ALA A N 1
ATOM 2731 C CA . ALA A 1 361 ? -20.943 -16.333 -2.168 1.00 94.12 361 ALA A CA 1
ATOM 2732 C C . ALA A 1 361 ? -21.928 -16.030 -1.030 1.00 94.12 361 ALA A C 1
ATOM 2734 O O . ALA A 1 361 ? -23.124 -15.916 -1.281 1.00 94.12 361 ALA A O 1
ATOM 2735 N N . SER A 1 362 ? -21.434 -15.880 0.203 1.00 95.88 362 SER A N 1
ATOM 2736 C CA . SER A 1 362 ? -22.252 -15.569 1.385 1.00 95.88 362 SER A CA 1
ATOM 2737 C C . SER A 1 362 ? -21.492 -14.695 2.382 1.00 95.88 362 SER A C 1
ATOM 2739 O O . SER A 1 362 ? -20.261 -14.763 2.448 1.00 95.88 362 SER A O 1
ATOM 2741 N N . GLY A 1 363 ? -22.225 -13.930 3.191 1.00 95.06 363 GLY A N 1
ATOM 2742 C CA . GLY A 1 363 ? -21.653 -13.100 4.256 1.00 95.06 363 GLY A CA 1
ATOM 2743 C C . GLY A 1 363 ? -20.865 -11.878 3.769 1.00 95.06 363 GLY A C 1
ATOM 2744 O O . GLY A 1 363 ? -21.090 -11.355 2.671 1.00 95.06 363 GLY A O 1
ATOM 2745 N N . GLU A 1 364 ? -19.953 -11.405 4.621 1.00 95.25 364 GLU A N 1
ATOM 2746 C CA . GLU A 1 364 ? -19.111 -10.230 4.376 1.00 95.25 364 GLU A CA 1
ATOM 2747 C C . GLU A 1 364 ? -17.646 -10.532 4.667 1.00 95.25 364 GLU A C 1
ATOM 2749 O O . GLU A 1 364 ? -17.301 -11.241 5.614 1.00 95.25 364 GLU A O 1
ATOM 2754 N N . ARG A 1 365 ? -16.763 -9.947 3.860 1.00 95.88 365 ARG A N 1
ATOM 2755 C CA . ARG A 1 365 ? -15.324 -10.073 4.034 1.00 95.88 365 ARG A CA 1
ATOM 2756 C C . ARG A 1 365 ? -14.651 -8.722 3.894 1.00 95.88 365 ARG A C 1
ATOM 2758 O O . ARG A 1 365 ? -14.701 -8.104 2.831 1.00 95.88 365 ARG A O 1
ATOM 2765 N N . VAL A 1 366 ? -13.947 -8.331 4.948 1.00 97.31 366 VAL A N 1
ATOM 2766 C CA . VAL A 1 366 ? -13.053 -7.177 4.947 1.00 97.31 366 VAL A CA 1
ATOM 2767 C C . VAL A 1 366 ? -11.621 -7.663 4.778 1.00 97.31 366 VAL A C 1
ATOM 2769 O O . VAL A 1 366 ? -11.182 -8.571 5.492 1.00 97.31 366 VAL A O 1
ATOM 2772 N N . ASN A 1 367 ? -10.883 -7.037 3.867 1.00 97.81 367 ASN A N 1
ATOM 2773 C CA . ASN A 1 367 ? -9.443 -7.239 3.744 1.00 97.81 367 ASN A CA 1
ATOM 2774 C C . ASN A 1 367 ? -8.705 -5.936 4.031 1.00 97.81 367 ASN A C 1
ATOM 2776 O O . ASN A 1 367 ? -9.084 -4.893 3.506 1.00 97.81 367 ASN A O 1
ATOM 2780 N N . LEU A 1 368 ? -7.627 -6.014 4.809 1.00 98.44 368 LEU A N 1
ATOM 2781 C CA . LEU A 1 368 ? -6.613 -4.968 4.902 1.00 98.44 368 LEU A CA 1
ATOM 2782 C C . LEU A 1 368 ? -5.645 -5.112 3.729 1.00 98.44 368 LEU A C 1
ATOM 2784 O O . LEU A 1 368 ? -5.077 -6.185 3.539 1.00 98.44 368 LEU A O 1
ATOM 2788 N N . ILE A 1 369 ? -5.407 -4.026 3.005 1.00 98.44 369 ILE A N 1
ATOM 2789 C CA . ILE A 1 369 ? -4.438 -3.939 1.919 1.00 98.44 369 ILE A CA 1
ATOM 2790 C C . ILE A 1 369 ? -3.400 -2.869 2.261 1.00 98.44 369 ILE A C 1
ATOM 2792 O O . ILE A 1 369 ? -3.750 -1.755 2.654 1.00 98.44 369 ILE A O 1
ATOM 2796 N N . VAL A 1 370 ? -2.123 -3.201 2.089 1.00 98.12 370 VAL A N 1
ATOM 2797 C CA . VAL A 1 370 ? -1.008 -2.253 2.175 1.00 98.12 370 VAL A CA 1
ATOM 2798 C C . VAL A 1 370 ? -0.242 -2.303 0.866 1.00 98.12 370 VAL A C 1
ATOM 2800 O O . VAL A 1 370 ? 0.399 -3.306 0.551 1.00 98.12 370 VAL A O 1
ATOM 2803 N N . TRP A 1 371 ? -0.288 -1.211 0.115 1.00 96.62 371 TRP A N 1
ATOM 2804 C CA . TRP A 1 371 ? 0.580 -0.988 -1.033 1.00 96.62 371 TRP A CA 1
ATOM 2805 C C . TRP A 1 371 ? 1.874 -0.347 -0.554 1.00 96.62 371 TRP A C 1
ATOM 2807 O O . TRP A 1 371 ? 1.914 0.862 -0.336 1.00 96.62 371 TRP A O 1
ATOM 2817 N N . ALA A 1 372 ? 2.919 -1.150 -0.379 1.00 96.56 372 ALA A N 1
ATOM 2818 C CA . ALA A 1 372 ? 4.243 -0.685 0.000 1.00 96.56 372 ALA A CA 1
ATOM 2819 C C . ALA A 1 372 ? 5.019 -0.192 -1.222 1.00 96.56 372 ALA A C 1
ATOM 2821 O O . ALA A 1 372 ? 4.995 -0.808 -2.297 1.00 96.56 372 ALA A O 1
ATOM 2822 N N . ARG A 1 373 ? 5.697 0.941 -1.046 1.00 93.00 373 ARG A N 1
ATOM 2823 C CA . ARG A 1 373 ? 6.362 1.671 -2.118 1.00 93.00 373 ARG A CA 1
ATOM 2824 C C . ARG A 1 373 ? 7.769 2.104 -1.749 1.00 93.00 373 ARG A C 1
ATOM 2826 O O . ARG A 1 373 ? 8.048 2.329 -0.575 1.00 93.00 373 ARG A O 1
ATOM 2833 N N . SER A 1 374 ? 8.619 2.245 -2.761 1.00 92.19 374 SER A N 1
ATOM 2834 C CA . SER A 1 374 ? 9.982 2.761 -2.655 1.00 92.19 374 SER A CA 1
ATOM 2835 C C . SER A 1 374 ? 10.130 4.090 -3.388 1.00 92.19 374 SER A C 1
ATOM 2837 O O . SER A 1 374 ? 10.171 4.139 -4.624 1.00 92.19 374 SER A O 1
ATOM 2839 N N . SER A 1 375 ? 10.297 5.168 -2.624 1.00 87.56 375 SER A N 1
ATOM 2840 C CA . SER A 1 375 ? 10.645 6.494 -3.144 1.00 87.56 375 SER A CA 1
ATOM 2841 C C . SER A 1 375 ? 11.907 6.449 -4.010 1.00 87.56 375 SER A C 1
ATOM 2843 O O . SER A 1 375 ? 11.945 7.038 -5.090 1.00 87.56 375 SER A O 1
ATOM 2845 N N . ALA A 1 376 ? 12.931 5.710 -3.567 1.00 87.62 376 ALA A N 1
ATOM 2846 C CA . ALA A 1 376 ? 14.213 5.581 -4.257 1.00 87.62 376 ALA A CA 1
ATOM 2847 C C . ALA A 1 376 ? 14.074 4.911 -5.630 1.00 87.62 376 ALA A C 1
ATOM 2849 O O . ALA A 1 376 ? 14.544 5.448 -6.634 1.00 87.62 376 ALA A O 1
ATOM 2850 N N . PHE A 1 377 ? 13.402 3.760 -5.696 1.00 89.06 377 PHE A N 1
ATOM 2851 C CA . PHE A 1 377 ? 13.199 3.046 -6.955 1.00 89.06 377 PHE A CA 1
ATOM 2852 C C . PHE A 1 377 ? 12.334 3.845 -7.928 1.00 89.06 377 PHE A C 1
ATOM 2854 O O . PHE A 1 377 ? 12.687 3.985 -9.100 1.00 89.06 377 PHE A O 1
ATOM 2861 N N . ARG A 1 378 ? 11.233 4.423 -7.445 1.00 87.00 378 ARG A N 1
ATOM 2862 C CA . ARG A 1 378 ? 10.324 5.209 -8.282 1.00 87.00 378 ARG A CA 1
ATOM 2863 C C . ARG A 1 378 ? 10.986 6.465 -8.837 1.00 87.00 378 ARG A C 1
ATOM 2865 O O . ARG A 1 378 ? 10.796 6.788 -10.009 1.00 87.00 378 ARG A O 1
ATOM 2872 N N . ALA A 1 379 ? 11.798 7.148 -8.033 1.00 84.50 379 ALA A N 1
ATOM 2873 C CA . ALA A 1 379 ? 12.578 8.294 -8.484 1.00 84.50 379 ALA A CA 1
ATOM 2874 C C . ALA A 1 379 ? 13.642 7.888 -9.521 1.00 84.50 379 ALA A C 1
ATOM 2876 O O . ALA A 1 379 ? 13.757 8.530 -10.568 1.00 84.50 379 ALA A O 1
ATOM 2877 N N . ALA A 1 380 ? 14.353 6.781 -9.290 1.00 83.25 380 ALA A N 1
ATOM 2878 C CA . ALA A 1 380 ? 15.313 6.236 -10.246 1.00 83.25 380 ALA A CA 1
ATOM 2879 C C . ALA A 1 380 ? 14.648 5.871 -11.586 1.00 83.25 380 ALA A C 1
ATOM 2881 O O . ALA A 1 380 ? 15.180 6.198 -12.650 1.00 83.25 380 ALA A O 1
ATOM 2882 N N . ALA A 1 381 ? 13.474 5.235 -11.544 1.00 84.06 381 ALA A N 1
ATOM 2883 C CA . ALA A 1 381 ? 12.714 4.844 -12.728 1.00 84.06 381 ALA A CA 1
ATOM 2884 C C . ALA A 1 381 ? 12.189 6.061 -13.503 1.00 84.06 381 ALA A C 1
ATOM 2886 O O . ALA A 1 381 ? 12.309 6.112 -14.728 1.00 84.06 381 ALA A O 1
ATOM 2887 N N . ALA A 1 382 ? 11.667 7.072 -12.801 1.00 80.50 382 ALA A N 1
ATOM 2888 C CA . ALA A 1 382 ? 11.151 8.299 -13.410 1.00 80.50 382 ALA A CA 1
ATOM 2889 C C . ALA A 1 382 ? 12.212 9.062 -14.223 1.00 80.50 382 ALA A C 1
ATOM 2891 O O . ALA A 1 382 ? 11.879 9.730 -15.201 1.00 80.50 382 ALA A O 1
ATOM 2892 N N . TYR A 1 383 ? 13.487 8.934 -13.849 1.00 78.25 383 TYR A N 1
ATOM 2893 C CA . TYR A 1 383 ? 14.613 9.579 -14.527 1.00 78.25 383 TYR A CA 1
ATOM 2894 C C . TYR A 1 383 ? 15.455 8.637 -15.401 1.00 78.25 383 TYR A C 1
ATOM 2896 O O . TYR A 1 383 ? 16.520 9.030 -15.884 1.00 78.25 383 TYR A O 1
ATOM 2904 N N . GLY A 1 384 ? 14.977 7.410 -15.633 1.00 78.38 384 GLY A N 1
ATOM 2905 C CA . GLY A 1 384 ? 15.611 6.453 -16.542 1.00 78.38 384 GLY A CA 1
ATOM 2906 C C . GLY A 1 384 ? 16.911 5.834 -16.021 1.00 78.38 384 GLY A C 1
ATOM 2907 O O . GLY A 1 384 ? 17.676 5.283 -16.808 1.00 78.38 384 GLY A O 1
ATOM 2908 N N . HIS A 1 385 ? 17.182 5.906 -14.713 1.00 83.12 385 HIS A N 1
ATOM 2909 C CA . HIS A 1 385 ? 18.333 5.230 -14.100 1.00 83.12 385 HIS A CA 1
ATOM 2910 C C . HIS A 1 385 ? 18.109 3.722 -13.948 1.00 83.12 385 HIS A C 1
ATOM 2912 O O . HIS A 1 385 ? 19.065 2.948 -13.953 1.00 83.12 385 HIS A O 1
ATOM 2918 N N . VAL A 1 386 ? 16.849 3.306 -13.823 1.00 85.81 386 VAL A N 1
ATOM 2919 C CA . VAL A 1 386 ? 16.415 1.906 -13.814 1.00 85.81 386 VAL A CA 1
ATOM 2920 C C . VAL A 1 386 ? 15.170 1.760 -14.682 1.00 85.81 386 VAL A C 1
ATOM 2922 O O . VAL A 1 386 ? 14.485 2.742 -14.971 1.00 85.81 386 VAL A O 1
ATOM 2925 N N . ASN A 1 387 ? 14.864 0.535 -15.106 1.00 85.56 387 ASN A N 1
ATOM 2926 C CA . ASN A 1 387 ? 13.599 0.286 -15.787 1.00 85.56 387 ASN A CA 1
ATOM 2927 C C . ASN A 1 387 ? 12.430 0.446 -14.801 1.00 85.56 387 ASN A C 1
ATOM 2929 O O . ASN A 1 387 ? 12.562 0.036 -13.646 1.00 85.56 387 ASN A O 1
ATOM 2933 N N . PRO A 1 388 ? 11.280 0.979 -15.251 1.00 85.88 388 PRO A N 1
ATOM 2934 C CA . PRO A 1 388 ? 10.046 0.910 -14.479 1.00 85.88 388 PRO A CA 1
ATOM 2935 C C . PRO A 1 388 ? 9.670 -0.537 -14.148 1.00 85.88 388 PRO A C 1
ATOM 2937 O O . PRO A 1 388 ? 10.066 -1.466 -14.860 1.00 85.88 388 PRO A O 1
ATOM 2940 N N . ASP A 1 389 ? 8.868 -0.728 -13.101 1.00 85.75 389 ASP A N 1
ATOM 2941 C CA . ASP A 1 389 ? 8.492 -2.071 -12.667 1.00 85.75 389 ASP A CA 1
ATOM 2942 C C . ASP A 1 389 ? 7.793 -2.866 -13.788 1.00 85.75 389 ASP A C 1
ATOM 2944 O O . ASP A 1 389 ? 6.931 -2.356 -14.512 1.00 85.75 389 ASP A O 1
ATOM 2948 N N . GLY A 1 390 ? 8.221 -4.115 -13.983 1.00 84.88 390 GLY A N 1
ATOM 2949 C CA . GLY A 1 390 ? 7.784 -4.972 -15.090 1.00 84.88 390 GLY A CA 1
ATOM 2950 C C . GLY A 1 390 ? 8.374 -4.642 -16.474 1.00 84.88 390 GLY A C 1
ATOM 2951 O O . GLY A 1 390 ? 7.900 -5.184 -17.475 1.00 84.88 390 GLY A O 1
ATOM 2952 N N . TYR A 1 391 ? 9.398 -3.786 -16.581 1.00 86.81 391 TYR A N 1
ATOM 2953 C CA . TYR A 1 391 ? 10.101 -3.510 -17.845 1.00 86.81 391 TYR A CA 1
ATOM 2954 C C . TYR A 1 391 ? 11.554 -4.033 -17.865 1.00 86.81 391 TYR A C 1
ATOM 2956 O O . TYR A 1 391 ? 12.215 -4.077 -16.829 1.00 86.81 391 TYR A O 1
ATOM 2964 N N . PRO A 1 392 ? 12.095 -4.392 -19.050 1.00 88.12 392 PRO A N 1
ATOM 2965 C CA . PRO A 1 392 ? 11.422 -4.435 -20.350 1.00 88.12 392 PRO A CA 1
ATOM 2966 C C . PRO A 1 392 ? 10.412 -5.587 -20.431 1.00 88.12 392 PRO A C 1
ATOM 2968 O O . PRO A 1 392 ? 10.660 -6.686 -19.937 1.00 88.12 392 PRO A O 1
ATOM 2971 N N . LYS A 1 393 ? 9.281 -5.344 -21.103 1.00 88.12 393 LYS A N 1
ATOM 2972 C CA . LYS A 1 393 ? 8.248 -6.370 -21.274 1.00 88.12 393 LYS A CA 1
ATOM 2973 C C . LYS A 1 393 ? 8.750 -7.489 -22.174 1.00 88.12 393 LYS A C 1
ATOM 2975 O O . LYS A 1 393 ? 9.165 -7.249 -23.310 1.00 88.12 393 LYS A O 1
ATOM 2980 N N . LYS A 1 394 ? 8.641 -8.721 -21.694 1.00 89.25 394 LYS A N 1
ATOM 2981 C CA . LYS A 1 394 ? 8.783 -9.911 -22.528 1.00 89.25 394 LYS A CA 1
ATOM 2982 C C . LYS A 1 394 ? 7.501 -10.105 -23.342 1.00 89.25 394 LYS A C 1
ATOM 2984 O O . LYS A 1 394 ? 6.417 -9.830 -22.827 1.00 89.25 394 LYS A O 1
ATOM 2989 N N . PRO A 1 395 ? 7.594 -10.585 -24.593 1.00 86.06 395 PRO A N 1
ATOM 2990 C CA . PRO A 1 395 ? 6.421 -11.051 -25.314 1.00 86.06 395 PRO A CA 1
ATOM 2991 C C . PRO A 1 395 ? 5.697 -12.111 -24.485 1.00 86.06 395 PRO A C 1
ATOM 2993 O O . PRO A 1 395 ? 6.333 -13.024 -23.955 1.00 86.06 395 PRO A O 1
ATOM 2996 N N . GLU A 1 396 ? 4.379 -11.986 -24.384 1.00 85.94 396 GLU A N 1
ATOM 2997 C CA . GLU A 1 396 ? 3.549 -13.028 -23.789 1.00 85.94 396 GLU A CA 1
ATOM 2998 C C . GLU A 1 396 ? 3.726 -14.316 -24.591 1.00 85.94 396 GLU A C 1
ATOM 3000 O O . GLU A 1 396 ? 3.518 -14.334 -25.808 1.00 85.94 396 GLU A O 1
ATOM 3005 N N . SER A 1 397 ? 4.128 -15.389 -23.919 1.00 73.75 397 SER A N 1
ATOM 3006 C CA . SER A 1 397 ? 4.304 -16.697 -24.535 1.00 73.75 397 SER A CA 1
ATOM 3007 C C . SER A 1 397 ? 3.428 -17.711 -23.812 1.00 73.75 397 SER A C 1
ATOM 3009 O O . SER A 1 397 ? 3.624 -17.966 -22.625 1.00 73.75 397 SER A O 1
ATOM 3011 N N . GLY A 1 398 ? 2.485 -18.313 -24.529 1.00 71.75 398 GLY A N 1
ATOM 3012 C CA . GLY A 1 398 ? 1.584 -19.331 -23.992 1.00 71.75 398 GLY A CA 1
ATOM 3013 C C . GLY A 1 398 ? 0.112 -18.967 -24.147 1.00 71.75 398 GLY A C 1
ATOM 3014 O O . GLY A 1 398 ? -0.238 -17.958 -24.760 1.00 71.75 398 GLY A O 1
ATOM 3015 N N . GLU A 1 399 ? -0.748 -19.837 -23.625 1.00 82.94 399 GLU A N 1
ATOM 3016 C CA . GLU A 1 399 ? -2.198 -19.659 -23.652 1.00 82.94 399 GLU A CA 1
ATOM 3017 C C . GLU A 1 399 ? -2.617 -18.531 -22.702 1.00 82.94 399 GLU A C 1
ATOM 3019 O O . GLU A 1 399 ? -2.145 -18.452 -21.572 1.00 82.94 399 GLU A O 1
ATOM 3024 N N . VAL A 1 400 ? -3.510 -17.652 -23.155 1.00 89.44 400 VAL A N 1
ATOM 3025 C CA . VAL A 1 400 ? -4.130 -16.638 -22.297 1.00 89.44 400 VAL A CA 1
ATOM 3026 C C . VAL A 1 400 ? -5.410 -17.226 -21.723 1.00 89.44 400 VAL A C 1
ATOM 3028 O O . VAL A 1 400 ? -6.318 -17.584 -22.473 1.00 89.44 400 VAL A O 1
ATOM 3031 N N . HIS A 1 401 ? -5.503 -17.319 -20.397 1.00 92.88 401 HIS A N 1
ATOM 3032 C CA . HIS A 1 401 ? -6.689 -17.866 -19.745 1.00 92.88 401 HIS A CA 1
ATOM 3033 C C . HIS A 1 401 ? -7.758 -16.780 -19.604 1.00 92.88 401 HIS A C 1
ATOM 3035 O O . HIS A 1 401 ? -7.490 -15.712 -19.059 1.00 92.88 401 HIS A O 1
ATOM 3041 N N . GLN A 1 402 ? -8.991 -17.061 -20.036 1.00 91.62 402 GLN A N 1
ATOM 3042 C CA . GLN A 1 402 ? -10.087 -16.079 -20.012 1.00 91.62 402 GLN A CA 1
ATOM 3043 C C . GLN A 1 402 ? -10.357 -15.489 -18.627 1.00 91.62 402 GLN A C 1
ATOM 3045 O O . GLN A 1 402 ? -10.600 -14.296 -18.5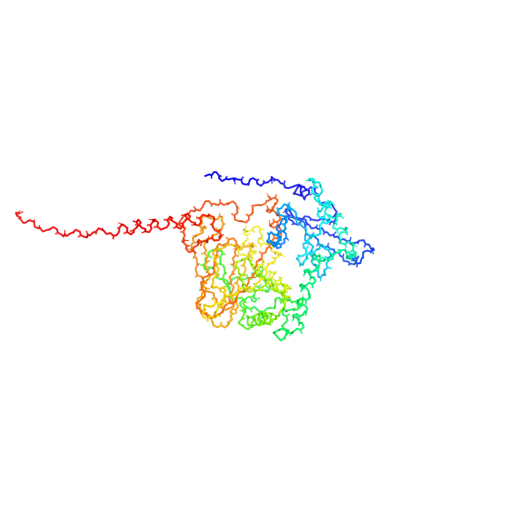07 1.00 91.62 402 GLN A O 1
ATOM 3050 N N . VAL A 1 403 ? -10.246 -16.306 -17.577 1.00 92.06 403 VAL A N 1
ATOM 3051 C CA . VAL A 1 403 ? -10.422 -15.866 -16.184 1.00 92.06 403 VAL A CA 1
ATOM 3052 C C . VAL A 1 403 ? -9.375 -14.831 -15.738 1.00 92.06 403 VAL A C 1
ATOM 3054 O O . VAL A 1 403 ? -9.528 -14.203 -14.701 1.00 92.06 403 VAL A O 1
ATOM 3057 N N . CYS A 1 404 ? -8.296 -14.666 -16.506 1.00 95.06 404 CYS A N 1
ATOM 3058 C CA . CYS A 1 404 ? -7.235 -13.696 -16.266 1.00 95.06 404 CYS A CA 1
ATOM 3059 C C . CYS A 1 404 ? -7.365 -12.430 -17.126 1.00 95.06 404 CYS A C 1
ATOM 3061 O O . CYS A 1 404 ? -6.487 -11.565 -17.067 1.00 95.06 404 CYS A O 1
ATOM 3063 N N . LEU A 1 405 ? -8.413 -12.319 -17.943 1.00 94.38 405 LEU A N 1
ATOM 3064 C CA . LEU A 1 405 ? -8.700 -11.129 -18.737 1.00 94.38 405 LEU A CA 1
ATOM 3065 C C . LEU A 1 405 ? -9.529 -10.131 -17.928 1.00 94.38 405 LEU A C 1
ATOM 3067 O O . LEU A 1 405 ? -10.409 -10.533 -17.176 1.00 94.38 405 LEU A O 1
ATOM 3071 N N . SER A 1 406 ? -9.285 -8.841 -18.135 1.00 93.56 406 SER A N 1
ATOM 3072 C CA . SER A 1 406 ? -10.090 -7.753 -17.572 1.00 93.56 406 SER A CA 1
ATOM 3073 C C . SER A 1 406 ? -10.561 -6.826 -18.675 1.00 93.56 406 SER A C 1
ATOM 3075 O O . SER A 1 406 ? -9.761 -6.325 -19.466 1.00 93.56 406 SER A O 1
ATOM 3077 N N . LYS A 1 407 ? -11.863 -6.539 -18.701 1.00 90.31 407 LYS A N 1
ATOM 3078 C CA . LYS A 1 407 ? -12.428 -5.592 -19.669 1.00 90.31 407 LYS A CA 1
ATOM 3079 C C . LYS A 1 407 ? -11.972 -4.159 -19.398 1.00 90.31 407 LYS A C 1
ATOM 3081 O O . LYS A 1 407 ? -11.830 -3.376 -20.332 1.00 90.31 407 LYS A O 1
ATOM 3086 N N . ALA A 1 408 ? -11.776 -3.818 -18.126 1.00 86.81 408 ALA A N 1
ATOM 3087 C CA . ALA A 1 408 ? -11.342 -2.490 -17.715 1.00 86.81 408 ALA A CA 1
ATOM 3088 C C . ALA A 1 408 ? -9.837 -2.281 -17.934 1.00 86.81 408 ALA A C 1
ATOM 3090 O O . ALA A 1 408 ? -9.423 -1.179 -18.289 1.00 86.81 408 ALA A O 1
ATOM 3091 N N . ASN A 1 409 ? -9.035 -3.334 -17.747 1.00 87.94 409 ASN A N 1
ATOM 3092 C CA . ASN A 1 409 ? -7.583 -3.208 -17.630 1.00 87.94 409 ASN A CA 1
ATOM 3093 C C . ASN A 1 409 ? -6.796 -3.781 -18.821 1.00 87.94 409 ASN A C 1
ATOM 3095 O O . ASN A 1 409 ? -5.600 -3.507 -18.927 1.00 87.94 409 ASN A O 1
ATOM 3099 N N . ASP A 1 410 ? -7.432 -4.523 -19.737 1.00 89.38 410 ASP A N 1
ATOM 3100 C CA . ASP A 1 410 ? -6.776 -5.051 -20.940 1.00 89.38 410 ASP A CA 1
ATOM 3101 C C . ASP A 1 410 ? -7.253 -4.336 -22.210 1.00 89.38 410 ASP A C 1
ATOM 3103 O O . ASP A 1 410 ? -8.385 -4.499 -22.667 1.00 89.38 410 ASP A O 1
ATOM 3107 N N . ALA A 1 411 ? -6.349 -3.598 -22.858 1.00 88.69 411 ALA A N 1
ATOM 3108 C CA . ALA A 1 411 ? -6.647 -2.907 -24.116 1.00 88.69 411 ALA A CA 1
ATOM 3109 C C . ALA A 1 411 ? -6.994 -3.864 -25.278 1.00 88.69 411 ALA A C 1
ATOM 3111 O O . ALA A 1 411 ? -7.664 -3.469 -26.231 1.00 88.69 411 ALA A O 1
ATOM 3112 N N . ASP A 1 412 ? -6.540 -5.119 -25.215 1.00 89.56 412 ASP A N 1
ATOM 3113 C CA . ASP A 1 412 ? -6.807 -6.172 -26.199 1.00 89.56 412 ASP A CA 1
ATOM 3114 C C . ASP A 1 412 ? -7.917 -7.150 -25.766 1.00 89.56 412 ASP A C 1
ATOM 3116 O O . ASP A 1 412 ? -8.100 -8.175 -26.428 1.00 89.56 412 ASP A O 1
ATOM 3120 N N . TYR A 1 413 ? -8.687 -6.842 -24.710 1.00 90.75 413 TYR A N 1
ATOM 3121 C CA . TYR A 1 413 ? -9.728 -7.717 -24.147 1.00 90.75 413 TYR A CA 1
ATOM 3122 C C . TYR A 1 413 ? -10.662 -8.312 -25.212 1.00 90.75 413 TYR A C 1
ATOM 3124 O O . TYR A 1 413 ? -10.730 -9.528 -25.382 1.00 90.75 413 TYR A O 1
ATOM 3132 N N . GLU A 1 414 ? -11.328 -7.455 -25.993 1.00 90.50 414 GLU A N 1
ATOM 3133 C CA . GLU A 1 414 ? -12.310 -7.867 -27.010 1.00 90.50 414 GLU A CA 1
ATOM 3134 C C . GLU A 1 414 ? -11.694 -8.762 -28.098 1.00 90.50 414 GLU A C 1
ATOM 3136 O O . GLU A 1 414 ? -12.359 -9.642 -28.646 1.00 90.50 414 GLU A O 1
ATOM 3141 N N . ALA A 1 415 ? -10.415 -8.553 -28.424 1.00 87.38 415 ALA A N 1
ATOM 3142 C CA . ALA A 1 415 ? -9.706 -9.390 -29.386 1.00 87.38 415 ALA A CA 1
ATOM 3143 C C . ALA A 1 415 ? -9.389 -10.768 -28.790 1.00 87.38 415 ALA A C 1
ATOM 3145 O O . ALA A 1 415 ? -9.589 -11.785 -29.454 1.00 87.38 415 ALA A O 1
ATOM 3146 N N . ARG A 1 416 ? -8.936 -10.812 -27.531 1.00 85.38 416 ARG A N 1
ATOM 3147 C CA . ARG A 1 416 ? -8.597 -12.056 -26.828 1.00 85.38 416 ARG A CA 1
ATOM 3148 C C . ARG A 1 416 ? -9.823 -12.922 -26.566 1.00 85.38 416 ARG A C 1
ATOM 3150 O O . ARG A 1 416 ? -9.744 -14.126 -26.794 1.00 85.38 416 ARG A O 1
ATOM 3157 N N . VAL A 1 417 ? -10.951 -12.325 -26.177 1.00 83.75 417 VAL A N 1
ATOM 3158 C CA . VAL A 1 417 ? -12.199 -13.064 -25.925 1.00 83.75 417 VAL A CA 1
ATOM 3159 C C . VAL A 1 417 ? -12.712 -13.745 -27.197 1.00 83.75 417 VAL A C 1
ATOM 3161 O O . VAL A 1 417 ? -12.996 -14.943 -27.184 1.00 83.75 417 VAL A O 1
ATOM 3164 N N . LYS A 1 418 ? -12.737 -13.021 -28.324 1.00 81.31 418 LYS A N 1
ATOM 3165 C CA . LYS A 1 418 ? -13.186 -13.561 -29.620 1.00 81.31 418 LYS A CA 1
ATOM 3166 C C . LYS A 1 418 ? -12.341 -14.733 -30.104 1.00 81.31 418 LYS A C 1
ATOM 3168 O O . LYS A 1 418 ? -12.900 -15.694 -30.622 1.00 81.31 418 LYS A O 1
ATOM 3173 N N . ILE A 1 419 ? -11.016 -14.678 -29.922 1.00 75.38 419 ILE A N 1
ATOM 3174 C CA . ILE A 1 419 ? -10.114 -15.778 -30.302 1.00 75.38 419 ILE A CA 1
ATOM 3175 C C . ILE A 1 419 ? -10.530 -17.070 -29.588 1.00 75.38 419 ILE A C 1
ATOM 3177 O O . ILE A 1 419 ? -10.694 -18.102 -30.242 1.00 75.38 419 ILE A O 1
ATOM 3181 N N . THR A 1 420 ? -10.800 -17.000 -28.282 1.00 61.25 420 THR A N 1
ATOM 3182 C CA . THR A 1 420 ? -11.193 -18.173 -27.486 1.00 61.25 420 THR A CA 1
ATOM 3183 C C . THR A 1 420 ? -12.562 -18.733 -27.897 1.00 61.25 420 THR A C 1
ATOM 3185 O O . THR A 1 420 ? -12.759 -19.952 -27.917 1.00 61.25 420 THR A O 1
ATOM 3188 N N . GLU A 1 421 ? -13.511 -17.873 -28.276 1.00 61.88 421 GLU A N 1
ATOM 3189 C CA . GLU A 1 421 ? -14.819 -18.293 -28.804 1.00 61.88 421 GLU A CA 1
ATOM 3190 C C . GLU A 1 421 ? -14.700 -19.006 -30.166 1.00 61.88 421 GLU A C 1
ATOM 3192 O O . GLU A 1 421 ? -15.380 -20.010 -30.415 1.00 61.88 421 GLU A O 1
ATOM 3197 N N . THR A 1 422 ? -13.797 -18.560 -31.047 1.00 58.25 422 THR A N 1
ATOM 3198 C CA . THR A 1 422 ? -13.505 -19.273 -32.305 1.00 58.25 422 THR A CA 1
ATOM 3199 C C . THR A 1 422 ? -12.767 -20.595 -32.095 1.00 58.25 422 THR A C 1
ATOM 3201 O O . THR A 1 422 ? -13.076 -21.574 -32.777 1.00 58.25 422 THR A O 1
ATOM 3204 N N . ASP A 1 423 ? -11.837 -20.688 -31.144 1.00 56.47 423 ASP A N 1
ATOM 3205 C CA . ASP A 1 423 ? -11.130 -21.948 -30.869 1.00 56.47 423 ASP A CA 1
ATOM 3206 C C . ASP A 1 423 ? -12.057 -23.008 -30.256 1.00 56.47 423 ASP A C 1
ATOM 3208 O O . ASP A 1 423 ? -12.027 -24.177 -30.658 1.00 56.47 423 ASP A O 1
ATOM 3212 N N . THR A 1 424 ? -12.973 -22.611 -29.367 1.00 52.78 424 THR A N 1
ATOM 3213 C CA . THR A 1 424 ? -13.986 -23.522 -28.802 1.00 52.78 424 THR A CA 1
ATOM 3214 C C . THR A 1 424 ? -14.993 -24.006 -29.850 1.00 52.78 424 THR A C 1
ATOM 3216 O O . THR A 1 424 ? -15.335 -25.192 -29.865 1.00 52.78 424 THR A O 1
ATOM 3219 N N . THR A 1 425 ? -15.406 -23.160 -30.801 1.00 49.16 425 THR A N 1
ATOM 3220 C CA . THR A 1 425 ? -16.248 -23.598 -31.935 1.00 49.16 425 THR A CA 1
ATOM 3221 C C . THR A 1 425 ? -15.502 -24.499 -32.923 1.00 49.16 425 THR A C 1
ATOM 3223 O O . THR A 1 425 ? -16.113 -25.392 -33.522 1.00 49.16 425 THR A O 1
ATOM 3226 N N . THR A 1 426 ? -14.186 -24.342 -33.067 1.00 44.22 426 THR A N 1
ATOM 3227 C CA . THR A 1 426 ? -13.356 -25.205 -33.925 1.00 44.22 426 THR A CA 1
ATOM 3228 C C . THR A 1 426 ? -13.090 -26.570 -33.270 1.00 44.22 426 THR A C 1
ATOM 3230 O O . THR A 1 426 ? -13.135 -27.597 -33.955 1.00 44.22 426 THR A O 1
ATOM 3233 N N . LEU A 1 427 ? -12.926 -26.626 -31.940 1.00 43.06 427 LEU A N 1
ATOM 3234 C CA . LEU A 1 427 ? -12.866 -27.885 -31.180 1.00 43.06 427 LEU A CA 1
ATOM 3235 C C . LEU A 1 427 ? -14.217 -28.616 -31.130 1.00 43.06 427 LEU A C 1
ATOM 3237 O O . LEU A 1 427 ? -14.245 -29.841 -31.269 1.00 43.06 427 LEU A O 1
ATOM 3241 N N . ALA A 1 428 ? -15.335 -27.896 -30.995 1.00 39.91 428 ALA A N 1
ATOM 3242 C CA . ALA A 1 428 ? -16.675 -28.491 -31.024 1.00 39.91 428 ALA A CA 1
ATOM 3243 C C . ALA A 1 428 ? -16.995 -29.137 -32.386 1.00 39.91 428 ALA A C 1
ATOM 3245 O O . ALA A 1 428 ? -17.622 -30.194 -32.439 1.00 39.91 428 ALA A O 1
ATOM 3246 N N . LYS A 1 429 ? -16.481 -28.581 -33.492 1.00 43.09 429 LYS A N 1
ATOM 3247 C CA . LYS A 1 429 ? -16.596 -29.179 -34.837 1.00 43.09 429 LYS A CA 1
ATOM 3248 C C . LYS A 1 429 ? -15.680 -30.389 -35.070 1.00 43.09 429 LYS A C 1
ATOM 3250 O O . LYS A 1 429 ? -15.897 -31.125 -36.028 1.00 43.09 429 LYS A O 1
ATOM 3255 N N . ARG A 1 430 ? -14.688 -30.638 -34.204 1.00 44.25 430 ARG A N 1
ATOM 3256 C CA . ARG A 1 430 ? -13.795 -31.814 -34.273 1.00 44.25 430 ARG A CA 1
ATOM 3257 C C . ARG A 1 430 ? -14.273 -33.026 -33.461 1.00 44.25 430 ARG A C 1
ATOM 3259 O O . ARG A 1 430 ? -13.633 -34.071 -33.531 1.00 44.25 430 ARG A O 1
ATOM 3266 N N . LYS A 1 431 ? -15.406 -32.946 -32.753 1.00 46.38 431 LYS A N 1
ATOM 3267 C CA . LYS A 1 431 ? -16.031 -34.089 -32.057 1.00 46.38 431 LYS A CA 1
ATOM 3268 C C . LYS A 1 431 ? -17.377 -34.482 -32.676 1.00 46.38 431 LYS A C 1
ATOM 3270 O O . LYS A 1 431 ? -18.404 -34.415 -32.017 1.00 46.38 431 LYS A O 1
ATOM 3275 N N . TYR A 1 432 ? -17.360 -34.935 -33.930 1.00 35.81 432 TYR A N 1
ATOM 3276 C CA . TYR A 1 432 ? -18.327 -35.923 -34.431 1.00 35.81 432 TYR A CA 1
ATOM 3277 C C . TYR A 1 432 ? -17.815 -36.559 -35.734 1.00 35.81 432 TYR A C 1
ATOM 3279 O O . TYR A 1 432 ? -18.233 -36.209 -36.833 1.00 35.81 432 TYR A O 1
ATOM 3287 N N . THR A 1 433 ? -16.889 -37.508 -35.627 1.00 35.78 433 THR A N 1
ATOM 3288 C CA . THR A 1 433 ? -16.796 -38.586 -36.617 1.00 35.78 433 THR A CA 1
ATOM 3289 C C . THR A 1 433 ? -17.590 -39.759 -36.046 1.00 35.78 433 THR A C 1
ATOM 3291 O O . THR A 1 433 ? -17.156 -40.353 -35.058 1.00 35.78 433 THR A O 1
ATOM 3294 N N . PRO A 1 434 ? -18.785 -40.074 -36.576 1.00 34.44 434 PRO A N 1
ATOM 3295 C CA . PRO A 1 434 ? -19.510 -41.248 -36.123 1.00 34.44 434 PRO A CA 1
ATOM 3296 C C . PRO A 1 434 ? -18.655 -42.480 -36.428 1.00 34.44 434 PRO A C 1
ATOM 3298 O O . PRO A 1 434 ? -18.114 -42.610 -37.526 1.00 34.44 434 PRO A O 1
ATOM 3301 N N . PHE A 1 435 ? -18.510 -43.355 -35.431 1.00 33.06 435 PHE A N 1
ATOM 3302 C CA . PHE A 1 435 ? -17.873 -44.659 -35.571 1.00 33.06 435 PHE A CA 1
ATOM 3303 C C . PHE A 1 435 ? -18.392 -45.351 -36.838 1.00 33.06 435 PHE A C 1
ATOM 3305 O O . PHE A 1 435 ? -19.569 -45.700 -36.935 1.00 33.06 435 PHE A O 1
ATOM 3312 N N . SER A 1 436 ? -17.511 -45.547 -37.817 1.00 35.88 436 SER A N 1
ATOM 3313 C CA . SER A 1 436 ? -17.775 -46.404 -38.966 1.00 35.88 436 SER A CA 1
ATOM 3314 C C . SER A 1 436 ? -17.968 -47.837 -38.471 1.00 35.88 436 SER A C 1
ATOM 3316 O O . SER A 1 436 ? -17.099 -48.391 -37.796 1.00 35.88 436 SER A O 1
ATOM 3318 N N . ALA A 1 437 ? -19.129 -48.411 -38.791 1.00 34.34 437 ALA A N 1
ATOM 3319 C CA . ALA A 1 437 ? -19.507 -49.781 -38.470 1.00 34.34 437 ALA A CA 1
ATOM 3320 C C . ALA A 1 437 ? -18.448 -50.803 -38.942 1.00 34.34 437 ALA A C 1
ATOM 3322 O O . ALA A 1 437 ? -17.801 -50.583 -39.971 1.00 34.34 437 ALA A O 1
ATOM 3323 N N . PRO A 1 438 ? -18.277 -51.937 -38.236 1.00 34.44 438 PRO A N 1
ATOM 3324 C CA . PRO A 1 438 ? -17.314 -52.958 -38.631 1.00 34.44 438 PRO A CA 1
ATOM 3325 C C . PRO A 1 438 ? -17.736 -53.619 -39.957 1.00 34.44 438 PRO A C 1
ATOM 3327 O O . PRO A 1 438 ? -18.929 -53.877 -40.160 1.00 34.44 438 PRO A O 1
ATOM 3330 N N . PRO A 1 439 ? -16.788 -53.930 -40.860 1.00 31.56 439 PRO A N 1
ATOM 3331 C CA . PRO A 1 439 ? -17.110 -54.532 -42.145 1.00 31.56 439 PRO A CA 1
ATOM 3332 C C . PRO A 1 439 ? -17.602 -55.971 -41.954 1.00 31.56 439 PRO A C 1
ATOM 3334 O O . PRO A 1 439 ? -16.920 -56.817 -41.373 1.00 31.56 439 PRO A O 1
ATOM 3337 N N . LYS A 1 440 ? -18.802 -56.257 -42.469 1.00 34.12 440 LYS A N 1
ATOM 3338 C CA . LYS A 1 440 ? -19.330 -57.616 -42.596 1.00 34.12 440 LYS A CA 1
ATOM 3339 C C . LYS A 1 440 ? -18.906 -58.230 -43.934 1.00 34.12 440 LYS A C 1
ATOM 3341 O O . LYS A 1 440 ? -19.249 -57.723 -44.995 1.00 34.12 440 LYS A O 1
ATOM 3346 N N . SER A 1 441 ? -18.286 -59.404 -43.813 1.00 32.19 441 SER A N 1
ATOM 3347 C CA . SER A 1 441 ? -18.186 -60.519 -44.770 1.00 32.19 441 SER A CA 1
ATOM 3348 C C . SER A 1 441 ? -17.247 -60.404 -45.980 1.00 32.19 441 SER A C 1
ATOM 3350 O O . SER A 1 441 ? -17.473 -59.623 -46.895 1.00 32.19 441 SER A O 1
ATOM 3352 N N . CYS A 1 442 ? -16.300 -61.344 -46.070 1.00 29.47 442 CYS A N 1
ATOM 3353 C CA . CYS A 1 442 ? -16.491 -62.524 -46.920 1.00 29.47 442 CYS A CA 1
ATOM 3354 C C . CYS A 1 442 ? -15.544 -63.665 -46.517 1.00 29.47 442 CYS A C 1
ATOM 3356 O O . CYS A 1 442 ? -14.345 -63.472 -46.361 1.00 29.47 442 CYS A O 1
ATOM 3358 N N . ALA A 1 443 ? -16.114 -64.860 -46.368 1.00 34.31 443 ALA A N 1
ATOM 3359 C CA . ALA A 1 443 ? -15.389 -66.120 -46.360 1.00 34.31 443 ALA A CA 1
ATOM 3360 C C . ALA A 1 443 ? -15.087 -66.541 -47.805 1.00 34.31 443 ALA A C 1
ATOM 3362 O O . ALA A 1 443 ? -15.977 -66.413 -48.648 1.00 34.31 443 ALA A O 1
ATOM 3363 N N . LYS A 1 444 ? -13.892 -67.091 -48.062 1.00 33.28 444 LYS A N 1
ATOM 3364 C CA . LYS A 1 444 ? -13.644 -68.290 -48.892 1.00 33.28 444 LYS A CA 1
ATOM 3365 C C . LYS A 1 444 ? -12.137 -68.514 -49.106 1.00 33.28 444 LYS A C 1
ATOM 3367 O O . LYS A 1 444 ? -11.463 -67.617 -49.598 1.00 33.28 444 LYS A O 1
ATOM 3372 N N . PHE A 1 445 ? -11.752 -69.767 -48.838 1.00 34.97 445 PHE A N 1
ATOM 3373 C CA . PHE A 1 445 ? -10.460 -70.454 -48.987 1.00 34.97 445 PHE A CA 1
ATOM 3374 C C . PHE A 1 445 ? -9.370 -70.135 -47.968 1.00 34.97 445 PHE A C 1
ATOM 3376 O O . PHE A 1 445 ? -8.886 -68.986 -47.927 1.00 34.97 445 PHE A O 1
#

Solvent-accessible surface area (backbone atoms only — not comparable to full-atom values): 24438 Å² total; per-residue (Å²): 132,83,79,78,76,79,75,67,71,86,56,46,62,44,44,55,49,66,75,70,60,94,73,72,68,44,48,74,82,38,65,42,24,35,39,35,61,43,71,28,52,84,87,19,94,45,40,92,46,76,42,45,31,42,38,27,9,66,43,57,60,73,69,54,48,72,74,74,72,44,68,92,82,44,76,59,34,45,31,39,55,88,66,89,60,76,39,77,34,28,38,74,84,17,37,64,66,33,65,68,54,49,55,62,48,63,64,54,97,70,45,42,65,75,54,47,53,57,45,46,47,54,60,64,30,58,74,85,76,86,74,69,98,79,55,57,30,47,57,28,46,48,38,54,49,43,23,52,55,50,58,73,67,36,45,58,83,55,44,67,53,56,36,84,82,15,59,72,51,72,88,51,34,27,76,78,45,51,58,29,72,74,34,58,90,75,44,75,63,83,63,54,45,64,93,43,94,76,36,35,36,31,67,42,33,38,67,73,47,26,49,49,54,44,39,38,51,53,50,54,69,75,47,90,65,93,79,55,63,49,50,96,87,44,88,39,50,36,37,38,54,59,66,33,31,42,39,25,51,50,31,42,39,65,64,46,50,30,44,46,34,38,70,76,38,67,85,46,90,40,21,83,44,52,78,44,73,53,44,24,30,40,41,34,27,7,71,94,74,48,92,60,37,41,54,40,75,37,42,60,51,100,23,62,36,30,41,43,29,28,39,36,54,74,75,60,38,78,34,27,43,35,34,13,35,32,51,33,37,35,47,40,27,26,72,71,46,76,42,80,72,46,73,19,28,31,38,40,32,47,9,48,41,24,31,30,35,40,56,34,68,38,47,29,40,31,31,45,35,36,31,31,27,24,40,45,46,33,4,12,25,65,37,61,75,40,68,49,94,50,48,80,63,44,73,71,59,80,76,72,38,73,91,38,54,19,82,90,70,34,96,56,33,77,62,55,54,51,52,53,56,52,52,53,54,55,54,59,71,69,71,75,77,78,82,77,75,82,88,82,86,82,90,83,135

Secondary structure (DSSP, 8-state):
---------S--HHHHHHHS---SSEEEEETTEEEEEEPPPTTSTTTT-PEEEEEESTTSS-THHHHTT--TT---EEEES---S--TTB-TTSBB--HHHHHHHTSSS---HHHHHHHHHHHHH------SS--THHHHHHHHHHHHHHHHT-HHHH-GGGSTT----GGGS-GGGHHHHH-TTTS--TT-EEEETTEEEEE-S-HHHHHHHHHHHHHHHTS-S----SSSS-SS--BGGGGT-HHHHHHHIIIIIHHHHHHH-TTSTTTT---EEEEEEEEEE-GGG-SSB--EEEE--SSSEEEEEE--EEEEEE--EEEEEETTSTTTT---EEEPP-TTEEEEEETTEEEEEPPEEEEEEEEEEEEEE-HHHHHHHHTTSSPPTT-SPPPP-SPPPGGG--TTT-TTHHHHHHHHHHHHHHHHTTS----PPPPP-----

Radius of gyration: 25.96 Å; Cα contacts (8 Å, |Δi|>4): 842; chains: 1; bounding box: 56×106×72 Å

pLDDT: mean 81.79, std 19.21, range [24.06, 98.88]

Mean predicted aligned error: 9.75 Å